Protein AF-X0BR81-F1 (afdb_monomer)

Organism: NCBI:txid1089452

pLDDT: mean 71.96, std 20.89, range [34.31, 97.81]

Structure (mmCIF, N/CA/C/O backbone):
data_AF-X0BR81-F1
#
_entry.id   AF-X0BR81-F1
#
loop_
_atom_site.group_PDB
_atom_site.id
_atom_site.type_symbol
_atom_site.label_atom_id
_atom_site.label_alt_id
_atom_site.label_comp_id
_atom_site.label_asym_id
_atom_site.label_entity_id
_atom_site.label_seq_id
_atom_site.pdbx_PDB_ins_code
_atom_site.Cartn_x
_atom_site.Cartn_y
_atom_site.Cartn_z
_atom_site.occupancy
_atom_site.B_iso_or_equiv
_atom_site.auth_seq_id
_atom_site.auth_comp_id
_atom_site.auth_asym_id
_atom_site.auth_atom_id
_atom_site.pdbx_PDB_model_num
ATOM 1 N N . MET A 1 1 ? -88.705 34.553 22.670 1.00 45.31 1 MET A N 1
ATOM 2 C CA . MET A 1 1 ? -89.103 33.170 22.334 1.00 45.31 1 MET A CA 1
ATOM 3 C C . MET A 1 1 ? -88.324 32.761 21.095 1.00 45.31 1 MET A C 1
ATOM 5 O O . MET A 1 1 ? -88.511 33.383 20.060 1.00 45.31 1 MET A O 1
ATOM 9 N N . GLN A 1 2 ? -87.377 31.830 21.225 1.00 56.88 2 GLN A N 1
ATOM 10 C CA . GLN A 1 2 ? -86.545 31.355 20.113 1.00 56.88 2 GLN A CA 1
ATOM 11 C C . GLN A 1 2 ? -87.368 30.413 19.229 1.00 56.88 2 GLN A C 1
ATOM 13 O O . GLN A 1 2 ? -87.875 29.403 19.717 1.00 56.88 2 GLN A O 1
ATOM 18 N N . LYS A 1 3 ? -87.525 30.760 17.946 1.00 64.12 3 LYS A N 1
ATOM 19 C CA . LYS A 1 3 ? -88.089 29.849 16.942 1.00 64.12 3 LYS A CA 1
ATOM 20 C C . LYS A 1 3 ? -87.025 28.785 16.604 1.00 64.12 3 LYS A C 1
ATOM 22 O O . LYS A 1 3 ? -85.851 29.138 16.511 1.00 64.12 3 LYS A O 1
ATOM 27 N N . PRO A 1 4 ? -87.385 27.498 16.462 1.00 67.00 4 PRO A N 1
ATOM 28 C CA . PRO A 1 4 ? -86.420 26.447 16.150 1.00 67.00 4 PRO A CA 1
ATOM 29 C C . PRO A 1 4 ? -85.857 26.621 14.731 1.00 67.00 4 PRO A C 1
ATOM 31 O O . PRO A 1 4 ? -86.612 26.842 13.787 1.00 67.00 4 PRO A O 1
ATOM 34 N N . ALA A 1 5 ? -84.539 26.453 14.575 1.00 62.19 5 ALA A N 1
ATOM 35 C CA . ALA A 1 5 ? -83.781 26.675 13.333 1.00 62.19 5 ALA A CA 1
ATOM 36 C C . ALA A 1 5 ? -84.160 25.760 12.143 1.00 62.19 5 ALA A C 1
ATOM 38 O O . ALA A 1 5 ? -83.574 25.869 11.073 1.00 62.19 5 ALA A O 1
ATOM 39 N N . ALA A 1 6 ? -85.116 24.847 12.330 1.00 65.94 6 ALA A N 1
ATOM 40 C CA . ALA A 1 6 ? -85.598 23.911 11.314 1.00 65.94 6 ALA A CA 1
ATOM 41 C C . ALA A 1 6 ? -86.983 24.283 10.745 1.00 65.94 6 ALA A C 1
ATOM 43 O O . ALA A 1 6 ? -87.536 23.526 9.948 1.00 65.94 6 ALA A O 1
ATOM 44 N N . ALA A 1 7 ? -87.571 25.412 11.157 1.00 66.19 7 ALA A N 1
ATOM 45 C CA . ALA A 1 7 ? -88.796 25.910 10.542 1.00 66.19 7 ALA A CA 1
ATOM 46 C C . ALA A 1 7 ? -88.478 26.543 9.168 1.00 66.19 7 ALA A C 1
ATOM 48 O O . ALA A 1 7 ? -87.523 27.314 9.074 1.00 66.19 7 ALA A O 1
ATOM 49 N N . PRO A 1 8 ? -89.264 26.267 8.112 1.00 62.19 8 PRO A N 1
ATOM 50 C CA . PRO A 1 8 ? -88.992 26.761 6.755 1.00 62.19 8 PRO A CA 1
ATOM 51 C C . PRO A 1 8 ? -89.084 28.292 6.624 1.00 62.19 8 PRO A C 1
ATOM 53 O O . PRO A 1 8 ? -88.540 28.851 5.683 1.00 62.19 8 PRO A O 1
ATOM 56 N N . GLU A 1 9 ? -89.711 28.969 7.589 1.00 62.66 9 GLU A N 1
ATOM 57 C CA . GLU A 1 9 ? -89.805 30.435 7.689 1.00 62.66 9 GLU A CA 1
ATOM 58 C C . GLU A 1 9 ? -88.606 31.070 8.425 1.00 62.66 9 GLU A C 1
ATOM 60 O O . GLU A 1 9 ? -88.579 32.275 8.643 1.00 62.66 9 GLU A O 1
ATOM 65 N N . TYR A 1 10 ? -87.617 30.279 8.866 1.00 65.75 10 TYR A N 1
ATOM 66 C CA . TYR A 1 10 ? -86.425 30.785 9.566 1.00 65.75 10 TYR A CA 1
ATOM 67 C C . TYR A 1 10 ? -85.336 31.304 8.603 1.00 65.75 10 TYR A C 1
ATOM 69 O O . TYR A 1 10 ? -84.382 31.944 9.034 1.00 65.75 10 TYR A O 1
ATOM 77 N N . LEU A 1 11 ? -85.473 31.020 7.304 1.00 63.72 11 LEU A N 1
ATOM 78 C CA . LEU A 1 11 ? -84.564 31.438 6.233 1.00 63.72 11 LEU A CA 1
ATOM 79 C C . LEU A 1 11 ? -85.339 32.180 5.136 1.00 63.72 11 LEU A C 1
ATOM 81 O O . LEU A 1 11 ? -85.181 31.879 3.954 1.00 63.72 11 LEU A O 1
ATOM 85 N N . ASP A 1 12 ? -86.213 33.110 5.520 1.00 65.00 12 ASP A N 1
ATOM 86 C CA . ASP A 1 12 ? -86.833 34.007 4.547 1.00 65.00 12 ASP A CA 1
ATOM 87 C C . ASP A 1 12 ? -85.771 35.033 4.101 1.00 65.00 12 ASP A C 1
ATOM 89 O O . ASP A 1 12 ? -85.245 35.762 4.950 1.00 65.00 12 ASP A O 1
ATOM 93 N N . PRO A 1 13 ? -85.352 35.049 2.818 1.00 64.75 13 PRO A N 1
ATOM 94 C CA . PRO A 1 13 ? -84.228 35.869 2.369 1.00 64.75 13 PRO A CA 1
ATOM 95 C C . PRO A 1 13 ? -84.440 37.359 2.643 1.00 64.75 13 PRO A C 1
ATOM 97 O O . PRO A 1 13 ? -83.475 38.049 2.958 1.00 64.75 13 PRO A O 1
ATOM 100 N N . GLU A 1 14 ? -85.678 37.850 2.599 1.00 65.38 14 GLU A N 1
ATOM 101 C CA . GLU A 1 14 ? -85.952 39.266 2.858 1.00 65.38 14 GLU A CA 1
ATOM 102 C C . GLU A 1 14 ? -85.643 39.653 4.317 1.00 65.38 14 GLU A C 1
ATOM 104 O O . GLU A 1 14 ? -84.964 40.652 4.545 1.00 65.38 14 GLU A O 1
ATOM 109 N N . ASP A 1 15 ? -85.972 38.805 5.301 1.00 65.69 15 ASP A N 1
ATOM 110 C CA . ASP A 1 15 ? -85.648 39.034 6.723 1.00 65.69 15 ASP A CA 1
ATOM 111 C C . ASP A 1 15 ? -84.148 38.875 7.041 1.00 65.69 15 ASP A C 1
ATOM 113 O O . ASP A 1 15 ? -83.638 39.502 7.970 1.00 65.69 15 ASP A O 1
ATOM 117 N N . VAL A 1 16 ? -83.408 38.074 6.262 1.00 65.56 16 VAL A N 1
ATOM 118 C CA . VAL A 1 16 ? -81.952 37.886 6.434 1.00 65.56 16 VAL A CA 1
ATOM 119 C C . VAL A 1 16 ? -81.149 39.048 5.838 1.00 65.56 16 VAL A C 1
ATOM 121 O O . VAL A 1 16 ? -80.079 39.384 6.348 1.00 65.56 16 VAL A O 1
ATOM 124 N N . PHE A 1 17 ? -81.652 39.682 4.776 1.00 64.44 17 PHE A N 1
ATOM 125 C CA . PHE A 1 17 ? -80.973 40.794 4.105 1.00 64.44 17 PHE A CA 1
ATOM 126 C C . PHE A 1 17 ? -81.462 42.182 4.548 1.00 64.44 17 PHE A C 1
ATOM 128 O O . PHE A 1 17 ? -80.862 43.176 4.140 1.00 64.44 17 PHE A O 1
ATOM 135 N N . HIS A 1 18 ? -82.463 42.280 5.433 1.00 63.09 18 HIS A N 1
ATOM 136 C CA . HIS A 1 18 ? -82.919 43.560 5.994 1.00 63.09 18 HIS A CA 1
ATOM 137 C C . HIS A 1 18 ? -81.857 44.300 6.832 1.00 63.09 18 HIS A C 1
ATOM 139 O O . HIS A 1 18 ? -81.864 45.531 6.847 1.00 63.09 18 HIS A O 1
ATOM 145 N N . ASP A 1 19 ? -80.896 43.587 7.433 1.00 58.94 19 ASP A N 1
ATOM 146 C CA . ASP A 1 19 ? -79.754 44.180 8.156 1.00 58.94 19 ASP A CA 1
ATOM 147 C C . ASP A 1 19 ? -78.467 44.289 7.302 1.00 58.94 19 ASP A C 1
ATOM 149 O O . ASP A 1 19 ? -77.430 44.763 7.778 1.00 58.94 19 ASP A O 1
ATOM 153 N N . ALA A 1 20 ? -78.503 43.884 6.025 1.00 61.41 20 ALA A N 1
ATOM 154 C CA . ALA A 1 20 ? -77.361 43.985 5.118 1.00 61.41 20 ALA A CA 1
ATOM 155 C C . ALA A 1 20 ? -77.404 45.308 4.335 1.00 61.41 20 ALA A C 1
ATOM 157 O O . ALA A 1 20 ? -78.260 45.542 3.484 1.00 61.41 20 ALA A O 1
ATOM 158 N N . THR A 1 21 ? -76.446 46.192 4.605 1.00 60.41 21 THR A N 1
ATOM 159 C CA . THR A 1 21 ? -76.271 47.450 3.869 1.00 60.41 21 THR A CA 1
ATOM 160 C C . THR A 1 21 ? -76.011 47.184 2.377 1.00 60.41 21 THR A C 1
ATOM 162 O O . THR A 1 21 ? -75.271 46.271 2.011 1.00 60.41 21 THR A O 1
ATOM 165 N N . SER A 1 22 ? -76.633 47.974 1.492 1.00 66.00 22 SER A N 1
ATOM 166 C CA . SER A 1 22 ? -76.549 47.800 0.033 1.00 66.00 22 SER A CA 1
ATOM 167 C C . SER A 1 22 ? -75.097 47.744 -0.459 1.00 66.00 22 SER A C 1
ATOM 169 O O . SER A 1 22 ? -74.327 48.676 -0.209 1.00 66.00 22 SER A O 1
ATOM 171 N N . LEU A 1 23 ? -74.733 46.682 -1.188 1.00 65.19 23 LEU A N 1
ATOM 172 C CA . LEU A 1 23 ? -73.383 46.501 -1.728 1.00 65.19 23 LEU A CA 1
ATOM 173 C C . LEU A 1 23 ? -72.990 47.649 -2.684 1.00 65.19 23 LEU A C 1
ATOM 175 O O . LEU A 1 23 ? -73.809 48.071 -3.507 1.00 65.19 23 LEU A O 1
ATOM 179 N N . PRO A 1 24 ? -71.741 48.151 -2.628 1.00 66.62 24 PRO A N 1
ATOM 180 C CA . PRO A 1 24 ? -71.294 49.237 -3.493 1.00 66.62 24 PRO A CA 1
ATOM 181 C C . PRO A 1 24 ? -71.175 48.786 -4.958 1.00 66.62 24 PRO A C 1
ATOM 183 O O . PRO A 1 24 ? -70.604 47.740 -5.265 1.00 66.62 24 PRO A O 1
ATOM 186 N N . SER A 1 25 ? -71.691 49.606 -5.879 1.00 65.38 25 SER A N 1
ATOM 187 C CA . SER A 1 25 ? -71.608 49.372 -7.327 1.00 65.38 25 SER A CA 1
ATOM 188 C C . SER A 1 25 ? -70.153 49.362 -7.810 1.00 65.38 25 SER A C 1
ATOM 190 O O . SER A 1 25 ? -69.414 50.324 -7.603 1.00 65.38 25 SER A O 1
ATOM 192 N N . VAL A 1 26 ? -69.764 48.303 -8.523 1.00 72.50 26 VAL A N 1
ATOM 193 C CA . VAL A 1 26 ? -68.407 48.120 -9.065 1.00 72.50 26 VAL A CA 1
ATOM 194 C C . VAL A 1 26 ? -68.146 49.098 -10.231 1.00 72.50 26 VAL A C 1
ATOM 196 O O . VAL A 1 26 ? -69.016 49.260 -11.094 1.00 72.50 26 VAL A O 1
ATOM 199 N N . PRO A 1 27 ? -66.975 49.763 -10.295 1.00 70.06 27 PRO A N 1
ATOM 200 C CA . PRO A 1 27 ? -66.666 50.753 -11.329 1.00 70.06 27 PRO A CA 1
ATOM 201 C C . PRO A 1 27 ? -66.508 50.135 -12.729 1.00 70.06 27 PRO A C 1
ATOM 203 O O . PRO A 1 27 ? -65.783 49.162 -12.939 1.00 70.06 27 PRO A O 1
ATOM 206 N N . LYS A 1 28 ? -67.164 50.756 -13.719 1.00 66.94 28 LYS A N 1
ATOM 207 C CA . LYS A 1 28 ? -67.257 50.301 -15.125 1.00 66.94 28 LYS A CA 1
ATOM 208 C C . LYS A 1 28 ? -65.904 50.231 -15.853 1.00 66.94 28 LYS A C 1
ATOM 210 O O . LYS A 1 28 ? -65.776 49.534 -16.855 1.00 66.94 28 LYS A O 1
ATOM 215 N N . GLU A 1 29 ? -64.887 50.907 -15.332 1.00 66.69 29 GLU A N 1
ATOM 216 C CA . GLU A 1 29 ? -63.516 50.900 -15.860 1.00 66.69 29 GLU A CA 1
ATOM 217 C C . GLU A 1 29 ? -62.845 49.525 -15.738 1.00 66.69 29 GLU A C 1
ATOM 219 O O . GLU A 1 29 ? -62.117 49.115 -16.641 1.00 66.69 29 GLU A O 1
ATOM 224 N N . VAL A 1 30 ? -63.156 48.766 -14.680 1.00 65.88 30 VAL A N 1
ATOM 225 C CA . VAL A 1 30 ? -62.619 47.408 -14.473 1.00 65.88 30 VAL A CA 1
ATOM 226 C C . VAL A 1 30 ? -63.215 46.420 -15.478 1.00 65.88 30 VAL A C 1
ATOM 228 O O . VAL A 1 30 ? -62.548 45.491 -15.924 1.00 65.88 30 VAL A O 1
ATOM 231 N N . VAL A 1 31 ? -64.464 46.638 -15.889 1.00 69.62 31 VAL A N 1
ATOM 232 C CA . VAL A 1 31 ? -65.136 45.769 -16.863 1.00 69.62 31 VAL A CA 1
ATOM 233 C C . VAL A 1 31 ? -64.619 46.044 -18.278 1.00 69.62 31 VAL A C 1
ATOM 235 O O . VAL A 1 31 ? -64.353 45.115 -19.038 1.00 69.62 31 VAL A O 1
ATOM 238 N N . ASN A 1 32 ? -64.386 47.313 -18.619 1.00 65.31 32 ASN A N 1
ATOM 239 C CA . ASN A 1 32 ? -63.890 47.694 -19.943 1.00 65.31 32 ASN A CA 1
ATOM 240 C C . ASN A 1 32 ? -62.411 47.327 -20.159 1.00 65.31 32 ASN A C 1
ATOM 242 O O . ASN A 1 32 ? -62.031 46.980 -21.279 1.00 65.31 32 ASN A O 1
ATOM 246 N N . SER A 1 33 ? -61.580 47.335 -19.109 1.00 59.50 33 SER A N 1
ATOM 247 C CA . SER A 1 33 ? -60.185 46.877 -19.207 1.00 59.50 33 SER A CA 1
ATOM 248 C C . SER A 1 33 ? -60.086 45.375 -19.498 1.00 59.50 33 SER A C 1
ATOM 250 O O . SER A 1 33 ? -59.227 44.952 -20.274 1.00 59.50 33 SER A O 1
ATOM 252 N N . LEU A 1 34 ? -61.016 44.577 -18.964 1.00 60.78 34 LEU A N 1
ATOM 253 C CA . LEU A 1 34 ? -61.073 43.139 -19.217 1.00 60.78 34 LEU A CA 1
ATOM 254 C C . LEU A 1 34 ? -61.448 42.829 -20.677 1.00 60.78 34 LEU A C 1
ATOM 256 O O . LEU A 1 34 ? -60.850 41.952 -21.302 1.00 60.78 34 LEU A O 1
ATOM 260 N N . VAL A 1 35 ? -62.379 43.599 -21.252 1.00 61.12 35 VAL A N 1
ATOM 261 C CA . VAL A 1 35 ? -62.782 43.475 -22.665 1.00 61.12 35 VAL A CA 1
ATOM 262 C C . VAL A 1 35 ? -61.655 43.923 -23.606 1.00 61.12 35 VAL A C 1
ATOM 264 O O . VAL A 1 35 ? -61.386 43.260 -24.611 1.00 61.12 35 VAL A O 1
ATOM 267 N N . ALA A 1 36 ? -60.918 44.982 -23.252 1.00 58.56 36 ALA A N 1
ATOM 268 C CA . ALA A 1 36 ? -59.751 45.426 -24.014 1.00 58.56 36 ALA A CA 1
ATOM 269 C C . ALA A 1 36 ? -58.622 44.374 -24.011 1.00 58.56 36 ALA A C 1
ATOM 271 O O . ALA A 1 36 ? -58.076 44.058 -25.071 1.00 58.56 36 ALA A O 1
ATOM 272 N N . GLN A 1 37 ? -58.341 43.740 -22.864 1.00 56.66 37 GLN A N 1
ATOM 273 C CA . GLN A 1 37 ? -57.353 42.654 -22.757 1.00 56.66 37 GLN A CA 1
ATOM 274 C C . GLN A 1 37 ? -57.734 41.387 -23.538 1.00 56.66 37 GLN A C 1
ATOM 276 O O . GLN A 1 37 ? -56.856 40.609 -23.916 1.00 56.66 37 GLN A O 1
ATOM 281 N N . GLN A 1 38 ? -59.022 41.162 -23.803 1.00 56.00 38 GLN A N 1
ATOM 282 C CA . GLN A 1 38 ? -59.482 39.998 -24.561 1.00 56.00 38 GLN A CA 1
ATOM 283 C C . GLN A 1 38 ? -59.281 40.163 -26.078 1.00 56.00 38 GLN A C 1
ATOM 285 O O . GLN A 1 38 ? -59.095 39.172 -26.784 1.00 56.00 38 GLN A O 1
ATOM 290 N N . SER A 1 39 ? -59.250 41.403 -26.577 1.00 55.91 39 SER A N 1
ATOM 291 C CA . SER A 1 39 ? -59.086 41.704 -28.007 1.00 55.91 39 SER A CA 1
ATOM 292 C C . SER A 1 39 ? -57.639 41.597 -28.517 1.00 55.91 39 SER A C 1
ATOM 294 O O . SER A 1 39 ? -57.429 41.258 -29.679 1.00 55.91 39 SER A O 1
ATOM 296 N N . VAL A 1 40 ? -56.643 41.781 -27.640 1.00 57.22 40 VAL A N 1
ATOM 297 C CA . VAL A 1 40 ? -55.204 41.696 -27.976 1.00 57.22 40 VAL A CA 1
ATOM 298 C C . VAL A 1 40 ? -54.696 40.241 -28.023 1.00 57.22 40 VAL A C 1
ATOM 300 O O . VAL A 1 40 ? -53.675 39.956 -28.632 1.00 57.22 40 VAL A O 1
ATOM 303 N N . LYS A 1 41 ? -55.438 39.275 -27.461 1.00 57.34 41 LYS A N 1
ATOM 304 C CA . LYS A 1 41 ? -55.038 37.851 -27.378 1.00 57.34 41 LYS A CA 1
ATOM 305 C C . LYS A 1 41 ? -55.246 37.026 -28.658 1.00 57.34 41 LYS A C 1
ATOM 307 O O . LYS A 1 41 ? -55.024 35.820 -28.635 1.00 57.34 41 LYS A O 1
ATOM 312 N N . LYS A 1 42 ? -55.686 37.639 -29.762 1.00 56.19 42 LYS A N 1
ATOM 313 C CA . LYS A 1 42 ? -55.850 36.965 -31.066 1.00 56.19 42 LYS A CA 1
ATOM 314 C C . LYS A 1 42 ? -54.622 37.074 -31.973 1.00 56.19 42 LYS A C 1
ATOM 316 O O . LYS A 1 42 ? -54.685 36.587 -33.100 1.00 56.19 42 LYS A O 1
ATOM 321 N N . THR A 1 43 ? -53.534 37.700 -31.519 1.00 56.94 43 THR A N 1
ATOM 322 C CA . THR A 1 43 ? -52.253 37.643 -32.229 1.00 56.94 43 THR A CA 1
ATOM 323 C C . THR A 1 43 ? -51.714 36.220 -32.157 1.00 56.94 43 THR A C 1
ATOM 325 O O . THR A 1 43 ? -51.154 35.765 -31.161 1.00 56.94 43 THR A O 1
ATOM 328 N N . ASP A 1 44 ? -52.056 35.553 -33.248 1.00 63.72 44 ASP A N 1
ATOM 329 C CA . ASP A 1 44 ? -51.440 34.436 -33.921 1.00 63.72 44 ASP A CA 1
ATOM 330 C C . ASP A 1 44 ? -51.295 33.127 -33.139 1.00 63.72 44 ASP A C 1
ATOM 332 O O . ASP A 1 44 ? -50.254 32.760 -32.597 1.00 63.72 44 ASP A O 1
ATOM 336 N N . LEU A 1 45 ? -52.387 32.358 -33.153 1.00 79.50 45 LEU A N 1
ATOM 337 C CA . LEU A 1 45 ? -52.400 30.956 -32.737 1.00 79.50 45 LEU A CA 1
ATOM 338 C C . LEU A 1 45 ? -51.284 30.149 -33.419 1.00 79.50 45 LEU A C 1
ATOM 340 O O . LEU A 1 45 ? -50.782 29.203 -32.819 1.00 79.50 45 LEU A O 1
ATOM 344 N N . THR A 1 46 ? -50.877 30.517 -34.640 1.00 82.88 46 THR A N 1
ATOM 345 C CA . THR A 1 46 ? -49.798 29.822 -35.349 1.00 82.88 46 THR A CA 1
ATOM 346 C C . THR A 1 46 ? -48.426 30.119 -34.740 1.00 82.88 46 THR A C 1
ATOM 348 O O . THR A 1 46 ? -47.624 29.199 -34.587 1.00 82.88 46 THR A O 1
ATOM 351 N N . GLU A 1 47 ? -48.185 31.347 -34.269 1.00 85.12 47 GLU A N 1
ATOM 352 C CA . GLU A 1 47 ? -46.974 31.700 -33.517 1.00 85.12 47 GLU A CA 1
ATOM 353 C C . GLU A 1 47 ? -46.931 30.991 -32.160 1.00 85.12 47 GLU A C 1
ATOM 355 O O . GLU A 1 47 ? -45.879 30.492 -31.755 1.00 85.12 47 GLU A O 1
ATOM 360 N N . GLN A 1 48 ? -48.075 30.870 -31.476 1.00 86.38 48 GLN A N 1
ATOM 361 C CA . GLN A 1 48 ? -48.160 30.113 -30.222 1.00 86.38 48 GLN A CA 1
ATOM 362 C C . GLN A 1 48 ? -47.898 28.620 -30.440 1.00 86.38 48 GLN A C 1
ATOM 364 O O . GLN A 1 48 ? -47.180 28.006 -29.651 1.00 86.38 48 GLN A O 1
ATOM 369 N N . VAL A 1 49 ? -48.425 28.037 -31.522 1.00 89.81 49 VAL A N 1
ATOM 370 C CA . VAL A 1 49 ? -48.142 26.645 -31.901 1.00 89.81 49 VAL A CA 1
ATOM 371 C C . VAL A 1 49 ? -46.662 26.469 -32.235 1.00 89.81 49 VAL A C 1
ATOM 373 O O . VAL A 1 49 ? -46.037 25.571 -31.682 1.00 89.81 49 VAL A O 1
ATOM 376 N N . ALA A 1 50 ? -46.056 27.362 -33.020 1.00 89.19 50 ALA A N 1
ATOM 377 C CA . ALA A 1 50 ? -44.624 27.309 -33.322 1.00 89.19 50 ALA A CA 1
ATOM 378 C C . ALA A 1 50 ? -43.751 27.469 -32.060 1.00 89.19 50 ALA A C 1
ATOM 380 O O . ALA A 1 50 ? -42.719 26.809 -31.904 1.00 89.19 50 ALA A O 1
ATOM 381 N N . GLN A 1 51 ? -44.169 28.315 -31.113 1.00 91.62 51 GLN A N 1
ATOM 382 C CA . GLN A 1 51 ? -43.496 28.468 -29.825 1.00 91.62 51 GLN A CA 1
ATOM 383 C C . GLN A 1 51 ? -43.630 27.206 -28.966 1.00 91.62 51 GLN A C 1
ATOM 385 O O . GLN A 1 51 ? -42.647 26.799 -28.345 1.00 91.62 51 GLN A O 1
ATOM 390 N N . LEU A 1 52 ? -44.798 26.560 -28.966 1.00 93.19 52 LEU A N 1
ATOM 391 C CA . LEU A 1 52 ? -45.020 25.280 -28.294 1.00 93.19 52 LEU A CA 1
ATOM 392 C C . LEU A 1 52 ? -44.222 24.147 -28.943 1.00 93.19 52 LEU A C 1
ATOM 394 O O . LEU A 1 52 ? -43.593 23.363 -28.244 1.00 93.19 52 LEU A O 1
ATOM 398 N N . GLU A 1 53 ? -44.163 24.071 -30.267 1.00 94.25 53 GLU A N 1
ATOM 399 C CA . GLU A 1 53 ? -43.330 23.096 -30.974 1.00 94.25 53 GLU A CA 1
ATOM 400 C C . GLU A 1 53 ? -41.852 23.282 -30.621 1.00 94.25 53 GLU A C 1
ATOM 402 O O . GLU A 1 53 ? -41.154 22.320 -30.297 1.00 94.25 53 GLU A O 1
ATOM 407 N N . LYS A 1 54 ? -41.381 24.532 -30.576 1.00 95.62 54 LYS A N 1
ATOM 408 C CA . LYS A 1 54 ? -40.018 24.867 -30.153 1.00 95.62 54 LYS A CA 1
ATOM 409 C C . LYS A 1 54 ? -39.746 24.481 -28.699 1.00 95.62 54 LYS A C 1
ATOM 411 O O . LYS A 1 54 ? -38.658 23.981 -28.403 1.00 95.62 54 LYS A O 1
ATOM 416 N N . THR A 1 55 ? -40.686 24.704 -27.778 1.00 94.75 55 THR A N 1
ATOM 417 C CA . THR A 1 55 ? -40.514 24.295 -26.373 1.00 94.75 55 THR A CA 1
ATOM 418 C C . THR A 1 55 ? -40.583 22.782 -26.218 1.00 94.75 55 THR A C 1
ATOM 420 O O . THR A 1 55 ? -39.765 22.230 -25.490 1.00 94.75 55 THR A O 1
ATOM 423 N N . VAL A 1 56 ? -41.456 22.094 -26.956 1.00 96.56 56 VAL A N 1
ATOM 424 C CA . VAL A 1 56 ? -41.547 20.627 -26.976 1.00 96.56 56 VAL A CA 1
ATOM 425 C C . VAL A 1 56 ? -40.266 20.011 -27.529 1.00 96.56 56 VAL A C 1
ATOM 427 O O . VAL A 1 56 ? -39.752 19.057 -26.950 1.00 96.56 56 VAL A O 1
ATOM 430 N N . LEU A 1 57 ? -39.702 20.556 -28.609 1.00 96.62 57 LEU A N 1
ATOM 431 C CA . LEU A 1 57 ? -38.428 20.085 -29.156 1.00 96.62 57 LEU A CA 1
ATOM 432 C C . LEU A 1 57 ? -37.272 20.314 -28.175 1.00 96.62 57 LEU A C 1
ATOM 434 O O . LEU A 1 57 ? -36.476 19.403 -27.954 1.00 96.62 57 LEU A O 1
ATOM 438 N N . ARG A 1 58 ? -37.208 21.482 -27.523 1.00 96.69 58 ARG A N 1
ATOM 439 C CA . ARG A 1 58 ? -36.219 21.746 -26.462 1.00 96.69 58 ARG A CA 1
ATOM 440 C C . ARG A 1 58 ? -36.375 20.788 -25.285 1.00 96.69 58 ARG A C 1
ATOM 442 O O . ARG A 1 58 ? -35.382 20.228 -24.839 1.00 96.69 58 ARG A O 1
ATOM 449 N N . ALA A 1 59 ? -37.602 20.562 -24.825 1.00 96.25 59 ALA A N 1
ATOM 450 C CA . ALA A 1 59 ? -37.890 19.632 -23.740 1.00 96.25 59 ALA A CA 1
ATOM 451 C C . ALA A 1 59 ? -37.502 18.195 -24.114 1.00 96.25 59 ALA A C 1
ATOM 453 O O . ALA A 1 59 ? -36.873 17.509 -23.317 1.00 96.25 59 ALA A O 1
ATOM 454 N N . LYS A 1 60 ? -37.783 17.752 -25.348 1.00 96.19 60 LYS A N 1
ATOM 455 C CA . LYS A 1 60 ? -37.357 16.435 -25.848 1.00 96.19 60 LYS A CA 1
ATOM 456 C C . LYS A 1 60 ? -35.836 16.294 -25.897 1.00 96.19 60 LYS A C 1
ATOM 458 O O . LYS A 1 60 ? -35.324 15.238 -25.540 1.00 96.19 60 LYS A O 1
ATOM 463 N N . LEU A 1 61 ? -35.111 17.329 -26.323 1.00 96.75 61 LEU A N 1
ATOM 464 C CA . LEU A 1 61 ? -33.645 17.313 -26.330 1.00 96.75 61 LEU A CA 1
ATOM 465 C C . LEU A 1 61 ? -33.064 17.267 -24.913 1.00 96.75 61 LEU A C 1
ATOM 467 O O . LEU A 1 61 ? -32.141 16.492 -24.664 1.00 96.75 61 LEU A O 1
ATOM 471 N N . LEU A 1 62 ? -33.619 18.050 -23.984 1.00 96.69 62 LEU A N 1
ATOM 472 C CA . LEU A 1 62 ? -33.221 18.012 -22.575 1.00 96.69 62 LEU A CA 1
ATOM 473 C C . LEU A 1 62 ? -33.496 16.641 -21.956 1.00 96.69 62 LEU A C 1
ATOM 475 O O . LEU A 1 62 ? -32.593 16.069 -21.356 1.00 96.69 62 LEU A O 1
ATOM 479 N N . LEU A 1 63 ? -34.672 16.064 -22.207 1.00 96.31 63 LEU A N 1
ATOM 480 C CA . LEU A 1 63 ? -35.015 14.722 -21.741 1.00 96.31 63 LEU A CA 1
ATOM 481 C C . LEU A 1 63 ? -34.032 13.673 -22.272 1.00 96.31 63 LEU A C 1
ATOM 483 O O . LEU A 1 63 ? -33.538 12.856 -21.508 1.00 96.31 63 LEU A O 1
ATOM 487 N N . ARG A 1 64 ? -33.685 13.711 -23.565 1.00 96.44 64 ARG A N 1
ATOM 488 C CA . ARG A 1 64 ? -32.704 12.775 -24.144 1.00 96.44 64 ARG A CA 1
ATOM 489 C C . ARG A 1 64 ? -31.324 12.910 -23.505 1.00 96.44 64 ARG A C 1
ATOM 491 O O . ARG A 1 64 ? -30.658 11.898 -23.284 1.00 96.44 64 ARG A O 1
ATOM 498 N N . ARG A 1 65 ? -30.902 14.141 -23.201 1.00 96.44 65 ARG A N 1
ATOM 499 C CA . ARG A 1 65 ? -29.644 14.417 -22.498 1.00 96.44 65 ARG A CA 1
ATOM 500 C C . ARG A 1 65 ? -29.677 13.883 -21.067 1.00 96.44 65 ARG A C 1
ATOM 502 O O . ARG A 1 65 ? -28.722 13.244 -20.642 1.00 96.44 65 ARG A O 1
ATOM 509 N N . GLU A 1 66 ? -30.769 14.108 -20.345 1.00 95.31 66 GLU A N 1
ATOM 510 C CA . GLU A 1 66 ? -30.961 13.589 -18.989 1.00 95.31 66 GLU A CA 1
ATOM 511 C C . GLU A 1 66 ? -31.030 12.061 -18.972 1.00 95.31 66 GLU A C 1
ATOM 513 O O . GLU A 1 66 ? -30.383 11.434 -18.145 1.00 95.31 66 GLU A O 1
ATOM 518 N N . GLU A 1 67 ? -31.727 11.434 -19.920 1.00 95.56 67 GLU A N 1
ATOM 519 C CA . GLU A 1 67 ? -31.765 9.977 -20.078 1.00 95.56 67 GLU A CA 1
ATOM 520 C C . GLU A 1 67 ? -30.388 9.388 -20.395 1.00 95.56 67 GLU A C 1
ATOM 522 O O . GLU A 1 67 ? -30.073 8.278 -19.963 1.00 95.56 67 GLU A O 1
ATOM 527 N N . GLN A 1 68 ? -29.568 10.091 -21.179 1.00 94.94 68 GLN A N 1
ATOM 528 C CA . GLN A 1 68 ? -28.187 9.688 -21.425 1.00 94.94 68 GLN A CA 1
ATOM 529 C C . GLN A 1 68 ? -27.358 9.780 -20.141 1.00 94.94 68 GLN A C 1
ATOM 531 O O . GLN A 1 68 ? -26.735 8.791 -19.765 1.00 94.94 68 GLN A O 1
ATOM 536 N N . LEU A 1 69 ? -27.434 10.899 -19.421 1.00 94.44 69 LEU A N 1
ATOM 537 C CA . LEU A 1 69 ? -26.727 11.090 -18.152 1.00 94.44 69 LEU A CA 1
ATOM 538 C C . LEU A 1 69 ? -27.194 10.074 -17.093 1.00 94.44 69 LEU A C 1
ATOM 540 O O . LEU A 1 69 ? -26.387 9.504 -16.362 1.00 94.44 69 LEU A O 1
ATOM 544 N N . LEU A 1 70 ? -28.490 9.757 -17.048 1.00 92.12 70 LEU A N 1
ATOM 545 C CA . LEU A 1 70 ? -29.042 8.706 -16.193 1.00 92.12 70 LEU A CA 1
ATOM 546 C C . LEU A 1 70 ? -28.533 7.315 -16.577 1.00 92.12 70 LEU A C 1
ATOM 548 O O . LEU A 1 70 ? -28.282 6.496 -15.696 1.00 92.12 70 LEU A O 1
ATOM 552 N N . ARG A 1 71 ? -28.372 7.019 -17.870 1.00 92.00 71 ARG A N 1
ATOM 553 C CA . ARG A 1 71 ? -27.777 5.750 -18.313 1.00 92.00 71 ARG A CA 1
ATOM 554 C C . ARG A 1 71 ? -26.296 5.670 -17.957 1.00 92.00 71 ARG A C 1
ATOM 556 O O . ARG A 1 71 ? -25.878 4.639 -17.446 1.00 92.00 71 ARG A O 1
ATOM 563 N N . GLU A 1 72 ? -25.537 6.741 -18.160 1.00 91.25 72 GLU A N 1
ATOM 564 C CA . GLU A 1 72 ? -24.114 6.825 -17.803 1.00 91.25 72 GLU A CA 1
ATOM 565 C C . GLU A 1 72 ? -23.909 6.670 -16.290 1.00 91.25 72 GLU A C 1
ATOM 567 O O . GLU A 1 72 ? -23.119 5.842 -15.845 1.00 91.25 72 GLU A O 1
ATOM 572 N N . THR A 1 73 ? -24.687 7.385 -15.476 1.00 85.62 73 THR A N 1
ATOM 573 C CA . THR A 1 73 ? -24.630 7.263 -14.009 1.00 85.62 73 THR A CA 1
ATOM 574 C C . THR A 1 73 ? -25.079 5.891 -13.517 1.00 85.62 73 THR A C 1
ATOM 576 O O . THR A 1 73 ? -24.450 5.348 -12.613 1.00 85.62 73 THR A O 1
ATOM 579 N N . ARG A 1 74 ? -26.112 5.281 -14.116 1.00 86.00 74 ARG A N 1
ATOM 580 C CA . ARG A 1 74 ? -26.507 3.900 -13.795 1.00 86.00 74 ARG A CA 1
ATOM 581 C C . ARG A 1 74 ? -25.448 2.883 -14.202 1.00 86.00 74 ARG A C 1
ATOM 583 O O . ARG A 1 74 ? -25.216 1.961 -13.434 1.00 86.00 74 ARG A O 1
ATOM 590 N N . ALA A 1 75 ? -24.800 3.043 -15.355 1.00 82.69 75 ALA A N 1
ATOM 591 C CA . ALA A 1 75 ? -23.698 2.176 -15.770 1.00 82.69 75 ALA A CA 1
ATOM 592 C C . ALA A 1 75 ? -22.512 2.293 -14.797 1.00 82.69 75 ALA A C 1
ATOM 594 O O . ALA A 1 75 ? -21.988 1.282 -14.335 1.00 82.69 75 ALA A O 1
ATOM 595 N N . ASN A 1 76 ? -22.171 3.518 -14.389 1.00 76.50 76 ASN A N 1
ATOM 596 C CA . ASN A 1 76 ? -21.147 3.764 -13.376 1.00 76.50 76 ASN A CA 1
ATOM 597 C C . ASN A 1 76 ? -21.545 3.177 -12.013 1.00 76.50 76 ASN A C 1
ATOM 599 O O . ASN A 1 76 ? -20.712 2.574 -11.346 1.00 76.50 76 ASN A O 1
ATOM 603 N N . ALA A 1 77 ? -22.815 3.268 -11.614 1.00 72.31 77 ALA A N 1
ATOM 604 C CA . ALA A 1 77 ? -23.299 2.677 -10.367 1.00 72.31 77 ALA A CA 1
ATOM 605 C C . ALA A 1 77 ? -23.341 1.139 -10.405 1.00 72.31 77 ALA A C 1
ATOM 607 O O . ALA A 1 77 ? -23.040 0.502 -9.405 1.00 72.31 77 ALA A O 1
ATOM 608 N N . GLN A 1 78 ? -23.663 0.531 -11.551 1.00 69.06 78 GLN A N 1
ATOM 609 C CA . GLN A 1 78 ? -23.614 -0.926 -11.744 1.00 69.06 78 GLN A CA 1
ATOM 610 C C . GLN A 1 78 ? -22.180 -1.469 -11.796 1.00 69.06 78 GLN A C 1
ATOM 612 O O . GLN A 1 78 ? -21.967 -2.649 -11.534 1.00 69.06 78 GLN A O 1
ATOM 617 N N . SER A 1 79 ? -21.197 -0.617 -12.104 1.00 62.12 79 SER A N 1
ATOM 618 C CA . SER A 1 79 ? -19.775 -0.958 -11.989 1.00 62.12 79 SER A CA 1
ATOM 619 C C . SER A 1 79 ? -19.265 -0.956 -10.542 1.00 62.12 79 SER A C 1
ATOM 621 O O . SER A 1 79 ? -18.157 -1.426 -10.287 1.00 62.12 79 SER A O 1
ATOM 623 N N . ILE A 1 80 ? -20.066 -0.462 -9.587 1.00 64.19 80 ILE A N 1
ATOM 624 C CA . ILE A 1 80 ? -19.755 -0.569 -8.163 1.00 64.19 80 ILE A CA 1
ATOM 625 C C . ILE A 1 80 ? -20.067 -2.011 -7.747 1.00 64.19 80 ILE A C 1
ATOM 627 O O . ILE A 1 80 ? -21.228 -2.423 -7.805 1.00 64.19 80 ILE A O 1
ATOM 631 N N . PRO A 1 81 ? -19.064 -2.804 -7.338 1.00 64.88 81 PRO A N 1
ATOM 632 C CA . PRO A 1 81 ? -19.306 -4.170 -6.910 1.00 64.88 81 PRO A CA 1
ATOM 633 C C . PRO A 1 81 ? -20.221 -4.173 -5.678 1.00 64.88 81 PRO A C 1
ATOM 635 O O . PRO A 1 81 ? -19.939 -3.502 -4.686 1.00 64.88 81 PRO A O 1
ATOM 638 N N . ASP A 1 82 ? -21.286 -4.979 -5.734 1.00 61.28 82 ASP A N 1
ATOM 639 C CA . ASP A 1 82 ? -22.260 -5.200 -4.645 1.00 61.28 82 ASP A CA 1
ATOM 640 C C . ASP A 1 82 ? -21.573 -5.664 -3.339 1.00 61.28 82 ASP A C 1
ATOM 642 O O . ASP A 1 82 ? -22.029 -5.433 -2.220 1.00 61.28 82 ASP A O 1
ATOM 646 N N . VAL A 1 83 ? -20.375 -6.238 -3.478 1.00 61.28 83 VAL A N 1
ATOM 647 C CA . VAL A 1 83 ? -19.462 -6.539 -2.378 1.00 61.28 83 VAL A CA 1
ATOM 648 C C . VAL A 1 83 ? -18.363 -5.475 -2.331 1.00 61.28 83 VAL A C 1
ATOM 650 O O . VAL A 1 83 ? -17.282 -5.636 -2.899 1.00 61.28 83 VAL A O 1
ATOM 653 N N . ILE A 1 84 ? -18.629 -4.375 -1.624 1.00 67.62 84 ILE A N 1
ATOM 654 C CA . ILE A 1 84 ? -17.609 -3.367 -1.306 1.00 67.62 84 ILE A CA 1
ATOM 655 C C . ILE A 1 84 ? -16.522 -4.053 -0.474 1.00 67.62 84 ILE A C 1
ATOM 657 O O . ILE A 1 84 ? -16.769 -4.473 0.663 1.00 67.62 84 ILE A O 1
ATOM 661 N N . SER A 1 85 ? -15.319 -4.176 -1.039 1.00 75.88 85 SER A N 1
ATOM 662 C CA . SER A 1 85 ? -14.196 -4.817 -0.359 1.00 75.88 85 SER A CA 1
ATOM 663 C C . SER A 1 85 ? -13.895 -4.101 0.963 1.00 75.88 85 SER A C 1
ATOM 665 O O . SER A 1 85 ? -13.995 -2.874 1.074 1.00 75.88 85 SER A O 1
ATOM 667 N N . ASN A 1 86 ? -13.506 -4.862 1.990 1.00 76.69 86 ASN A N 1
ATOM 668 C CA . ASN A 1 86 ? -13.169 -4.293 3.300 1.00 76.69 86 ASN A CA 1
ATOM 669 C C . ASN A 1 86 ? -12.076 -3.210 3.197 1.00 76.69 86 ASN A C 1
ATOM 671 O O . ASN A 1 86 ? -12.078 -2.274 3.990 1.00 76.69 86 ASN A O 1
ATOM 675 N N . GLY A 1 87 ? -11.197 -3.291 2.190 1.00 82.06 87 GLY A N 1
ATOM 676 C CA . GLY A 1 87 ? -10.188 -2.271 1.896 1.00 82.06 87 GLY A CA 1
ATOM 677 C C . GLY A 1 87 ? -10.784 -0.935 1.445 1.00 82.06 87 GLY A C 1
ATOM 678 O O . GLY A 1 87 ? -10.393 0.103 1.970 1.00 82.06 87 GLY A O 1
ATOM 679 N N . ILE A 1 88 ? -11.785 -0.944 0.556 1.00 82.62 88 ILE A N 1
ATOM 680 C CA . ILE A 1 88 ? -12.479 0.283 0.120 1.00 82.62 88 ILE A CA 1
ATOM 681 C C . ILE A 1 88 ? -13.254 0.898 1.288 1.00 82.62 88 ILE A C 1
ATOM 683 O O . ILE A 1 88 ? -13.235 2.112 1.472 1.00 82.62 88 ILE A O 1
ATOM 687 N N . ARG A 1 89 ? -13.882 0.068 2.131 1.00 86.94 89 ARG A N 1
ATOM 688 C CA . ARG A 1 89 ? -14.577 0.539 3.338 1.00 86.94 89 ARG A CA 1
ATOM 689 C C . ARG A 1 89 ? -13.620 1.183 4.341 1.00 86.94 89 ARG A C 1
ATOM 691 O O . ARG A 1 89 ? -13.937 2.234 4.886 1.00 86.94 89 ARG A O 1
ATOM 698 N N . LEU A 1 90 ? -12.463 0.564 4.583 1.00 91.56 90 LEU A N 1
ATOM 699 C CA . LEU A 1 90 ? -11.434 1.123 5.460 1.00 91.56 90 LEU A CA 1
ATOM 700 C C . LEU A 1 90 ? -10.856 2.415 4.889 1.00 91.56 90 LEU A C 1
ATOM 702 O O . LEU A 1 90 ? -10.683 3.367 5.641 1.00 91.56 90 LEU A O 1
ATOM 706 N N . HIS A 1 91 ? -10.618 2.474 3.578 1.00 91.81 91 HIS A N 1
ATOM 707 C CA . HIS A 1 91 ? -10.171 3.689 2.908 1.00 91.81 91 HIS A CA 1
ATOM 708 C C . HIS A 1 91 ? -11.206 4.810 3.041 1.00 91.81 91 HIS A C 1
ATOM 710 O O . HIS A 1 91 ? -10.854 5.892 3.489 1.00 91.81 91 HIS A O 1
ATOM 716 N N . ALA A 1 92 ? -12.484 4.538 2.752 1.00 93.38 92 ALA A N 1
ATOM 717 C CA . ALA A 1 92 ? -13.572 5.503 2.904 1.00 93.38 92 ALA A CA 1
ATOM 718 C C . ALA A 1 92 ? -13.719 5.993 4.356 1.00 93.38 92 ALA A C 1
ATOM 720 O O . ALA A 1 92 ? -13.893 7.183 4.612 1.00 93.38 92 ALA A O 1
ATOM 721 N N . LEU A 1 93 ? -13.598 5.088 5.331 1.00 95.50 93 LEU A N 1
ATOM 722 C CA . LEU A 1 93 ? -13.631 5.454 6.745 1.00 95.50 93 LEU A CA 1
ATOM 723 C C . LEU A 1 93 ? -12.421 6.321 7.109 1.00 95.50 93 LEU A C 1
ATOM 725 O O . LEU A 1 93 ? -12.576 7.340 7.776 1.00 95.50 93 LEU A O 1
ATOM 729 N N . ASN A 1 94 ? -11.231 5.971 6.623 1.00 93.12 94 ASN A N 1
ATOM 730 C CA . ASN A 1 94 ? -10.024 6.753 6.852 1.00 93.12 94 ASN A CA 1
ATOM 731 C C . ASN A 1 94 ? -10.110 8.142 6.202 1.00 93.12 94 ASN A C 1
ATOM 733 O O . ASN A 1 94 ? -9.766 9.128 6.839 1.00 93.12 94 ASN A O 1
ATOM 737 N N . THR A 1 95 ? -10.665 8.256 4.992 1.00 96.06 95 THR A N 1
ATOM 738 C CA . THR A 1 95 ? -10.910 9.560 4.362 1.00 96.06 95 THR A CA 1
ATOM 739 C C . THR A 1 95 ? -11.910 10.381 5.165 1.00 96.06 95 THR A C 1
ATOM 741 O O . THR A 1 95 ? -11.629 11.535 5.450 1.00 96.06 95 THR A O 1
ATOM 744 N N . THR A 1 96 ? -13.020 9.793 5.635 1.00 96.25 96 THR A N 1
ATOM 745 C CA . THR A 1 96 ? -13.969 10.530 6.495 1.00 96.25 96 THR A CA 1
ATOM 746 C C . THR A 1 96 ? -13.350 10.944 7.826 1.00 96.25 96 THR A C 1
ATOM 748 O O . THR A 1 96 ? -13.643 12.021 8.335 1.00 96.25 96 THR A O 1
ATOM 751 N N . ARG A 1 97 ? -12.463 10.116 8.387 1.00 97.06 97 ARG A N 1
ATOM 752 C CA . ARG A 1 97 ? -11.717 10.441 9.600 1.00 97.06 97 ARG A CA 1
ATOM 753 C C . ARG A 1 97 ? -10.779 11.617 9.358 1.00 97.06 97 ARG A C 1
ATOM 755 O O . ARG A 1 97 ? -10.765 12.528 10.171 1.00 97.06 97 ARG A O 1
ATOM 762 N N . ASN A 1 98 ? -10.025 11.599 8.264 1.00 95.88 98 ASN A N 1
ATOM 763 C CA . ASN A 1 98 ? -9.090 12.665 7.917 1.00 95.88 98 ASN A CA 1
ATOM 764 C C . ASN A 1 98 ? -9.821 13.974 7.605 1.00 95.88 98 ASN A C 1
ATOM 766 O O . ASN A 1 98 ? -9.384 15.019 8.059 1.00 95.88 98 ASN A O 1
ATOM 770 N N . GLU A 1 99 ? -10.962 13.916 6.917 1.00 96.62 99 GLU A N 1
ATOM 771 C CA . GLU A 1 99 ? -11.846 15.069 6.694 1.00 96.62 99 GLU A CA 1
ATOM 772 C C . GLU A 1 99 ? -12.376 15.640 8.013 1.00 96.62 99 GLU A C 1
ATOM 774 O O . GLU A 1 99 ? -12.337 16.845 8.221 1.00 96.62 99 GLU A O 1
ATOM 779 N N . LEU A 1 100 ? -12.819 14.789 8.947 1.00 97.19 100 LEU A N 1
ATOM 780 C CA . LEU A 1 100 ? -13.261 15.235 10.271 1.00 97.19 100 LEU A CA 1
ATOM 781 C C . LEU A 1 100 ?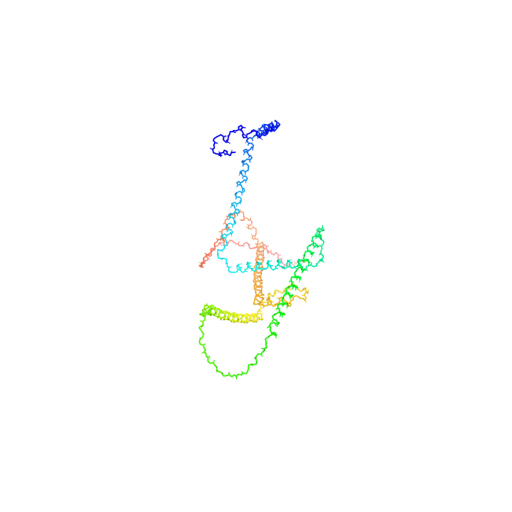 -12.119 15.821 11.098 1.00 97.19 100 LEU A C 1
ATOM 783 O O . LEU A 1 100 ? -12.330 16.816 11.777 1.00 97.19 100 LEU A O 1
ATOM 787 N N . ILE A 1 101 ? -10.931 15.216 11.055 1.00 95.50 101 ILE A N 1
ATOM 788 C CA . ILE A 1 101 ? -9.740 15.747 11.722 1.00 95.50 101 ILE A CA 1
ATOM 789 C C . ILE A 1 101 ? -9.405 17.110 11.136 1.00 95.50 101 ILE A C 1
ATOM 791 O O . ILE A 1 101 ? -9.307 18.058 11.895 1.00 95.50 101 ILE A O 1
ATOM 795 N N . ASN A 1 102 ? -9.334 17.232 9.813 1.00 95.12 102 ASN A N 1
ATOM 796 C CA . ASN A 1 102 ? -9.045 18.493 9.147 1.00 95.12 102 ASN A CA 1
ATOM 797 C C . ASN A 1 102 ? -10.129 19.540 9.445 1.00 95.12 102 ASN A C 1
ATOM 799 O O . ASN A 1 102 ? -9.819 20.682 9.745 1.00 95.12 102 ASN A O 1
ATOM 803 N N . TRP A 1 103 ? -11.408 19.155 9.459 1.00 96.38 103 TRP A N 1
ATOM 804 C CA . TRP A 1 103 ? -12.493 20.051 9.852 1.00 96.38 103 TRP A CA 1
ATOM 805 C C . TRP A 1 103 ? -12.337 20.512 11.303 1.00 96.38 103 TRP A C 1
ATOM 807 O O . TRP A 1 103 ? -12.368 21.710 11.561 1.00 96.38 103 TRP A O 1
ATOM 817 N N . ILE A 1 104 ? -12.080 19.595 12.239 1.00 95.25 104 ILE A N 1
ATOM 818 C CA . ILE A 1 104 ? -11.829 19.923 13.648 1.00 95.25 104 ILE A CA 1
ATOM 819 C C . ILE A 1 104 ? -10.586 20.804 13.782 1.00 95.25 104 ILE A C 1
ATOM 821 O O . ILE A 1 104 ? -10.629 21.779 14.513 1.00 95.25 104 ILE A O 1
ATOM 825 N N . GLU A 1 105 ? -9.499 20.503 13.082 1.00 93.44 105 GLU A N 1
ATOM 826 C CA . GLU A 1 105 ? -8.266 21.291 13.084 1.00 93.44 105 GLU A CA 1
ATOM 827 C C . GLU A 1 105 ? -8.497 22.683 12.500 1.00 93.44 105 GLU A C 1
ATOM 829 O O . GLU A 1 105 ? -7.995 23.653 13.055 1.00 93.44 105 GLU A O 1
ATOM 834 N N . THR A 1 106 ? -9.307 22.813 11.447 1.00 92.31 106 THR A N 1
ATOM 835 C CA . THR A 1 106 ? -9.681 24.112 10.872 1.00 92.31 106 THR A CA 1
ATOM 836 C C . THR A 1 106 ? -10.626 24.896 11.777 1.00 92.31 106 THR A C 1
ATOM 838 O O . THR A 1 106 ? -10.522 26.112 11.864 1.00 92.31 106 THR A O 1
ATOM 841 N N . GLU A 1 107 ? -11.545 24.238 12.480 1.00 93.56 107 GLU A N 1
ATOM 842 C CA . GLU A 1 107 ? -12.426 24.900 13.446 1.00 93.56 107 GLU A CA 1
ATOM 843 C C . GLU A 1 107 ? -11.669 25.275 14.724 1.00 93.56 107 GLU A C 1
ATOM 845 O O . GLU A 1 107 ? -11.880 26.350 15.280 1.00 93.56 107 GLU A O 1
ATOM 850 N N . LEU A 1 108 ? -10.721 24.444 15.160 1.00 88.12 108 LEU A N 1
ATOM 851 C CA . LEU A 1 108 ? -9.825 24.751 16.269 1.00 88.12 108 LEU A CA 1
ATOM 852 C C . LEU A 1 108 ? -8.822 25.843 15.899 1.00 88.12 108 LEU A C 1
ATOM 854 O O . LEU A 1 108 ? -8.543 26.679 16.747 1.00 88.12 108 LEU A O 1
ATOM 858 N N . SER A 1 109 ? -8.307 25.891 14.668 1.00 77.00 109 SER A N 1
ATOM 859 C CA . SER A 1 109 ? -7.423 26.974 14.224 1.00 77.00 109 SER A CA 1
ATOM 860 C C . SER A 1 109 ? -8.179 28.293 14.083 1.00 77.00 109 SER A C 1
ATOM 862 O O . SER A 1 109 ? -7.671 29.319 14.521 1.00 77.00 109 SER A O 1
ATOM 864 N N . LYS A 1 110 ? -9.430 28.272 13.606 1.00 80.69 110 LYS A N 1
ATOM 865 C CA . LYS A 1 110 ? -10.326 29.441 13.648 1.00 80.69 110 LYS A CA 1
ATOM 866 C C . LYS A 1 110 ? -10.653 29.888 15.075 1.00 80.69 110 LYS A C 1
ATOM 868 O O . LYS A 1 110 ? -10.818 31.077 15.308 1.00 80.69 110 LYS A O 1
ATOM 873 N N . ALA A 1 111 ? -10.750 28.957 16.027 1.00 72.12 111 ALA A N 1
ATOM 874 C CA . ALA A 1 111 ? -11.009 29.265 17.435 1.00 72.12 111 ALA A CA 1
ATOM 875 C C . ALA A 1 111 ? -9.743 29.637 18.237 1.00 72.12 111 ALA A C 1
ATOM 877 O O . ALA A 1 111 ? -9.856 30.236 19.305 1.00 72.12 111 ALA A O 1
ATOM 878 N N . SER A 1 112 ? -8.555 29.259 17.752 1.00 66.88 112 SER A N 1
ATOM 879 C CA . SER A 1 112 ? -7.254 29.452 18.412 1.00 66.88 112 SER A CA 1
ATOM 880 C C . SER A 1 112 ? -6.409 30.567 17.786 1.00 66.88 112 SER A C 1
ATOM 882 O O . SER A 1 112 ? -5.398 30.945 18.376 1.00 66.88 112 SER A O 1
ATOM 884 N N . GLY A 1 113 ? -6.773 31.053 16.599 1.00 50.97 113 GLY A N 1
ATOM 885 C CA . GLY A 1 113 ? -6.053 32.083 15.860 1.00 50.97 113 GLY A CA 1
ATOM 886 C C . GLY A 1 113 ? -6.368 33.480 16.371 1.00 50.97 113 GLY A C 1
ATOM 887 O O . GLY A 1 113 ? -7.370 34.076 15.986 1.00 50.97 113 GLY A O 1
ATOM 888 N N . ASP A 1 114 ? -5.476 33.960 17.233 1.00 48.72 114 ASP A N 1
ATOM 889 C CA . ASP A 1 114 ? -5.142 35.369 17.420 1.00 48.72 114 ASP A CA 1
ATOM 890 C C . ASP A 1 114 ? -4.969 36.053 16.048 1.00 48.72 114 ASP A C 1
ATOM 892 O O . ASP A 1 114 ? -4.429 35.457 15.111 1.00 48.72 114 ASP A O 1
ATOM 896 N N . GLU A 1 115 ? -5.480 37.278 15.939 1.00 65.00 115 GLU A N 1
ATOM 897 C CA . GLU A 1 115 ? -5.340 38.163 14.781 1.00 65.00 115 GLU A CA 1
ATOM 898 C C . GLU A 1 115 ? -3.849 38.348 14.456 1.00 65.00 115 GLU A C 1
ATOM 900 O O . GLU A 1 115 ? -3.151 39.032 15.200 1.00 65.00 115 GLU A O 1
ATOM 905 N N . ASP A 1 116 ? -3.357 37.805 13.337 1.00 49.44 116 ASP A N 1
ATOM 906 C CA . ASP A 1 116 ? -2.208 38.417 12.662 1.00 49.44 116 ASP A CA 1
ATOM 907 C C . ASP A 1 116 ? -2.143 38.076 11.161 1.00 49.44 116 ASP A C 1
ATOM 909 O O . ASP A 1 116 ? -2.041 36.913 10.768 1.00 49.44 116 ASP A O 1
ATOM 913 N N . GLY A 1 117 ? -2.190 39.135 10.344 1.00 47.31 117 GLY A N 1
ATOM 914 C CA . GLY A 1 117 ? -1.662 39.203 8.975 1.00 47.31 117 GLY A CA 1
ATOM 915 C C . GLY A 1 117 ? -2.438 38.522 7.842 1.00 47.31 117 GLY A C 1
ATOM 916 O O . GLY A 1 117 ? -2.059 37.444 7.398 1.00 47.31 117 GLY A O 1
ATOM 917 N N . ASP A 1 118 ? -3.471 39.173 7.300 1.00 43.00 118 ASP A N 1
ATOM 918 C CA . ASP A 1 118 ? -3.357 39.928 6.033 1.00 43.00 118 ASP A CA 1
ATOM 919 C C . ASP A 1 118 ? -4.735 40.329 5.467 1.00 43.00 118 ASP A C 1
ATOM 921 O O . ASP A 1 118 ? -5.740 39.630 5.588 1.00 43.00 118 ASP A O 1
ATOM 925 N N . GLU A 1 119 ? -4.752 41.532 4.898 1.00 50.69 119 GLU A N 1
ATOM 926 C CA . GLU A 1 119 ? -5.889 42.331 4.437 1.00 50.69 119 GLU A CA 1
ATOM 927 C C . GLU A 1 119 ? -6.903 41.585 3.545 1.00 50.69 119 GLU A C 1
ATOM 929 O O . GLU A 1 119 ? -6.547 41.096 2.478 1.00 50.69 119 GLU A O 1
ATOM 934 N N . ASP A 1 120 ? -8.189 41.600 3.921 1.00 42.44 120 ASP A N 1
ATOM 935 C CA . ASP A 1 120 ? -9.280 42.238 3.155 1.00 42.44 120 ASP A CA 1
ATOM 936 C C . ASP A 1 120 ? -10.629 42.069 3.894 1.00 42.44 120 ASP A C 1
ATOM 938 O O . ASP A 1 120 ? -10.928 41.021 4.463 1.00 42.44 120 ASP A O 1
ATOM 942 N N . GLY A 1 121 ? -11.483 43.097 3.866 1.00 39.19 121 GLY A N 1
ATOM 943 C CA . GLY A 1 121 ? -12.890 42.969 4.270 1.00 39.19 121 GLY A CA 1
ATOM 944 C C . GLY A 1 121 ? -13.293 43.618 5.598 1.00 39.19 121 GLY A C 1
ATOM 945 O O . GLY A 1 121 ? -13.816 42.972 6.508 1.00 39.19 121 GLY A O 1
ATOM 946 N N . SER A 1 122 ? -13.169 44.943 5.672 1.00 51.12 122 SER A N 1
ATOM 947 C CA . SER A 1 122 ? -13.834 45.796 6.667 1.00 51.12 122 SER A CA 1
ATOM 948 C C . SER A 1 122 ? -15.362 45.597 6.640 1.00 51.12 122 SER A C 1
ATOM 950 O O . SER A 1 122 ? -16.054 46.212 5.828 1.00 51.12 122 SER A O 1
ATOM 952 N N . LYS A 1 123 ? -15.881 44.684 7.482 1.00 54.34 123 LYS A N 1
ATOM 953 C CA . LYS A 1 123 ? -17.310 44.548 7.867 1.00 54.34 123 LYS A CA 1
ATOM 954 C C . LYS A 1 123 ? -17.600 43.605 9.054 1.00 54.34 123 LYS A C 1
ATOM 956 O O . LYS A 1 123 ? -18.738 43.589 9.506 1.00 54.34 123 LYS A O 1
ATOM 961 N N . SER A 1 124 ? -16.622 42.865 9.594 1.00 53.28 124 SER A N 1
ATOM 962 C CA . SER A 1 124 ? -16.879 41.817 10.612 1.00 53.28 124 SER A CA 1
ATOM 963 C C . SER A 1 124 ? -16.627 42.212 12.082 1.00 53.28 124 SER A C 1
ATOM 965 O O . SER A 1 124 ? -16.911 41.428 12.988 1.00 53.28 124 SER A O 1
ATOM 967 N N . HIS A 1 125 ? -16.111 43.413 12.364 1.00 51.03 125 HIS A N 1
ATOM 968 C CA . HIS A 1 125 ? -15.658 43.765 13.722 1.00 51.03 125 HIS A CA 1
ATOM 969 C C . HIS A 1 125 ? -16.802 44.117 14.702 1.00 51.03 125 HIS A C 1
ATOM 971 O O . HIS A 1 125 ? -16.653 43.993 15.916 1.00 51.03 125 HIS A O 1
ATOM 977 N N . SER A 1 126 ? -17.985 44.503 14.209 1.00 54.97 126 SER A N 1
ATOM 978 C CA . SER A 1 126 ? -19.136 44.818 15.073 1.00 54.97 126 SER A CA 1
ATOM 979 C C . SER A 1 126 ? -19.881 43.582 15.592 1.00 54.97 126 SER A C 1
ATOM 981 O O . SER A 1 126 ? -20.565 43.678 16.607 1.00 54.97 126 SER A O 1
ATOM 983 N N . GLN A 1 127 ? -19.740 42.427 14.936 1.00 55.88 127 GLN A N 1
ATOM 984 C CA . GLN A 1 127 ? -20.424 41.185 15.320 1.00 55.88 127 GLN A CA 1
ATOM 985 C C . GLN A 1 127 ? -19.598 40.360 16.322 1.00 55.88 127 GLN A C 1
ATOM 987 O O . GLN A 1 127 ? -20.145 39.862 17.302 1.00 55.88 127 GLN A O 1
ATOM 992 N N . SER A 1 128 ? -18.268 40.352 16.165 1.00 59.69 128 SER A N 1
ATOM 993 C CA . SER A 1 128 ? -17.331 39.663 17.068 1.00 59.69 128 SER A CA 1
ATOM 994 C C . SER A 1 128 ? -17.420 40.152 18.525 1.00 59.69 128 SER A C 1
ATOM 996 O O . SER A 1 128 ? -17.456 39.351 19.455 1.00 59.69 128 SER A O 1
ATOM 998 N N . THR A 1 129 ? -17.565 41.461 18.759 1.00 62.12 129 THR A N 1
ATOM 999 C CA . THR A 1 129 ? -17.656 42.007 20.131 1.00 62.12 129 THR A CA 1
ATOM 1000 C C . THR A 1 129 ? -18.970 41.656 20.842 1.00 62.12 129 THR A C 1
ATOM 1002 O O . THR A 1 129 ? -18.976 41.445 22.059 1.00 62.12 129 THR A O 1
ATOM 1005 N N . ALA A 1 130 ? -20.078 41.548 20.099 1.00 62.59 130 ALA A N 1
ATOM 1006 C CA . ALA A 1 130 ? -21.368 41.110 20.630 1.00 62.59 130 ALA A CA 1
ATOM 1007 C C . ALA A 1 130 ? -21.344 39.612 20.978 1.00 62.59 130 ALA A C 1
ATOM 1009 O O . ALA A 1 130 ? -21.826 39.210 22.041 1.00 62.59 130 ALA A O 1
ATOM 1010 N N . ASP A 1 131 ? -20.701 38.802 20.140 1.00 69.25 131 ASP A N 1
ATOM 1011 C CA . ASP A 1 131 ? -20.519 37.371 20.379 1.00 69.25 131 ASP A CA 1
ATOM 1012 C C . ASP A 1 131 ? -19.563 37.124 21.561 1.00 69.25 131 ASP A C 1
ATOM 1014 O O . ASP A 1 131 ? -19.861 36.324 22.448 1.00 69.25 131 ASP 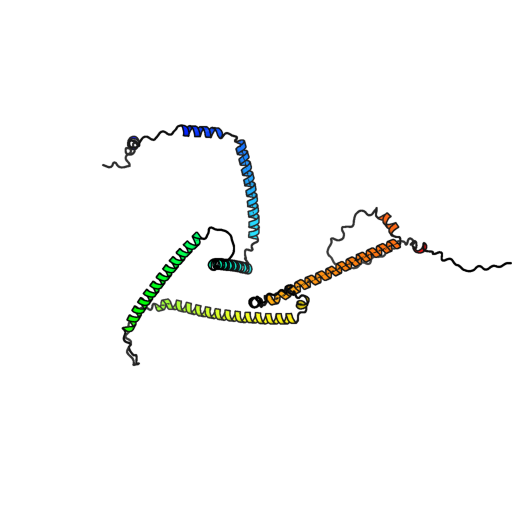A O 1
ATOM 1018 N N . GLN A 1 132 ? -18.494 37.913 21.704 1.00 75.19 132 GLN A N 1
ATOM 1019 C CA . GLN A 1 132 ? -17.614 37.864 22.878 1.00 75.19 132 GLN A CA 1
ATOM 1020 C C . GLN A 1 132 ? -18.366 38.209 24.176 1.00 75.19 132 GLN A C 1
ATOM 1022 O O . GLN A 1 132 ? -18.169 37.573 25.216 1.00 75.19 132 GLN A O 1
ATOM 1027 N N . ALA A 1 133 ? -19.243 39.217 24.143 1.00 77.19 133 ALA A N 1
ATOM 1028 C CA . ALA A 1 133 ? -20.036 39.622 25.301 1.00 77.19 133 ALA A CA 1
ATOM 1029 C C . ALA A 1 133 ? -21.070 38.553 25.698 1.00 77.19 133 ALA A C 1
ATOM 1031 O O . ALA A 1 133 ? -21.259 38.290 26.890 1.00 77.19 133 ALA A O 1
ATOM 1032 N N . THR A 1 134 ? -21.704 37.888 24.726 1.00 85.00 134 THR A N 1
ATOM 1033 C CA . THR A 1 134 ? -22.632 36.779 25.002 1.00 85.00 134 THR A CA 1
ATOM 1034 C C . THR A 1 134 ? -21.903 35.550 25.548 1.00 85.00 134 THR A C 1
ATOM 1036 O O . THR A 1 134 ? -22.354 34.976 26.541 1.00 85.00 134 THR A O 1
ATOM 1039 N N . ILE A 1 135 ? -20.731 35.204 25.005 1.00 88.38 135 ILE A N 1
ATOM 1040 C CA . ILE A 1 135 ? -19.874 34.123 25.520 1.00 88.38 135 ILE A CA 1
ATOM 1041 C C . ILE A 1 135 ? -19.455 34.403 26.967 1.00 88.38 135 ILE A C 1
ATOM 1043 O O . ILE A 1 135 ? -19.586 33.535 27.833 1.00 88.38 135 ILE A O 1
ATOM 1047 N N . ASN A 1 136 ? -19.021 35.628 27.268 1.00 91.06 136 ASN A N 1
ATOM 1048 C CA . ASN A 1 136 ? -18.650 36.021 28.628 1.00 91.06 136 ASN A CA 1
ATOM 1049 C C . ASN A 1 136 ? -19.838 35.947 29.600 1.00 91.06 136 ASN A C 1
ATOM 1051 O O . ASN A 1 136 ? -19.681 35.479 30.731 1.00 91.06 136 ASN A O 1
ATOM 1055 N N . ASN A 1 137 ? -21.042 36.322 29.159 1.00 91.81 137 ASN A N 1
ATOM 1056 C CA . ASN A 1 137 ? -22.260 36.148 29.952 1.00 91.81 137 ASN A CA 1
ATOM 1057 C C . ASN A 1 137 ? -22.561 34.667 30.220 1.00 91.81 137 ASN A C 1
ATOM 1059 O O . ASN A 1 137 ? -22.842 34.298 31.362 1.00 91.81 137 ASN A O 1
ATOM 1063 N N . HIS A 1 138 ? -22.432 33.795 29.216 1.00 92.19 138 HIS A N 1
ATOM 1064 C CA . HIS A 1 138 ? -22.602 32.352 29.401 1.00 92.19 138 HIS A CA 1
ATOM 1065 C C . HIS A 1 138 ? -21.562 31.759 30.359 1.00 92.19 138 HIS A C 1
ATOM 1067 O O . HIS A 1 138 ? -21.923 30.974 31.238 1.00 92.19 138 HIS A O 1
ATOM 1073 N N . LEU A 1 139 ? -20.296 32.174 30.263 1.00 93.69 139 LEU A N 1
ATOM 1074 C CA . LEU A 1 139 ? -19.249 31.756 31.197 1.00 93.69 139 LEU A CA 1
ATOM 1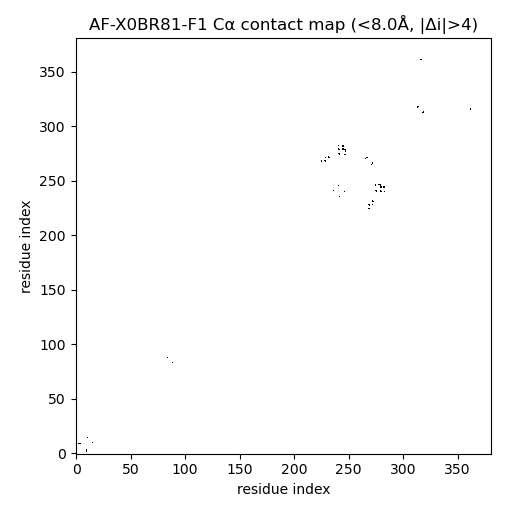075 C C . LEU A 1 139 ? -19.537 32.213 32.630 1.00 93.69 139 LEU A C 1
ATOM 1077 O O . LEU A 1 139 ? -19.329 31.440 33.566 1.00 93.69 139 LEU A O 1
ATOM 1081 N N . ASN A 1 140 ? -20.052 33.428 32.817 1.00 93.81 140 ASN A N 1
ATOM 1082 C CA . ASN A 1 140 ? -20.439 33.923 34.138 1.00 93.81 140 ASN A CA 1
ATOM 1083 C C . ASN A 1 140 ? -21.613 33.124 34.723 1.00 93.81 140 ASN A C 1
ATOM 1085 O O . ASN A 1 140 ? -21.541 32.709 35.879 1.00 93.81 140 ASN A O 1
ATOM 1089 N N . ILE A 1 141 ? -22.626 32.798 33.912 1.00 95.81 141 ILE A N 1
ATOM 1090 C CA . ILE A 1 141 ? -23.747 31.935 34.322 1.00 95.81 141 ILE A CA 1
ATOM 1091 C C . ILE A 1 141 ? -23.249 30.534 34.715 1.00 95.81 141 ILE A C 1
ATOM 1093 O O . ILE A 1 141 ? -23.710 29.959 35.702 1.00 95.81 141 ILE A O 1
ATOM 1097 N N . ILE A 1 142 ? -22.298 29.962 33.967 1.00 95.06 142 ILE A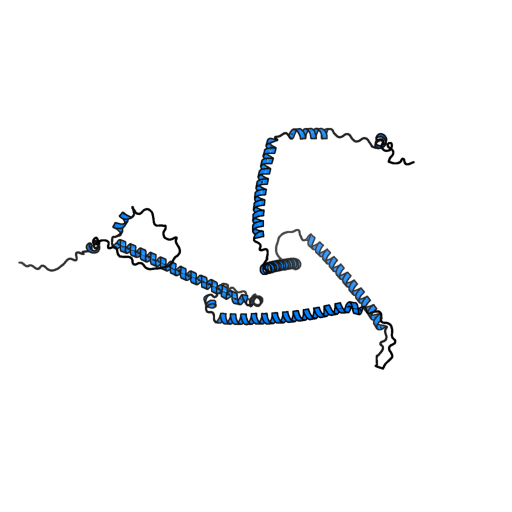 N 1
ATOM 1098 C CA . ILE A 1 142 ? -21.711 28.652 34.289 1.00 95.06 142 ILE A CA 1
ATOM 1099 C C . ILE A 1 142 ? -20.935 28.716 35.608 1.00 95.06 142 ILE A C 1
ATOM 1101 O O . ILE A 1 142 ? -21.100 27.835 36.455 1.00 95.06 142 ILE A O 1
ATOM 1105 N N . LYS A 1 143 ? -20.129 29.765 35.817 1.00 95.62 143 LYS A N 1
ATOM 1106 C CA . LYS A 1 143 ? -19.386 29.978 37.069 1.00 95.62 143 LYS A CA 1
ATOM 1107 C C . LYS A 1 143 ? -20.325 30.109 38.266 1.00 95.62 143 LYS A C 1
ATOM 1109 O O . LYS A 1 143 ? -20.076 29.479 39.290 1.00 95.62 143 LYS A O 1
ATOM 1114 N N . GLU A 1 144 ? -21.417 30.855 38.128 1.00 95.94 144 GLU A N 1
ATOM 1115 C CA . GLU A 1 144 ? -22.430 31.007 39.176 1.00 95.94 144 GLU A CA 1
ATOM 1116 C C . GLU A 1 144 ? -23.119 29.672 39.493 1.00 95.94 144 GLU A C 1
ATOM 1118 O O . GLU A 1 144 ? -23.196 29.266 40.654 1.00 95.94 144 GLU A O 1
ATOM 1123 N N . LYS A 1 145 ? -23.540 28.917 38.468 1.00 96.19 145 LYS A N 1
ATOM 1124 C CA . LYS A 1 145 ? -24.120 27.576 38.652 1.00 96.19 145 LYS A CA 1
ATOM 1125 C C . LYS A 1 145 ? -23.149 26.621 39.340 1.00 96.19 145 LYS A C 1
ATOM 1127 O O . LYS A 1 145 ? -23.559 25.864 40.219 1.00 96.19 145 LYS A O 1
ATOM 1132 N N . TYR A 1 146 ? -21.870 26.665 38.977 1.00 95.56 146 TYR A N 1
ATOM 1133 C CA . TYR A 1 146 ? -20.846 25.834 39.602 1.00 95.56 146 TYR A CA 1
ATOM 1134 C C . TYR A 1 146 ? -20.568 26.254 41.052 1.00 95.56 146 TYR A C 1
ATOM 1136 O O . TYR A 1 146 ? -20.429 25.395 41.922 1.00 95.56 146 TYR A O 1
ATOM 1144 N N . ALA A 1 147 ? -20.570 27.556 41.351 1.00 95.75 147 ALA A N 1
ATOM 1145 C CA . ALA A 1 147 ? -20.466 28.064 42.717 1.00 95.75 147 ALA A CA 1
ATOM 1146 C C . ALA A 1 147 ? -21.655 27.612 43.582 1.00 95.75 147 ALA A C 1
ATOM 1148 O O . ALA A 1 147 ? -21.450 27.121 44.694 1.00 95.75 147 ALA A O 1
ATOM 1149 N N . ASN A 1 148 ? -22.878 27.672 43.046 1.00 95.69 148 ASN A N 1
ATOM 1150 C CA . ASN A 1 148 ? -24.088 27.185 43.713 1.00 95.69 148 ASN A CA 1
ATOM 1151 C C . ASN A 1 148 ? -24.054 25.664 43.931 1.00 95.69 148 ASN A C 1
ATOM 1153 O O . ASN A 1 148 ? -24.394 25.175 45.011 1.00 95.69 148 ASN A O 1
ATOM 1157 N N . TYR A 1 149 ? -23.579 24.900 42.946 1.00 96.38 149 TYR A N 1
ATOM 1158 C CA . TYR A 1 149 ? -23.355 23.460 43.093 1.00 96.38 149 TYR A CA 1
ATOM 1159 C C . TYR A 1 149 ? -22.325 23.146 44.191 1.00 96.38 149 TYR A C 1
ATOM 1161 O O . TYR A 1 149 ? -22.549 22.276 45.030 1.00 96.38 149 TYR A O 1
ATOM 1169 N N . LEU A 1 150 ? -21.210 23.878 44.249 1.00 95.81 150 LEU A N 1
ATOM 1170 C CA . LEU A 1 150 ? -20.219 23.696 45.309 1.00 95.81 150 LEU A CA 1
ATOM 1171 C C . LEU A 1 150 ? -20.764 24.090 46.686 1.00 95.81 150 LEU A C 1
ATOM 1173 O O . LEU A 1 150 ? -20.477 23.398 47.661 1.00 95.81 150 LEU A O 1
ATOM 1177 N N . ALA A 1 151 ? -21.551 25.163 46.784 1.00 94.50 151 ALA A N 1
ATOM 1178 C CA . ALA A 1 151 ? -22.171 25.592 48.035 1.00 94.50 151 ALA A CA 1
ATOM 1179 C C . ALA A 1 151 ? -23.176 24.552 48.555 1.00 94.50 151 ALA A C 1
ATOM 1181 O O . ALA A 1 151 ? -23.098 24.144 49.714 1.00 94.50 151 ALA A O 1
ATOM 1182 N N . THR A 1 152 ? -24.058 24.051 47.686 1.00 95.00 152 THR A N 1
ATOM 1183 C CA . THR A 1 152 ? -25.024 22.993 48.033 1.00 95.00 152 THR A CA 1
ATOM 1184 C C . THR A 1 152 ? -24.324 21.690 48.401 1.00 95.00 152 THR A C 1
ATOM 1186 O O . THR A 1 152 ? -24.660 21.083 49.414 1.00 95.00 152 THR A O 1
ATOM 1189 N N . ARG A 1 153 ? -23.281 21.292 47.662 1.00 93.50 153 ARG A N 1
ATOM 1190 C CA . ARG A 1 153 ? -22.471 20.112 47.994 1.00 93.50 153 ARG A CA 1
ATOM 1191 C C . ARG A 1 153 ? -21.745 20.264 49.328 1.00 93.50 153 ARG A C 1
ATOM 1193 O O . ARG A 1 153 ? -21.702 19.308 50.094 1.00 93.50 153 ARG A O 1
ATOM 1200 N N . ARG A 1 154 ? -21.191 21.441 49.631 1.00 92.00 154 ARG A N 1
ATOM 1201 C CA . ARG A 1 154 ? -20.565 21.724 50.934 1.00 92.00 154 ARG A CA 1
ATOM 1202 C C . ARG A 1 154 ? -21.585 21.682 52.068 1.00 92.00 154 ARG A C 1
ATOM 1204 O O . ARG A 1 154 ? -21.294 21.082 53.091 1.00 92.00 154 ARG A O 1
ATOM 1211 N N . SER A 1 155 ? -22.778 22.244 51.878 1.00 90.12 155 SER A N 1
ATOM 1212 C CA . SER A 1 155 ? -23.872 22.172 52.857 1.00 90.12 155 SER A CA 1
ATOM 1213 C C . SER A 1 155 ? -24.366 20.733 53.073 1.00 90.12 155 SER A C 1
ATOM 1215 O O . SER A 1 155 ? -24.590 20.310 54.207 1.00 90.12 155 SER A O 1
ATOM 1217 N N . LEU A 1 156 ? -24.454 19.935 52.005 1.00 90.44 156 LEU A N 1
ATOM 1218 C CA . LEU A 1 156 ? -24.804 18.518 52.093 1.00 90.44 156 LEU A CA 1
ATOM 1219 C C . LEU A 1 156 ? -23.719 17.706 52.810 1.00 90.44 156 LEU A C 1
ATOM 1221 O O . LEU A 1 156 ? -24.035 16.876 53.651 1.00 90.44 156 LEU A O 1
ATOM 1225 N N . LEU A 1 157 ? -22.441 17.969 52.529 1.00 89.50 157 LEU A N 1
ATOM 1226 C CA . LEU A 1 157 ? -21.336 17.333 53.248 1.00 89.50 157 LEU A CA 1
ATOM 1227 C C . LEU A 1 157 ? -21.272 17.771 54.715 1.00 89.50 157 LEU A C 1
ATOM 1229 O O . LEU A 1 157 ? -20.980 16.936 55.562 1.00 89.50 157 LEU A O 1
ATOM 1233 N N . ALA A 1 158 ? -21.583 19.030 55.028 1.00 84.81 158 ALA A N 1
ATOM 1234 C CA . ALA A 1 158 ? -21.657 19.513 56.404 1.00 84.81 158 ALA A CA 1
ATOM 1235 C C . ALA A 1 158 ? -22.799 18.832 57.178 1.00 84.81 158 ALA A C 1
ATOM 1237 O O . ALA A 1 158 ? -22.563 18.299 58.253 1.00 84.81 158 ALA A O 1
ATOM 1238 N N . SER A 1 159 ? -24.001 18.745 56.598 1.00 80.56 159 SER A N 1
ATOM 1239 C CA . SER A 1 159 ? -25.140 18.050 57.227 1.00 80.56 159 SER A CA 1
ATOM 1240 C C . SER A 1 159 ? -24.965 16.528 57.298 1.00 80.56 159 SER A C 1
ATOM 1242 O O . SER A 1 159 ? -25.447 15.893 58.235 1.00 80.56 159 SER A O 1
ATOM 1244 N N . ALA A 1 160 ? -24.256 15.922 56.341 1.00 77.25 160 ALA A N 1
ATOM 1245 C CA . ALA A 1 160 ? -23.850 14.524 56.431 1.00 77.25 160 ALA A CA 1
ATOM 1246 C C . ALA A 1 160 ? -22.794 14.325 57.531 1.00 77.25 160 ALA A C 1
ATOM 1248 O O . ALA A 1 160 ? -22.921 13.391 58.313 1.00 77.25 160 ALA A O 1
ATOM 1249 N N . GLY A 1 161 ? -21.802 15.215 57.638 1.00 70.00 161 GLY A N 1
ATOM 1250 C CA . GLY A 1 161 ? -20.779 15.189 58.689 1.00 70.00 161 GLY A CA 1
ATOM 1251 C C . GLY A 1 161 ? -21.358 15.365 60.096 1.00 70.00 161 GLY A C 1
ATOM 1252 O O . GLY A 1 161 ? -21.012 14.613 60.999 1.00 70.00 161 GLY A O 1
ATOM 1253 N N . GLU A 1 162 ? -22.328 16.264 60.266 1.00 61.00 162 GLU A N 1
ATOM 1254 C CA . GLU A 1 162 ? -23.021 16.512 61.541 1.00 61.00 162 GLU A CA 1
ATOM 1255 C C . GLU A 1 162 ? -23.867 15.300 61.999 1.00 61.00 162 GLU A C 1
ATOM 1257 O O . GLU A 1 162 ? -24.004 15.026 63.194 1.00 61.00 162 GLU A O 1
ATOM 1262 N N . ARG A 1 163 ? -24.362 14.487 61.050 1.00 57.06 163 ARG A N 1
ATOM 1263 C CA . ARG A 1 163 ? -24.996 13.186 61.340 1.00 57.06 163 ARG A CA 1
ATOM 1264 C C . ARG A 1 163 ? -24.003 12.088 61.731 1.00 57.06 163 ARG A 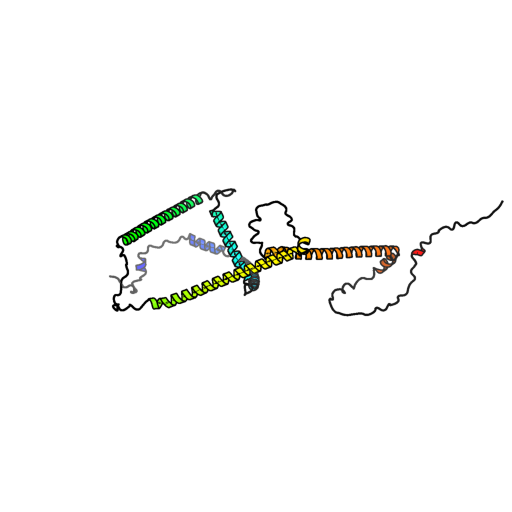C 1
ATOM 1266 O O . ARG A 1 163 ? -24.421 11.119 62.357 1.00 57.06 163 ARG A O 1
A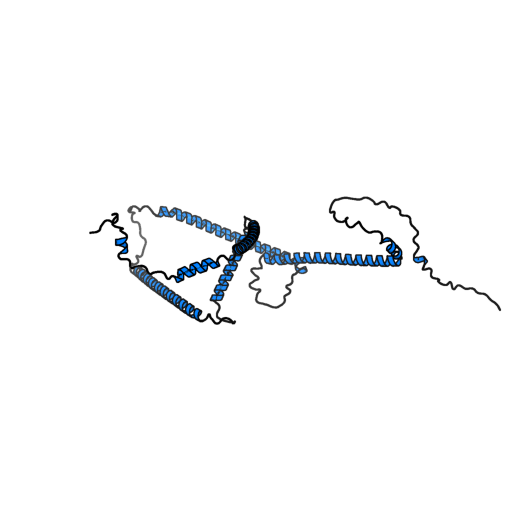TOM 1273 N N . PHE A 1 164 ? -22.722 12.217 61.382 1.00 55.34 164 PHE A N 1
ATOM 1274 C CA . PHE A 1 164 ? -21.681 11.262 61.777 1.00 55.34 164 PHE A CA 1
ATOM 1275 C C . PHE A 1 164 ? -21.017 11.616 63.117 1.00 55.34 164 PHE A C 1
ATOM 1277 O O . PHE A 1 164 ? -20.578 10.704 63.812 1.00 55.34 164 PHE A O 1
ATOM 1284 N N . GLU A 1 165 ? -20.999 12.887 63.534 1.00 48.22 165 GLU A N 1
ATOM 1285 C CA . GLU A 1 165 ? -20.434 13.281 64.840 1.00 48.22 165 GLU A CA 1
ATOM 1286 C C . GLU A 1 165 ? -21.384 13.078 66.037 1.00 48.22 165 GLU A C 1
ATOM 1288 O O . GLU A 1 165 ? -20.944 13.098 67.184 1.00 48.22 165 GLU A O 1
ATOM 1293 N N . SER A 1 166 ? -22.675 12.813 65.804 1.00 50.78 166 SER A N 1
ATOM 1294 C CA . SER A 1 166 ? -23.665 12.578 66.872 1.00 50.78 166 SER A CA 1
ATOM 1295 C C . SER A 1 166 ? -23.910 11.100 67.221 1.00 50.78 166 SER A C 1
ATOM 1297 O O . SER A 1 166 ? -24.803 10.797 68.012 1.00 50.78 166 SER A O 1
ATOM 1299 N N . SER A 1 167 ? -23.098 10.169 66.708 1.00 41.78 167 SER A N 1
ATOM 1300 C CA . SER A 1 167 ? -23.169 8.753 67.092 1.00 41.78 167 SER A CA 1
ATOM 1301 C C . SER A 1 167 ? -21.935 8.352 67.909 1.00 41.78 167 SER A C 1
ATOM 1303 O O . SER A 1 167 ? -20.851 8.227 67.333 1.00 41.78 167 SER A O 1
ATOM 1305 N N . PRO A 1 168 ? -22.048 8.111 69.231 1.00 45.25 168 PRO A N 1
ATOM 1306 C CA . PRO A 1 168 ? -20.919 7.635 70.016 1.00 45.25 168 PRO A CA 1
ATOM 1307 C C . PRO A 1 168 ? -20.508 6.236 69.543 1.00 45.25 168 PRO A C 1
ATOM 1309 O O . PRO A 1 168 ? -21.319 5.317 69.441 1.00 45.25 168 PRO A O 1
ATOM 1312 N N . VAL A 1 169 ? -19.221 6.106 69.244 1.00 47.25 169 VAL A N 1
ATOM 1313 C CA . VAL A 1 169 ? -18.519 4.876 68.870 1.00 47.25 169 VAL A CA 1
ATOM 1314 C C . VAL A 1 169 ? -18.713 3.795 69.948 1.00 47.25 169 VAL A C 1
ATOM 1316 O O . VAL A 1 169 ? -18.284 4.015 71.083 1.00 47.25 169 VAL A O 1
ATOM 1319 N N . PRO A 1 170 ? -19.267 2.603 69.641 1.00 44.19 170 PRO A N 1
ATOM 1320 C CA . PRO A 1 170 ? -19.131 1.454 70.518 1.00 44.19 170 PRO A CA 1
ATOM 1321 C C . PRO A 1 170 ? -17.855 0.688 70.150 1.00 44.19 170 PRO A C 1
ATOM 1323 O O . PRO A 1 170 ? -17.707 0.132 69.062 1.00 44.19 170 PRO A O 1
ATOM 1326 N N . VAL A 1 171 ? -16.918 0.674 71.094 1.00 46.38 171 VAL A N 1
ATOM 1327 C CA . VAL A 1 171 ? -15.721 -0.171 71.090 1.00 46.38 171 VAL A CA 1
ATOM 1328 C C . VAL A 1 171 ? -16.153 -1.639 71.169 1.00 46.38 171 VAL A C 1
ATOM 1330 O O . VAL A 1 171 ? -16.748 -2.063 72.157 1.00 46.38 171 VAL A O 1
ATOM 1333 N N . LEU A 1 172 ? -15.847 -2.425 70.135 1.00 39.72 172 LEU A N 1
ATOM 1334 C CA . LEU A 1 172 ? -16.060 -3.875 70.107 1.00 39.72 172 LEU A CA 1
ATOM 1335 C C . LEU A 1 172 ? -14.804 -4.600 70.610 1.00 39.72 172 LEU A C 1
ATOM 1337 O O . LEU A 1 172 ? -13.825 -4.756 69.885 1.00 39.72 172 LEU A O 1
ATOM 1341 N N . ALA A 1 173 ? -14.864 -5.073 71.856 1.00 38.75 173 ALA A N 1
ATOM 1342 C CA . ALA A 1 173 ? -14.099 -6.229 72.321 1.00 38.75 173 ALA A CA 1
ATOM 1343 C C . ALA A 1 173 ? -14.942 -7.510 72.114 1.00 38.75 173 ALA A C 1
ATOM 1345 O O . ALA A 1 173 ? -16.174 -7.437 72.161 1.00 38.75 173 ALA A O 1
ATOM 1346 N N . PRO A 1 174 ? -14.330 -8.686 71.880 1.00 44.28 174 PRO A N 1
ATOM 1347 C CA . PRO A 1 174 ? -15.060 -9.876 71.464 1.00 44.28 174 PRO A CA 1
ATOM 1348 C C . PRO A 1 174 ? -15.572 -10.660 72.677 1.00 44.28 174 PRO A C 1
ATOM 1350 O O . PRO A 1 174 ? -14.797 -11.032 73.556 1.00 44.28 174 PRO A O 1
ATOM 1353 N N . SER A 1 175 ? -16.866 -10.984 72.714 1.00 34.47 175 SER A N 1
ATOM 1354 C CA . SER A 1 175 ? -17.351 -12.090 73.546 1.00 34.47 175 SER A CA 1
ATOM 1355 C C . SER A 1 175 ? -18.626 -12.732 72.988 1.00 34.47 175 SER A C 1
ATOM 1357 O O . SER A 1 175 ? -19.646 -12.087 72.785 1.00 34.47 175 SER A O 1
ATOM 1359 N N . SER A 1 176 ? -18.486 -14.030 72.719 1.00 35.78 176 SER A N 1
ATOM 1360 C CA . SER A 1 176 ? -19.416 -15.135 72.971 1.00 35.78 176 SER A CA 1
ATOM 1361 C C . SER A 1 176 ? -20.932 -14.932 72.786 1.00 35.78 176 SER A C 1
ATOM 1363 O O . SER A 1 176 ? -21.618 -14.328 73.605 1.00 35.78 176 SER A O 1
ATOM 1365 N N . THR A 1 177 ? -21.436 -15.634 71.767 1.00 43.84 177 THR A N 1
ATOM 1366 C CA . THR A 1 177 ? -22.604 -16.535 71.804 1.00 43.84 177 THR A CA 1
ATOM 1367 C C . THR A 1 177 ? -23.891 -16.012 72.447 1.00 43.84 177 THR A C 1
ATOM 1369 O O . THR A 1 177 ? -24.111 -16.194 73.644 1.00 43.84 177 THR A O 1
ATOM 1372 N N . LYS A 1 178 ? -24.826 -15.523 71.619 1.00 40.41 178 LYS A N 1
ATOM 1373 C CA . LYS A 1 178 ? -26.266 -15.551 71.922 1.00 40.41 178 LYS A CA 1
ATOM 1374 C C . LYS A 1 178 ? -27.090 -15.888 70.674 1.00 40.41 178 LYS A C 1
ATOM 1376 O O . LYS A 1 178 ? -27.164 -15.106 69.739 1.00 40.41 178 LYS A O 1
ATOM 1381 N N . GLN A 1 179 ? -27.619 -17.110 70.707 1.00 37.91 179 GLN A N 1
ATOM 1382 C CA . GLN A 1 179 ? -28.948 -17.566 70.280 1.00 37.91 179 GLN A CA 1
ATOM 1383 C C . GLN A 1 179 ? -29.642 -16.800 69.140 1.00 37.91 179 GLN A C 1
ATOM 1385 O O . GLN A 1 179 ? -30.125 -15.685 69.317 1.00 37.91 179 GLN A O 1
ATOM 1390 N N . GLN A 1 180 ? -29.763 -17.492 68.004 1.00 36.12 180 GLN A N 1
ATOM 1391 C CA . GLN A 1 180 ? -30.688 -17.178 66.920 1.00 36.12 180 GLN A CA 1
ATOM 1392 C C . GLN A 1 180 ? -32.133 -17.284 67.421 1.00 36.12 180 GLN A C 1
ATOM 1394 O O . GLN A 1 180 ? -32.572 -18.345 67.863 1.00 36.12 180 GLN A O 1
ATOM 1399 N N . ILE A 1 181 ? -32.853 -16.172 67.329 1.00 44.94 181 ILE A N 1
ATOM 1400 C CA . ILE A 1 181 ? -34.309 -16.138 67.257 1.00 44.94 181 ILE A CA 1
ATOM 1401 C C . ILE A 1 181 ? -34.629 -16.142 65.761 1.00 44.94 181 ILE A C 1
ATOM 1403 O O . ILE A 1 181 ? -34.135 -15.287 65.029 1.00 44.94 181 ILE A O 1
ATOM 1407 N N . GLU A 1 182 ? -35.382 -17.148 65.314 1.00 51.16 182 GLU A N 1
ATOM 1408 C CA . GLU A 1 182 ? -35.963 -17.212 63.973 1.00 51.16 182 GLU A CA 1
ATOM 1409 C C . GLU A 1 182 ? -36.898 -16.016 63.768 1.00 51.16 182 GLU A C 1
ATOM 1411 O O . GLU A 1 182 ? -37.979 -15.934 64.351 1.00 51.16 182 GLU A O 1
ATOM 1416 N N . GLU A 1 183 ? -36.462 -15.090 62.923 1.00 42.09 183 GLU A N 1
ATOM 1417 C CA . GLU A 1 183 ? -37.290 -14.072 62.289 1.00 42.09 183 GLU A CA 1
ATOM 1418 C C . GLU A 1 183 ? -37.463 -14.499 60.820 1.00 42.09 183 GLU A C 1
ATOM 1420 O O . GLU A 1 183 ? -36.471 -14.866 60.182 1.00 42.09 183 GLU A O 1
ATOM 1425 N N . PRO A 1 184 ? -38.692 -14.544 60.271 1.00 51.34 184 PRO A N 1
ATOM 1426 C CA . PRO A 1 184 ? -38.903 -15.010 58.908 1.00 51.34 184 PRO A CA 1
ATOM 1427 C C . PRO A 1 184 ? -38.290 -14.009 57.923 1.00 51.34 184 PRO A C 1
ATOM 1429 O O . PRO A 1 184 ? -38.771 -12.882 57.792 1.00 51.34 184 PRO A O 1
ATOM 1432 N N . GLU A 1 185 ? -37.230 -14.434 57.225 1.00 53.62 185 GLU A N 1
ATOM 1433 C CA . GLU A 1 185 ? -36.637 -13.685 56.116 1.00 53.62 185 GLU A CA 1
ATOM 1434 C C . GLU A 1 185 ? -37.730 -13.288 55.107 1.00 53.62 185 GLU A C 1
ATOM 1436 O O . GLU A 1 185 ? -38.457 -14.160 54.610 1.00 53.62 185 GLU A O 1
ATOM 1441 N N . PRO A 1 186 ? -37.846 -12.002 54.730 1.00 52.41 186 PRO A N 1
ATOM 1442 C CA . PRO A 1 186 ? -38.625 -11.644 53.562 1.00 52.41 186 PRO A CA 1
ATOM 1443 C C . PRO A 1 186 ? -37.941 -12.266 52.343 1.00 52.41 186 PRO A C 1
ATOM 1445 O O . PRO A 1 186 ? -36.755 -12.030 52.109 1.00 52.41 186 PRO A O 1
ATOM 1448 N N . ALA A 1 187 ? -38.692 -13.076 51.590 1.00 52.56 187 ALA A N 1
ATOM 1449 C CA . ALA A 1 187 ? -38.224 -13.764 50.393 1.00 52.56 187 ALA A CA 1
ATOM 1450 C C . ALA A 1 187 ? -37.310 -12.859 49.553 1.00 52.56 187 ALA A C 1
ATOM 1452 O O . ALA A 1 187 ? -37.685 -11.793 49.060 1.00 52.56 187 ALA A O 1
ATOM 1453 N N . SER A 1 188 ? -36.073 -13.320 49.470 1.00 57.81 188 SER A N 1
ATOM 1454 C CA . SER A 1 188 ? -34.872 -12.635 49.040 1.00 57.81 188 SER A CA 1
ATOM 1455 C C . SER A 1 188 ? -34.979 -12.131 47.600 1.00 57.81 188 SER A C 1
ATOM 1457 O O . SER A 1 188 ? -34.848 -12.886 46.634 1.00 57.81 188 SER A O 1
ATOM 1459 N N . SER A 1 189 ? -35.110 -10.814 47.434 1.00 60.00 189 SER A N 1
ATOM 1460 C CA . SER A 1 189 ? -34.916 -10.127 46.145 1.00 60.00 189 SER A CA 1
ATOM 1461 C C . SER A 1 189 ? -33.517 -10.361 45.546 1.00 60.00 189 SER A C 1
ATOM 1463 O O . SER A 1 189 ? -33.292 -10.129 44.358 1.00 60.00 189 SER A O 1
ATOM 1465 N N . THR A 1 190 ? -32.585 -10.890 46.342 1.00 61.09 190 THR A N 1
ATOM 1466 C CA . THR A 1 190 ? -31.265 -11.366 45.927 1.00 61.09 190 THR A CA 1
ATOM 1467 C C . THR A 1 190 ? -31.325 -12.524 44.928 1.00 61.09 190 THR A C 1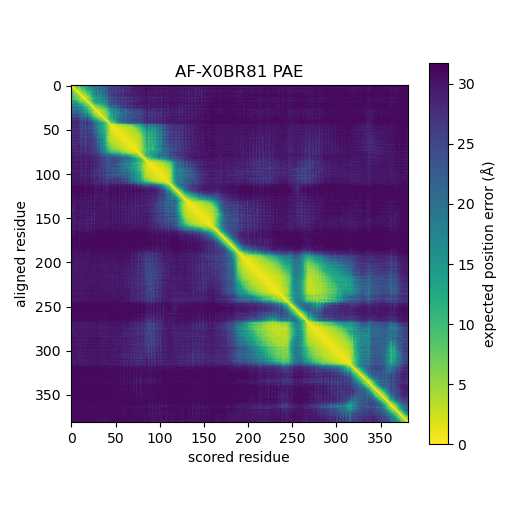
ATOM 1469 O O . THR A 1 190 ? -30.520 -12.527 43.996 1.00 61.09 190 THR A O 1
ATOM 1472 N N . TYR A 1 191 ? -32.295 -13.447 45.003 1.00 66.25 191 TYR A N 1
ATOM 1473 C CA . TYR A 1 191 ? -32.396 -14.554 44.031 1.00 66.25 191 TYR A CA 1
ATOM 1474 C C . TYR A 1 191 ? -32.730 -14.085 42.605 1.00 66.25 191 TYR A C 1
ATOM 1476 O O . TYR A 1 191 ? -32.298 -14.715 41.643 1.00 66.25 191 TYR A O 1
ATOM 1484 N N . LEU A 1 192 ? -33.428 -12.953 42.445 1.00 78.12 192 LEU A N 1
ATOM 1485 C CA . LEU A 1 192 ? -33.762 -12.402 41.123 1.00 78.12 192 LEU A CA 1
ATOM 1486 C C . LEU A 1 192 ? -32.562 -11.737 40.431 1.00 78.12 192 LEU A C 1
ATOM 1488 O O . LEU A 1 192 ? -32.459 -11.778 39.207 1.00 78.12 192 LEU A O 1
ATOM 1492 N N . LEU A 1 193 ? -31.646 -11.135 41.198 1.00 83.38 193 LEU A N 1
ATOM 1493 C CA . LEU A 1 193 ? -30.471 -10.424 40.668 1.00 83.38 193 LEU A CA 1
ATOM 1494 C C . LEU A 1 193 ? -29.243 -11.326 40.485 1.00 83.38 193 LEU A C 1
ATOM 1496 O O . LEU A 1 193 ? -28.384 -11.029 39.654 1.00 83.38 193 LEU A O 1
ATOM 1500 N N . THR A 1 194 ? -29.171 -12.436 41.222 1.00 85.31 194 THR A N 1
ATOM 1501 C CA . THR A 1 194 ? -28.064 -13.406 41.165 1.00 85.31 194 THR A CA 1
ATOM 1502 C C . THR A 1 194 ? -27.731 -13.883 39.737 1.00 85.31 194 THR A C 1
ATOM 1504 O O . THR A 1 194 ? -26.563 -13.772 39.358 1.00 85.31 194 THR A O 1
ATOM 1507 N N . PRO A 1 195 ? -28.689 -14.301 38.876 1.00 88.19 195 PRO A N 1
ATOM 1508 C CA . PRO A 1 195 ? -28.356 -14.728 37.510 1.00 88.19 195 PRO A CA 1
ATOM 1509 C C . PRO A 1 195 ? -27.778 -13.590 36.650 1.00 88.19 195 PRO A C 1
ATOM 1511 O O . PRO A 1 195 ? -26.885 -13.810 35.831 1.00 88.19 195 PRO A O 1
ATOM 1514 N N . TYR A 1 196 ? -28.216 -12.344 36.850 1.00 90.31 196 TYR A N 1
ATOM 1515 C CA . TYR A 1 196 ? -27.663 -11.193 36.126 1.00 90.31 196 TYR A CA 1
ATOM 1516 C C . TYR A 1 196 ? -26.228 -10.879 36.561 1.00 90.31 196 TYR A C 1
ATOM 1518 O O . TYR A 1 196 ? -25.377 -10.575 35.727 1.00 90.31 196 TYR A O 1
ATOM 1526 N N . ILE A 1 197 ? -25.924 -11.013 37.851 1.00 91.75 197 ILE A N 1
ATOM 1527 C CA . ILE A 1 197 ? -24.562 -10.842 38.369 1.00 91.75 197 ILE A CA 1
ATOM 1528 C C . ILE A 1 197 ? -23.649 -11.962 37.851 1.00 91.75 197 ILE A C 1
ATOM 1530 O O . ILE A 1 197 ? -22.527 -11.688 37.427 1.00 91.75 197 ILE A O 1
ATOM 1534 N N . GLU A 1 198 ? -24.131 -13.206 37.807 1.00 92.12 198 GLU A N 1
ATOM 1535 C CA . GLU A 1 198 ? -23.386 -14.339 37.246 1.00 92.12 198 GLU A CA 1
ATOM 1536 C C . GLU A 1 198 ? -23.093 -14.160 35.752 1.00 92.12 198 GLU A C 1
ATOM 1538 O O . GLU A 1 198 ? -21.958 -14.381 35.319 1.00 92.12 198 GLU A O 1
ATOM 1543 N N . THR A 1 199 ? -24.070 -13.695 34.964 1.00 92.31 199 THR A N 1
ATOM 1544 C CA . THR A 1 199 ? -23.854 -13.402 33.534 1.00 92.31 199 THR A CA 1
ATOM 1545 C C . THR A 1 199 ? -22.862 -12.259 33.326 1.00 92.31 199 THR A C 1
ATOM 1547 O O . THR A 1 199 ? -21.982 -12.367 32.469 1.00 92.31 199 THR A O 1
ATOM 1550 N N . LEU A 1 200 ? -22.922 -11.199 34.141 1.00 95.00 200 LEU A N 1
ATOM 1551 C CA . LEU A 1 200 ? -21.964 -10.092 34.086 1.00 95.00 200 LEU A CA 1
ATOM 1552 C C . LEU A 1 200 ? -20.548 -10.542 34.480 1.00 95.00 200 LEU A C 1
ATOM 1554 O O . LEU A 1 200 ? -19.563 -10.127 33.867 1.00 95.00 200 LEU A O 1
ATOM 1558 N N . LEU A 1 201 ? -20.431 -11.439 35.461 1.00 95.31 201 LEU A N 1
ATOM 1559 C CA . LEU A 1 201 ? -19.162 -12.038 35.876 1.00 95.31 201 LEU A CA 1
ATOM 1560 C C . LEU A 1 201 ? -18.601 -12.964 34.778 1.00 95.31 201 LEU A C 1
ATOM 1562 O O . LEU A 1 201 ? -17.406 -12.931 34.479 1.00 95.31 201 LEU A O 1
ATOM 1566 N N . ALA A 1 202 ? -19.447 -13.754 34.116 1.00 94.88 202 ALA A N 1
ATOM 1567 C CA . ALA A 1 202 ? -19.042 -14.554 32.961 1.00 94.88 202 ALA A CA 1
ATOM 1568 C C . ALA A 1 202 ? -18.574 -13.671 31.788 1.00 94.88 202 ALA A C 1
ATOM 1570 O O . ALA A 1 202 ? -17.546 -13.957 31.164 1.00 94.88 202 ALA A O 1
ATOM 1571 N N . LEU A 1 203 ? -19.274 -12.561 31.526 1.00 96.00 203 LEU A N 1
ATOM 1572 C CA . LEU A 1 203 ? -18.899 -11.587 30.501 1.00 96.00 203 LEU A CA 1
ATOM 1573 C C . LEU A 1 203 ? -17.558 -10.915 30.823 1.00 96.00 203 LEU A C 1
ATOM 1575 O O . LEU A 1 203 ? -16.699 -10.831 29.945 1.00 96.00 203 LEU A O 1
ATOM 1579 N N . SER A 1 204 ? -17.333 -10.504 32.074 1.00 95.88 204 SER A N 1
ATOM 1580 C CA . SER A 1 204 ? -16.069 -9.879 32.484 1.00 95.88 204 SER A CA 1
ATOM 1581 C C . SER A 1 204 ? -14.886 -10.848 32.373 1.00 95.88 204 SER A C 1
ATOM 1583 O O . SER A 1 204 ? -13.817 -10.471 31.885 1.00 95.88 204 SER A O 1
ATOM 1585 N N . LYS A 1 205 ? -15.083 -12.133 32.710 1.00 96.06 205 LYS A N 1
ATOM 1586 C CA . LYS A 1 205 ? -14.092 -13.197 32.468 1.00 96.06 205 LYS A CA 1
ATOM 1587 C C . LYS A 1 205 ? -13.768 -13.339 30.978 1.00 96.06 205 LYS A C 1
ATOM 1589 O O . LYS A 1 205 ? -12.590 -13.420 30.626 1.00 96.06 205 LYS A O 1
ATOM 1594 N N . LYS A 1 206 ? -14.782 -13.320 30.104 1.00 96.00 206 LYS A N 1
ATOM 1595 C CA . LYS A 1 206 ? -14.597 -13.380 28.643 1.00 96.00 206 LYS A CA 1
ATOM 1596 C C . LYS A 1 206 ? -13.865 -12.151 28.105 1.00 96.00 206 LYS A C 1
ATOM 1598 O O . LYS A 1 206 ? -12.953 -12.300 27.297 1.00 96.00 206 LYS A O 1
ATOM 1603 N N . GLN A 1 207 ? -14.218 -10.953 28.567 1.00 96.81 207 GLN A N 1
ATOM 1604 C CA . GLN A 1 207 ? -13.524 -9.716 28.199 1.00 96.81 207 GLN A CA 1
ATOM 1605 C C . GLN A 1 207 ? -12.056 -9.764 28.617 1.00 96.81 207 GLN A C 1
ATOM 1607 O O . GLN A 1 207 ? -11.183 -9.465 27.807 1.00 96.81 207 GLN A O 1
ATOM 1612 N N . ARG A 1 208 ? -11.762 -10.221 29.840 1.00 96.81 208 ARG A N 1
ATOM 1613 C CA . ARG A 1 208 ? -10.382 -10.383 30.306 1.00 96.81 208 ARG A CA 1
ATOM 1614 C C . ARG A 1 208 ? -9.601 -11.368 29.434 1.00 96.81 208 ARG A C 1
ATOM 1616 O O . ARG A 1 208 ? -8.488 -11.046 29.034 1.00 96.81 208 ARG A O 1
ATOM 1623 N N . ALA A 1 209 ? -10.197 -12.513 29.091 1.00 96.44 209 ALA A N 1
ATOM 1624 C CA . ALA A 1 209 ? -9.584 -13.492 28.190 1.00 96.44 209 ALA A CA 1
ATOM 1625 C C . ALA A 1 209 ? -9.309 -12.902 26.791 1.00 96.44 209 ALA A C 1
ATOM 1627 O O . ALA A 1 209 ? -8.228 -13.087 26.231 1.00 96.44 209 ALA A O 1
ATOM 1628 N N . MET A 1 210 ? -10.251 -12.124 26.251 1.00 97.25 210 MET A N 1
ATOM 1629 C CA . MET A 1 210 ? -10.094 -11.440 24.966 1.00 97.25 210 MET A CA 1
ATOM 1630 C C . MET A 1 210 ? -8.986 -10.383 25.006 1.00 97.25 210 MET A C 1
ATOM 1632 O O . MET A 1 210 ? -8.193 -10.295 24.073 1.00 97.25 210 MET A O 1
ATOM 1636 N N . ILE A 1 211 ? -8.887 -9.608 26.090 1.00 97.25 211 ILE A N 1
ATOM 1637 C CA . ILE A 1 211 ? -7.814 -8.623 26.279 1.00 97.25 211 ILE A CA 1
ATOM 1638 C C . ILE A 1 211 ? -6.455 -9.327 26.335 1.00 97.25 211 ILE A C 1
ATOM 1640 O O . ILE A 1 211 ? -5.526 -8.893 25.657 1.00 97.25 211 ILE A O 1
ATOM 1644 N N . THR A 1 212 ? -6.339 -10.440 27.069 1.00 97.00 212 THR A N 1
ATOM 1645 C CA . THR A 1 212 ? -5.088 -11.214 27.119 1.00 97.00 212 THR A CA 1
ATOM 1646 C C . THR A 1 212 ? -4.721 -11.808 25.761 1.00 97.00 212 THR A C 1
ATOM 1648 O O . THR A 1 212 ? -3.557 -11.753 25.370 1.00 97.00 212 THR A O 1
ATOM 1651 N N . GLN A 1 213 ? -5.702 -12.302 24.998 1.00 97.19 213 GLN A N 1
ATOM 1652 C CA . GLN A 1 213 ? -5.470 -12.806 23.644 1.00 97.19 213 GLN A CA 1
ATOM 1653 C C . GLN A 1 213 ? -5.029 -11.683 22.703 1.00 97.19 213 GLN A C 1
ATOM 1655 O O . GLN A 1 213 ? -4.058 -11.847 21.970 1.00 97.19 213 GLN A O 1
ATOM 1660 N N . LYS A 1 214 ? -5.698 -10.525 22.744 1.00 97.38 214 LYS A N 1
ATOM 1661 C CA . LYS A 1 214 ? -5.324 -9.351 21.949 1.00 97.38 214 LYS A CA 1
ATOM 1662 C C . LYS A 1 214 ? -3.900 -8.904 22.271 1.00 97.38 214 LYS A C 1
ATOM 1664 O O . LYS A 1 214 ? -3.138 -8.629 21.352 1.00 97.38 214 LYS A O 1
ATOM 1669 N N . ALA A 1 215 ? -3.538 -8.858 23.553 1.00 96.31 215 ALA A N 1
ATOM 1670 C CA . ALA A 1 215 ? -2.187 -8.515 23.975 1.00 96.31 215 ALA A CA 1
ATOM 1671 C C . ALA A 1 215 ? -1.159 -9.513 23.420 1.00 96.31 215 ALA A C 1
ATOM 1673 O O . ALA A 1 215 ? -0.180 -9.083 22.824 1.00 96.31 215 ALA A O 1
ATOM 1674 N N . HIS A 1 216 ? -1.419 -10.821 23.522 1.00 97.81 216 HIS A N 1
ATOM 1675 C CA . HIS A 1 216 ? -0.551 -11.863 22.963 1.00 97.81 216 HIS A CA 1
ATOM 1676 C C . HIS A 1 216 ? -0.403 -11.768 21.434 1.00 97.81 216 HIS A C 1
ATOM 1678 O O . HIS A 1 216 ? 0.695 -11.894 20.896 1.00 97.81 216 HIS A O 1
ATOM 1684 N N . VAL A 1 217 ? -1.498 -11.535 20.705 1.00 97.69 217 VAL A N 1
ATOM 1685 C CA . VAL A 1 217 ? -1.445 -11.351 19.244 1.00 97.69 217 VAL A CA 1
ATOM 1686 C C . VAL A 1 217 ? -0.647 -10.097 18.889 1.00 97.69 217 VAL A C 1
ATOM 1688 O O . VAL A 1 217 ? 0.164 -10.127 17.975 1.00 97.69 217 VAL A O 1
ATOM 1691 N N . ASN A 1 218 ? -0.818 -9.005 19.633 1.00 96.50 218 ASN A N 1
ATOM 1692 C CA . ASN A 1 218 ? -0.081 -7.775 19.367 1.00 96.50 218 ASN A CA 1
ATOM 1693 C C . ASN A 1 218 ? 1.422 -7.918 19.660 1.00 96.50 218 ASN A C 1
ATOM 1695 O O . ASN A 1 218 ? 2.243 -7.411 18.903 1.00 96.50 218 ASN A O 1
ATOM 1699 N N . THR A 1 219 ? 1.799 -8.627 20.730 1.00 96.31 219 THR A N 1
ATOM 1700 C CA . THR A 1 219 ? 3.215 -8.871 21.046 1.00 96.31 219 THR A CA 1
ATOM 1701 C C . THR A 1 219 ? 3.869 -9.813 20.043 1.00 96.31 219 THR A C 1
ATOM 1703 O O . THR A 1 219 ? 4.999 -9.561 19.633 1.00 96.31 219 THR A O 1
ATOM 1706 N N . THR A 1 220 ? 3.169 -10.868 19.616 1.00 96.75 220 THR A N 1
ATOM 1707 C CA . THR A 1 220 ? 3.664 -11.777 18.569 1.00 96.75 220 THR A CA 1
ATOM 1708 C C . THR A 1 220 ? 3.790 -11.063 17.228 1.00 96.75 220 THR A C 1
ATOM 1710 O O . THR A 1 220 ? 4.860 -11.106 16.638 1.00 96.75 220 THR A O 1
ATOM 1713 N N . LEU A 1 221 ? 2.775 -10.306 16.799 1.00 95.50 221 LEU A N 1
ATOM 1714 C CA . LEU A 1 221 ? 2.842 -9.489 15.584 1.00 95.50 221 LEU A CA 1
ATOM 1715 C C . LEU A 1 221 ? 3.994 -8.474 15.642 1.00 95.50 221 LEU A C 1
ATOM 1717 O O . LEU A 1 221 ? 4.748 -8.346 14.685 1.00 95.50 221 LEU A O 1
ATOM 1721 N N . GLY A 1 222 ? 4.153 -7.770 16.766 1.00 93.38 222 GLY A N 1
ATOM 1722 C CA . GLY A 1 222 ? 5.245 -6.815 16.950 1.00 93.38 222 GLY A CA 1
ATOM 1723 C C . GLY A 1 222 ? 6.624 -7.474 16.871 1.00 93.38 222 GLY A C 1
ATOM 1724 O O . GLY A 1 222 ? 7.546 -6.892 16.301 1.00 93.38 222 GLY A O 1
ATOM 1725 N N . LYS A 1 223 ? 6.758 -8.703 17.386 1.00 95.19 223 LYS A N 1
ATOM 1726 C CA . LYS A 1 223 ? 7.982 -9.498 17.255 1.00 95.19 223 LYS A CA 1
ATOM 1727 C C . LYS A 1 223 ? 8.243 -9.882 15.796 1.00 95.19 223 LYS A C 1
ATOM 1729 O O . LYS A 1 223 ? 9.324 -9.599 15.303 1.00 95.19 223 LYS A O 1
ATOM 1734 N N . GLU A 1 224 ? 7.251 -10.429 15.097 1.00 94.19 224 GLU A N 1
ATOM 1735 C CA . GLU A 1 224 ? 7.379 -10.817 13.683 1.00 94.19 224 GLU A CA 1
ATOM 1736 C C . GLU A 1 224 ? 7.721 -9.623 12.780 1.00 94.19 224 GLU A C 1
ATOM 1738 O O . GLU A 1 224 ? 8.573 -9.724 11.903 1.00 94.19 224 GLU A O 1
ATOM 1743 N N . ILE A 1 225 ? 7.107 -8.456 13.007 1.00 92.38 225 ILE A N 1
ATOM 1744 C CA . ILE A 1 225 ? 7.441 -7.232 12.261 1.00 92.38 225 ILE A CA 1
ATOM 1745 C C . ILE A 1 225 ? 8.900 -6.843 12.505 1.00 92.38 225 ILE A C 1
ATOM 1747 O O . ILE A 1 225 ? 9.602 -6.500 11.557 1.00 92.38 225 ILE A O 1
ATOM 1751 N N . LYS A 1 226 ? 9.371 -6.905 13.755 1.00 91.75 226 LYS A N 1
ATOM 1752 C CA . LYS A 1 226 ? 10.759 -6.579 14.092 1.00 91.75 226 LYS A CA 1
ATOM 1753 C C . LYS A 1 226 ? 11.742 -7.566 13.464 1.00 91.75 226 LYS A C 1
ATOM 1755 O O . LYS A 1 226 ? 12.724 -7.121 12.875 1.00 91.75 226 LYS A O 1
ATOM 1760 N N . ASP A 1 227 ? 11.464 -8.862 13.562 1.00 93.12 227 ASP A N 1
ATOM 1761 C CA . ASP A 1 227 ? 12.300 -9.925 13.000 1.00 93.12 227 ASP A CA 1
ATOM 1762 C C . ASP A 1 227 ? 12.366 -9.793 11.462 1.00 93.12 227 ASP A C 1
ATOM 1764 O O . ASP A 1 227 ? 13.451 -9.835 10.880 1.00 93.12 227 ASP A O 1
ATOM 1768 N N . ASN A 1 228 ? 11.242 -9.486 10.803 1.00 92.06 228 ASN A N 1
ATOM 1769 C CA . ASN A 1 228 ? 11.202 -9.200 9.364 1.00 92.06 228 ASN A CA 1
ATOM 1770 C C . ASN A 1 228 ? 11.926 -7.899 8.983 1.00 92.06 228 ASN A C 1
ATOM 1772 O O . ASN A 1 228 ? 12.583 -7.826 7.948 1.00 92.06 228 ASN A O 1
ATOM 1776 N N . CYS A 1 229 ? 11.840 -6.850 9.801 1.00 89.81 229 CYS A N 1
ATOM 1777 C CA . CYS A 1 229 ? 12.611 -5.629 9.567 1.00 89.81 229 CYS A CA 1
ATOM 1778 C C . CYS A 1 229 ? 14.122 -5.879 9.689 1.00 89.81 229 CYS A C 1
ATOM 1780 O O . CYS A 1 229 ? 14.897 -5.278 8.945 1.00 89.81 229 CYS A O 1
ATOM 1782 N N . GLN A 1 230 ? 14.552 -6.748 10.609 1.00 90.81 230 GLN A N 1
ATOM 1783 C CA . GLN A 1 230 ? 15.957 -7.140 10.747 1.00 90.81 230 GLN A CA 1
ATOM 1784 C C . GLN A 1 230 ? 16.427 -7.964 9.550 1.00 90.81 230 GLN A C 1
ATOM 1786 O O . GLN A 1 230 ? 17.465 -7.644 8.978 1.00 90.81 230 GLN A O 1
ATOM 1791 N N . SER A 1 231 ? 15.647 -8.960 9.119 1.00 91.25 231 SER A N 1
ATOM 1792 C CA . SER A 1 231 ? 15.991 -9.759 7.938 1.00 91.25 231 SER A CA 1
ATOM 1793 C C . SER A 1 231 ? 16.065 -8.907 6.669 1.00 91.25 231 SER A C 1
ATOM 1795 O O . SER A 1 231 ? 17.018 -9.043 5.910 1.00 91.25 231 SER A O 1
ATOM 1797 N N . LEU A 1 232 ? 15.141 -7.959 6.478 1.00 89.75 232 LEU A N 1
ATOM 1798 C CA . LEU A 1 232 ? 15.211 -6.992 5.377 1.00 89.75 232 LEU A CA 1
ATOM 1799 C C . LEU A 1 232 ? 16.440 -6.081 5.456 1.00 89.75 232 LEU A C 1
ATOM 1801 O O . LEU A 1 232 ? 16.979 -5.726 4.416 1.00 89.75 232 LEU A O 1
ATOM 1805 N N . SER A 1 233 ? 16.890 -5.716 6.660 1.00 86.50 233 SER A N 1
ATOM 1806 C CA . SER A 1 233 ? 18.103 -4.900 6.830 1.00 86.50 233 SER A CA 1
ATOM 1807 C C . SER A 1 233 ? 19.362 -5.692 6.468 1.00 86.50 233 SER A C 1
ATOM 1809 O O . SER A 1 233 ? 20.240 -5.170 5.796 1.00 86.50 233 SER A O 1
ATOM 1811 N N . HIS A 1 234 ? 19.425 -6.975 6.835 1.00 90.12 234 HIS A N 1
ATOM 1812 C CA . HIS A 1 234 ? 20.514 -7.856 6.402 1.00 90.12 234 HIS A CA 1
ATOM 1813 C C . HIS A 1 234 ? 20.509 -8.081 4.887 1.00 90.12 234 HIS A C 1
ATOM 1815 O O . HIS A 1 234 ? 21.551 -7.998 4.247 1.00 90.12 234 HIS A O 1
ATOM 1821 N N . LEU A 1 235 ? 19.333 -8.301 4.292 1.00 90.06 235 LEU A N 1
ATOM 1822 C CA . LEU A 1 235 ? 19.208 -8.396 2.837 1.00 90.06 235 LEU A CA 1
ATOM 1823 C C . LEU A 1 235 ? 19.628 -7.096 2.144 1.00 90.06 235 LEU A C 1
ATOM 1825 O O . LEU A 1 235 ? 20.166 -7.141 1.044 1.00 90.06 235 LEU A O 1
ATOM 1829 N N . GLU A 1 236 ? 19.380 -5.945 2.768 1.00 86.50 236 GLU A N 1
ATOM 1830 C CA . GLU A 1 236 ? 19.806 -4.642 2.258 1.00 86.50 236 GLU A CA 1
ATOM 1831 C C . GLU A 1 236 ? 21.335 -4.517 2.252 1.00 86.50 236 GLU A C 1
ATOM 1833 O O . GLU A 1 236 ? 21.893 -4.081 1.246 1.00 86.50 236 GLU A O 1
ATOM 1838 N N . GLU A 1 237 ? 22.007 -4.973 3.312 1.00 85.81 237 GLU A N 1
ATOM 1839 C CA . GLU A 1 237 ? 23.474 -5.023 3.401 1.00 85.81 237 GLU A CA 1
ATOM 1840 C C . GLU A 1 237 ? 24.101 -5.970 2.359 1.00 85.81 237 GLU A C 1
ATOM 1842 O O . GLU A 1 237 ? 25.180 -5.688 1.837 1.00 85.81 237 GLU A O 1
ATOM 1847 N N . GLU A 1 238 ? 23.430 -7.078 2.034 1.00 86.88 238 GLU A N 1
ATOM 1848 C CA . GLU A 1 238 ? 23.894 -8.054 1.036 1.00 86.88 238 GLU A CA 1
ATOM 1849 C C . GLU A 1 238 ? 23.528 -7.675 -0.409 1.00 86.88 238 GLU A C 1
ATOM 1851 O O . GLU A 1 238 ? 24.132 -8.170 -1.367 1.00 86.88 238 GLU A O 1
ATOM 1856 N N . SER A 1 239 ? 22.535 -6.806 -0.601 1.00 83.69 239 SER A N 1
ATOM 1857 C CA . SER A 1 239 ? 22.047 -6.459 -1.931 1.00 83.69 239 SER A CA 1
ATOM 1858 C C . SER A 1 239 ? 23.035 -5.567 -2.680 1.00 83.69 239 SER A C 1
ATOM 1860 O O . SER A 1 239 ? 23.398 -4.480 -2.239 1.00 83.69 239 SER A O 1
ATOM 1862 N N . GLN A 1 240 ? 23.347 -5.958 -3.913 1.00 81.75 240 GLN A N 1
ATOM 1863 C CA . GLN A 1 240 ? 24.055 -5.108 -4.876 1.00 81.75 240 GLN A CA 1
ATOM 1864 C C . GLN A 1 240 ? 23.106 -4.203 -5.678 1.00 81.75 240 GLN A C 1
ATOM 1866 O O . GLN A 1 240 ? 23.557 -3.283 -6.359 1.00 81.75 240 GLN A O 1
ATOM 1871 N N . LEU A 1 241 ? 21.793 -4.441 -5.589 1.00 81.00 241 LEU A N 1
ATOM 1872 C CA . LEU A 1 241 ? 20.765 -3.728 -6.347 1.00 81.00 241 LEU A CA 1
ATOM 1873 C C . LEU A 1 241 ? 20.458 -2.353 -5.734 1.00 81.00 241 LEU A C 1
ATOM 1875 O O . LEU A 1 241 ? 20.377 -1.359 -6.446 1.00 81.00 241 LEU A O 1
ATOM 1879 N N . LEU A 1 242 ? 20.348 -2.272 -4.407 1.00 80.50 242 LEU A N 1
ATOM 1880 C CA . LEU A 1 242 ? 20.095 -1.009 -3.707 1.00 80.50 242 LEU A CA 1
ATOM 1881 C C . LEU A 1 242 ? 21.231 0.019 -3.854 1.00 80.50 242 LEU A C 1
ATOM 1883 O O . LEU A 1 242 ? 20.913 1.185 -4.063 1.00 80.50 242 LEU A O 1
ATOM 1887 N N . PRO A 1 243 ? 22.531 -0.342 -3.787 1.00 78.94 243 PRO A N 1
ATOM 1888 C CA . PRO A 1 243 ? 23.610 0.616 -4.032 1.00 78.94 243 PRO A CA 1
ATOM 1889 C C . PRO A 1 243 ? 23.706 1.053 -5.498 1.00 78.94 243 PRO A C 1
ATOM 1891 O O . PRO A 1 243 ? 23.935 2.230 -5.768 1.00 78.94 243 PRO A O 1
ATOM 1894 N N . SER A 1 244 ? 23.522 0.123 -6.445 1.00 73.12 244 SER A N 1
ATOM 1895 C CA . SER A 1 244 ? 23.605 0.410 -7.888 1.00 73.12 244 SER A CA 1
ATOM 1896 C C . SER A 1 244 ? 22.436 1.256 -8.391 1.00 73.12 244 SER A C 1
ATOM 1898 O O . SER A 1 244 ? 22.622 2.110 -9.253 1.00 73.12 244 SER A O 1
ATOM 1900 N N . HIS A 1 245 ? 21.260 1.080 -7.793 1.00 71.31 245 HIS A N 1
ATOM 1901 C CA . HIS A 1 245 ? 20.047 1.827 -8.101 1.00 71.31 245 HIS A CA 1
ATOM 1902 C C . HIS A 1 245 ? 19.587 2.691 -6.924 1.00 71.31 245 HIS A C 1
ATOM 1904 O O . HIS A 1 245 ? 18.387 2.900 -6.719 1.00 71.31 245 HIS A O 1
ATOM 1910 N N . SER A 1 246 ? 20.539 3.202 -6.131 1.00 65.38 246 SER A N 1
ATOM 1911 C CA . SER A 1 246 ? 20.197 4.069 -5.008 1.00 65.38 246 SER A CA 1
ATOM 1912 C C . SER A 1 246 ? 19.512 5.309 -5.568 1.00 65.38 246 SER A C 1
ATOM 1914 O O . SER A 1 246 ? 20.110 6.101 -6.301 1.00 65.38 246 SER A O 1
ATOM 1916 N N . VAL A 1 247 ? 18.234 5.483 -5.237 1.00 60.53 247 VAL A N 1
ATOM 1917 C CA . VAL A 1 247 ? 17.531 6.741 -5.478 1.00 60.53 247 VAL A CA 1
ATOM 1918 C C . VAL A 1 247 ? 18.064 7.717 -4.436 1.00 60.53 247 VAL A C 1
ATOM 1920 O O . VAL A 1 247 ? 17.426 7.996 -3.422 1.00 60.53 247 VAL A O 1
ATOM 1923 N N . ALA A 1 248 ? 19.308 8.160 -4.627 1.00 50.19 248 ALA A N 1
ATOM 1924 C CA . ALA A 1 248 ? 19.898 9.198 -3.814 1.00 50.19 248 ALA A CA 1
ATOM 1925 C C . ALA A 1 248 ? 18.936 10.393 -3.853 1.00 50.19 248 ALA A C 1
ATOM 1927 O O . ALA A 1 248 ? 18.549 10.825 -4.945 1.00 50.19 248 ALA A O 1
ATOM 1928 N N . PRO A 1 249 ? 18.526 10.939 -2.695 1.00 47.84 249 PRO A N 1
ATOM 1929 C CA . PRO A 1 249 ? 17.701 12.125 -2.673 1.00 47.84 249 PRO A CA 1
ATOM 1930 C C . PRO A 1 249 ? 18.510 13.235 -3.332 1.00 47.84 249 PRO A C 1
ATOM 1932 O O . PRO A 1 249 ? 19.483 13.750 -2.772 1.00 47.84 249 PRO A O 1
ATOM 1935 N N . THR A 1 250 ? 18.102 13.628 -4.532 1.00 47.06 250 THR A N 1
ATOM 1936 C CA . THR A 1 250 ? 18.552 14.848 -5.194 1.00 47.06 250 THR A CA 1
ATOM 1937 C C . THR A 1 250 ? 17.958 16.049 -4.451 1.00 47.06 250 THR A C 1
ATOM 1939 O O . THR A 1 250 ? 17.163 16.812 -4.982 1.00 47.06 250 THR A O 1
ATOM 1942 N N . SER A 1 251 ? 18.281 16.190 -3.168 1.00 41.72 251 SER A N 1
ATOM 1943 C CA . SER A 1 251 ? 18.059 17.390 -2.373 1.00 41.72 251 SER A CA 1
ATOM 1944 C C . SER A 1 251 ? 18.949 17.346 -1.133 1.00 41.72 251 SER A C 1
ATOM 1946 O O . SER A 1 251 ? 18.505 17.317 0.013 1.00 41.72 251 SER A O 1
ATOM 1948 N N . ARG A 1 252 ? 20.267 17.422 -1.348 1.00 47.84 252 ARG A N 1
ATOM 1949 C CA . ARG A 1 252 ? 21.122 18.119 -0.381 1.00 47.84 252 ARG A CA 1
ATOM 1950 C C . ARG A 1 252 ? 20.815 19.614 -0.467 1.00 47.84 252 ARG A C 1
ATOM 1952 O O . ARG A 1 252 ? 21.589 20.388 -1.020 1.00 47.84 252 ARG A O 1
ATOM 1959 N N . ARG A 1 253 ? 19.698 20.031 0.124 1.00 46.47 253 ARG A N 1
ATOM 1960 C CA . ARG A 1 253 ? 19.561 21.367 0.708 1.00 46.47 253 ARG A CA 1
ATOM 1961 C C . ARG A 1 253 ? 18.904 21.233 2.075 1.00 46.47 253 ARG A C 1
ATOM 1963 O O . ARG A 1 253 ? 17.701 21.348 2.225 1.00 46.47 253 ARG A O 1
ATOM 1970 N N . ARG A 1 254 ? 19.763 20.981 3.066 1.00 51.00 254 ARG A N 1
ATOM 1971 C CA . ARG A 1 254 ? 19.754 21.635 4.382 1.00 51.00 254 ARG A CA 1
ATOM 1972 C C . ARG A 1 254 ? 18.353 21.963 4.932 1.00 51.00 254 ARG A C 1
ATOM 1974 O O . ARG A 1 254 ? 17.891 23.087 4.785 1.00 51.00 254 ARG A O 1
ATOM 1981 N N . SER A 1 255 ? 17.749 21.031 5.665 1.00 38.94 255 SER A N 1
ATOM 1982 C CA . SER A 1 255 ? 16.757 21.368 6.695 1.00 38.94 255 SER A CA 1
ATOM 1983 C C . SER A 1 255 ? 16.877 20.386 7.860 1.00 38.94 255 SER A C 1
ATOM 1985 O O . SER A 1 255 ? 16.278 19.316 7.882 1.00 38.94 255 SER A O 1
ATOM 1987 N N . GLY A 1 256 ? 17.757 20.724 8.801 1.00 47.97 256 GLY A N 1
ATOM 1988 C CA . GLY A 1 256 ? 18.126 19.892 9.945 1.00 47.97 256 GLY A CA 1
ATOM 1989 C C . GLY A 1 256 ? 17.163 19.991 11.125 1.00 47.97 256 GLY A C 1
ATOM 1990 O O . GLY A 1 256 ? 17.625 20.231 12.235 1.00 47.97 256 GLY A O 1
ATOM 1991 N N . LEU A 1 257 ? 15.851 19.834 10.920 1.00 48.56 257 LEU A N 1
ATOM 1992 C CA . LEU A 1 257 ? 14.916 19.825 12.059 1.00 48.56 257 LEU A CA 1
ATOM 1993 C C . LEU A 1 257 ? 13.677 18.917 11.920 1.00 48.56 257 LEU A C 1
ATOM 1995 O O . LEU A 1 257 ? 12.918 18.799 12.873 1.00 48.56 257 LEU A O 1
ATOM 1999 N N . GLY A 1 258 ? 13.464 18.233 10.790 1.00 42.44 258 GLY A N 1
ATOM 2000 C CA . GLY A 1 258 ? 12.238 17.439 10.568 1.00 42.44 258 GLY A CA 1
ATOM 2001 C C . GLY A 1 258 ? 12.351 15.924 10.781 1.00 42.44 258 GLY A C 1
ATOM 2002 O O . GLY A 1 258 ? 11.337 15.236 10.851 1.00 42.44 258 GLY A O 1
ATOM 2003 N N . GLU A 1 259 ? 13.561 15.372 10.873 1.00 42.06 259 GLU A N 1
ATOM 2004 C CA . GLU A 1 259 ? 13.767 13.924 10.694 1.00 42.06 259 GLU A CA 1
ATOM 2005 C C . GLU A 1 259 ? 13.631 13.098 11.983 1.00 42.06 259 GLU A C 1
ATOM 2007 O O . GLU A 1 259 ? 13.536 11.875 11.935 1.00 42.06 259 GLU A O 1
ATOM 2012 N N . PHE A 1 260 ? 13.535 13.746 13.145 1.00 43.44 260 PHE A N 1
ATOM 2013 C CA . PHE A 1 260 ? 13.452 13.028 14.421 1.00 43.44 260 PHE A CA 1
ATOM 2014 C C . PHE A 1 260 ? 12.033 12.566 14.792 1.00 43.44 260 PHE A C 1
ATOM 2016 O O . PHE A 1 260 ? 11.887 11.740 15.687 1.00 43.44 260 PHE A O 1
ATOM 2023 N N . LEU A 1 261 ? 10.991 13.069 14.115 1.00 42.44 261 LEU A N 1
ATOM 2024 C CA . LEU A 1 261 ? 9.590 12.771 14.459 1.00 42.44 261 LEU A CA 1
ATOM 2025 C C . LEU A 1 261 ? 8.821 12.002 13.373 1.00 42.44 261 LEU A C 1
ATOM 2027 O O . LEU A 1 261 ? 7.819 11.373 13.686 1.00 42.44 261 LEU A O 1
ATOM 2031 N N . ALA A 1 262 ? 9.294 11.993 12.121 1.00 39.22 262 ALA A N 1
ATOM 2032 C CA . ALA A 1 262 ? 8.670 11.236 11.024 1.00 39.22 262 ALA A CA 1
ATOM 2033 C C . ALA A 1 262 ? 9.325 9.865 10.765 1.00 39.22 262 ALA A C 1
ATOM 2035 O O . ALA A 1 262 ? 8.800 9.057 9.996 1.00 39.22 262 ALA A O 1
ATOM 2036 N N . SER A 1 263 ? 10.481 9.607 11.384 1.00 44.56 263 SER A N 1
ATOM 2037 C CA . SER A 1 263 ? 11.256 8.388 11.147 1.00 44.56 263 SER A CA 1
ATOM 2038 C C . SER A 1 263 ? 10.614 7.160 11.796 1.00 44.56 263 SER A C 1
ATOM 2040 O O . SER A 1 263 ? 10.590 6.096 11.186 1.00 44.56 263 SER A O 1
ATOM 2042 N N . ASP A 1 264 ? 9.994 7.293 12.971 1.00 47.50 264 ASP A N 1
ATOM 2043 C CA . ASP A 1 264 ? 9.483 6.129 13.712 1.00 47.50 264 ASP A CA 1
ATOM 2044 C C . ASP A 1 264 ? 8.261 5.476 13.032 1.00 47.50 264 ASP A C 1
ATOM 2046 O O . ASP A 1 264 ? 8.112 4.256 13.026 1.00 47.50 264 ASP A O 1
ATOM 2050 N N . GLU A 1 265 ? 7.427 6.264 12.343 1.00 47.00 265 GLU A N 1
ATOM 2051 C CA . GLU A 1 265 ? 6.194 5.765 11.715 1.00 47.00 265 GLU A CA 1
ATOM 2052 C C . GLU A 1 265 ? 6.419 5.196 10.299 1.00 47.00 265 GLU A C 1
ATOM 2054 O O . GLU A 1 265 ? 5.686 4.312 9.850 1.00 47.00 265 GLU A O 1
ATOM 2059 N N . ARG A 1 266 ? 7.483 5.633 9.605 1.00 49.44 266 ARG A N 1
ATOM 2060 C CA . ARG A 1 266 ? 7.913 5.063 8.312 1.00 49.44 266 ARG A CA 1
ATOM 2061 C C . ARG A 1 266 ? 8.988 3.982 8.445 1.00 49.44 266 ARG A C 1
ATOM 2063 O O . ARG A 1 266 ? 9.225 3.273 7.477 1.00 49.44 266 ARG A O 1
ATOM 2070 N N . SER A 1 267 ? 9.578 3.782 9.625 1.00 57.53 267 SER A N 1
ATOM 2071 C CA . SER A 1 267 ? 10.573 2.724 9.893 1.00 57.53 267 SER A CA 1
ATOM 2072 C C . SER A 1 267 ? 9.995 1.303 9.971 1.00 57.53 267 SER A C 1
ATOM 2074 O O . SER A 1 267 ? 10.736 0.335 10.161 1.00 57.53 267 SER A O 1
ATOM 2076 N N . GLY A 1 268 ? 8.677 1.149 9.824 1.00 69.00 268 GLY A N 1
ATOM 2077 C CA . GLY A 1 268 ? 8.039 -0.158 9.691 1.00 69.00 268 GLY A CA 1
ATOM 2078 C C . GLY A 1 268 ? 8.435 -0.889 8.401 1.00 69.00 268 GLY A C 1
ATOM 2079 O O . GLY A 1 268 ? 9.061 -0.329 7.501 1.00 69.00 268 GLY A O 1
ATOM 2080 N N . LEU A 1 269 ? 8.004 -2.149 8.285 1.00 79.81 269 LEU A N 1
ATOM 2081 C CA . LEU A 1 269 ? 8.267 -3.035 7.140 1.00 79.81 269 LEU A CA 1
ATOM 2082 C C . LEU A 1 269 ? 8.089 -2.332 5.777 1.00 79.81 269 LEU A C 1
ATOM 2084 O O . LEU A 1 269 ? 8.908 -2.488 4.878 1.00 79.81 269 LEU A O 1
ATOM 2088 N N . THR A 1 270 ? 7.044 -1.510 5.639 1.00 83.38 270 THR A N 1
ATOM 2089 C CA . THR A 1 270 ? 6.727 -0.800 4.391 1.00 83.38 270 THR A CA 1
ATOM 2090 C C . THR A 1 270 ? 7.797 0.205 3.962 1.00 83.38 270 THR A C 1
ATOM 2092 O O . THR A 1 270 ? 8.051 0.321 2.765 1.00 83.38 270 THR A O 1
ATOM 2095 N N . GLY A 1 271 ? 8.437 0.917 4.894 1.00 81.56 271 GLY A N 1
ATOM 2096 C CA . GLY A 1 271 ? 9.478 1.882 4.541 1.00 81.56 271 GLY A CA 1
ATOM 2097 C C . GLY A 1 271 ? 10.788 1.206 4.174 1.00 81.56 271 GLY A C 1
ATOM 2098 O O . GLY A 1 271 ? 11.503 1.712 3.319 1.00 81.56 271 GLY A O 1
ATOM 2099 N N . LYS A 1 272 ? 11.067 0.023 4.737 1.00 82.31 272 LYS A N 1
ATOM 2100 C CA . LYS A 1 272 ? 12.226 -0.794 4.345 1.00 82.31 272 LYS A CA 1
ATOM 2101 C C . LYS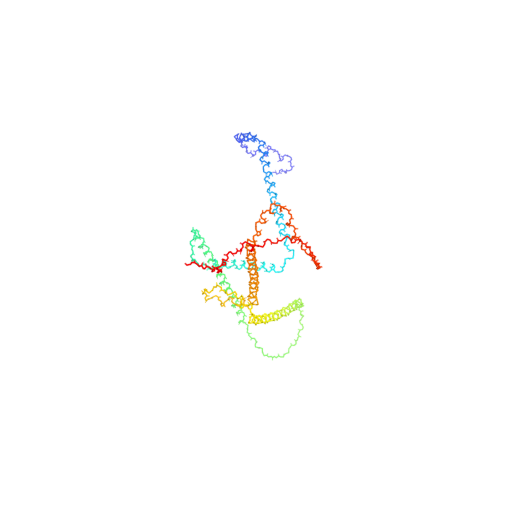 A 1 272 ? 12.054 -1.467 2.988 1.00 82.31 272 LYS A C 1
ATOM 2103 O O . LYS A 1 272 ? 13.037 -1.653 2.289 1.00 82.31 272 LYS A O 1
ATOM 2108 N N . VAL A 1 273 ? 10.828 -1.809 2.592 1.00 87.88 273 VAL A N 1
ATOM 2109 C CA . VAL A 1 273 ? 10.543 -2.438 1.288 1.00 87.88 273 VAL A CA 1
ATOM 2110 C C . VAL A 1 273 ? 10.498 -1.416 0.146 1.00 87.88 273 VAL A C 1
ATOM 2112 O O . VAL A 1 273 ? 10.865 -1.741 -0.979 1.00 87.88 273 VAL A O 1
ATOM 2115 N N . GLN A 1 274 ? 10.085 -0.173 0.406 1.00 86.81 274 GLN A N 1
ATOM 2116 C CA . GLN A 1 274 ? 9.942 0.850 -0.635 1.00 86.81 274 GLN A CA 1
ATOM 2117 C C . GLN A 1 274 ? 11.222 1.092 -1.473 1.00 86.81 274 GLN A C 1
ATOM 2119 O O . GLN A 1 274 ? 11.101 1.135 -2.699 1.00 86.81 274 GLN A O 1
ATOM 2124 N N . PRO A 1 275 ? 12.436 1.185 -0.890 1.00 86.06 275 PRO A N 1
ATOM 2125 C CA . PRO A 1 275 ? 13.678 1.286 -1.657 1.00 86.06 275 PRO A CA 1
ATOM 2126 C C . PRO A 1 275 ? 13.893 0.130 -2.635 1.00 86.06 275 PRO A C 1
ATOM 2128 O O . PRO A 1 275 ? 14.365 0.360 -3.742 1.00 86.06 275 PRO A O 1
ATOM 2131 N N . TRP A 1 276 ? 13.496 -1.093 -2.274 1.00 88.06 276 TRP A N 1
ATOM 2132 C CA . TRP A 1 276 ? 13.623 -2.262 -3.147 1.00 88.06 276 TRP A CA 1
ATOM 2133 C C . TRP A 1 276 ? 12.708 -2.187 -4.359 1.00 88.06 276 TRP A C 1
ATOM 2135 O O . TRP A 1 276 ? 13.121 -2.552 -5.453 1.00 88.06 276 TRP A O 1
ATOM 2145 N N . VAL A 1 277 ? 11.479 -1.698 -4.176 1.00 90.50 277 VAL A N 1
ATOM 2146 C CA . VAL A 1 277 ? 10.533 -1.512 -5.285 1.00 90.50 277 VAL A CA 1
ATOM 2147 C C . VAL A 1 277 ? 11.083 -0.479 -6.266 1.00 90.50 277 VAL A C 1
ATOM 2149 O O . VAL A 1 277 ? 11.155 -0.743 -7.461 1.00 90.50 277 VAL A O 1
ATOM 2152 N N . LEU A 1 278 ? 11.563 0.658 -5.754 1.00 88.38 278 LEU A N 1
ATOM 2153 C CA . LEU A 1 278 ? 12.140 1.715 -6.586 1.00 88.38 278 LEU A CA 1
ATOM 2154 C C . LEU A 1 278 ? 13.437 1.274 -7.283 1.00 88.38 278 LEU A C 1
ATOM 2156 O O . LEU A 1 278 ? 13.653 1.584 -8.456 1.00 88.38 278 LEU A O 1
ATOM 2160 N N . ALA A 1 279 ? 14.295 0.531 -6.584 1.00 90.56 279 ALA A N 1
ATOM 2161 C CA . ALA A 1 279 ? 15.513 -0.028 -7.157 1.00 90.56 279 ALA A CA 1
ATOM 2162 C C . ALA A 1 279 ? 15.202 -1.085 -8.232 1.00 90.56 279 ALA A C 1
ATOM 2164 O O . ALA A 1 279 ? 15.867 -1.130 -9.260 1.00 90.56 279 ALA A O 1
ATOM 2165 N N . ALA A 1 280 ? 14.163 -1.903 -8.044 1.00 91.06 280 ALA A N 1
ATOM 2166 C CA . ALA A 1 280 ? 13.726 -2.870 -9.049 1.00 91.06 280 ALA A CA 1
ATOM 2167 C C . ALA A 1 280 ? 13.143 -2.183 -10.294 1.00 91.06 280 ALA A C 1
ATOM 2169 O O . ALA A 1 280 ? 13.464 -2.573 -11.418 1.00 91.06 280 ALA A O 1
ATOM 2170 N N . ASP A 1 281 ? 12.329 -1.141 -10.110 1.00 90.75 281 ASP A N 1
ATOM 2171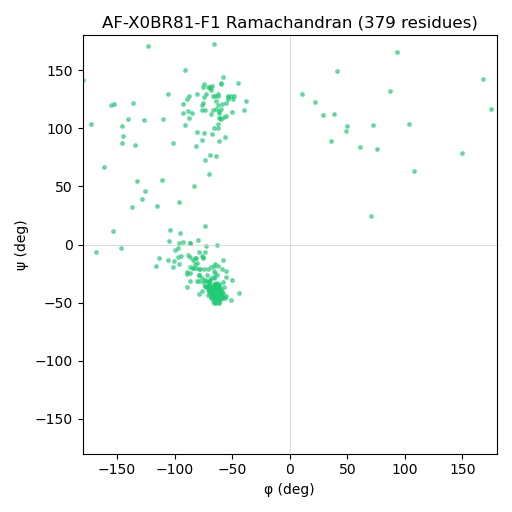 C CA . ASP A 1 281 ? 11.759 -0.369 -11.217 1.00 90.75 281 ASP A CA 1
ATOM 2172 C C . ASP A 1 281 ? 12.846 0.363 -12.014 1.00 90.75 281 ASP A C 1
ATOM 2174 O O . ASP A 1 281 ? 12.845 0.335 -13.244 1.00 90.75 281 ASP A O 1
ATOM 2178 N N . SER A 1 282 ? 13.823 0.963 -11.335 1.00 89.44 282 SER A N 1
ATOM 2179 C CA . SER A 1 282 ? 14.961 1.602 -12.008 1.00 89.44 282 SER A CA 1
ATOM 2180 C C . SER A 1 282 ? 15.894 0.587 -12.680 1.00 89.44 282 SER A C 1
ATOM 2182 O O . SER A 1 282 ? 16.298 0.813 -13.818 1.00 89.44 282 SER A O 1
ATOM 2184 N N . ALA A 1 283 ? 16.169 -0.571 -12.072 1.00 91.69 283 ALA A N 1
ATOM 2185 C CA . ALA A 1 283 ? 16.891 -1.663 -12.736 1.00 91.69 283 ALA A CA 1
ATOM 2186 C C . ALA A 1 283 ? 16.170 -2.131 -14.011 1.00 91.69 283 ALA A C 1
ATOM 2188 O O . ALA A 1 283 ? 16.781 -2.326 -15.063 1.00 91.69 283 ALA A O 1
ATOM 2189 N N . LYS A 1 284 ? 14.841 -2.237 -13.964 1.00 93.69 284 LYS A N 1
ATOM 2190 C CA . LYS A 1 284 ? 14.030 -2.544 -15.143 1.00 93.69 284 LYS A CA 1
ATOM 2191 C C . LYS A 1 284 ? 14.157 -1.465 -16.222 1.00 93.69 284 LYS A C 1
ATOM 2193 O O . LYS A 1 284 ? 14.322 -1.806 -17.385 1.00 93.69 284 LYS A O 1
ATOM 2198 N N . ILE A 1 285 ? 14.097 -0.185 -15.860 1.00 93.00 285 ILE A N 1
ATOM 2199 C CA . ILE A 1 285 ? 14.238 0.910 -16.831 1.00 93.00 285 ILE A CA 1
ATOM 2200 C C . ILE A 1 285 ? 15.635 0.892 -17.457 1.00 93.00 285 ILE A C 1
ATOM 2202 O O . ILE A 1 285 ? 15.738 0.830 -18.674 1.00 93.00 285 ILE A O 1
ATOM 2206 N N . THR A 1 286 ? 16.695 0.825 -16.650 1.00 92.81 286 THR A N 1
ATOM 2207 C CA . THR A 1 286 ? 18.082 0.810 -17.156 1.00 92.81 286 THR A CA 1
ATOM 2208 C C . THR A 1 286 ? 18.365 -0.378 -18.077 1.00 92.81 286 THR A C 1
ATOM 2210 O O . THR A 1 286 ? 19.049 -0.238 -19.084 1.00 92.81 286 THR A O 1
ATOM 2213 N N . THR A 1 287 ? 17.815 -1.559 -17.783 1.00 94.06 287 THR A N 1
ATOM 2214 C CA . THR A 1 287 ? 17.963 -2.718 -18.677 1.00 94.06 287 THR A CA 1
ATOM 2215 C C . THR A 1 287 ? 17.209 -2.534 -19.991 1.00 94.06 287 THR A C 1
ATOM 2217 O O . THR A 1 287 ? 17.734 -2.914 -21.035 1.00 94.06 287 THR A O 1
ATOM 2220 N N . LEU A 1 288 ? 16.020 -1.926 -19.967 1.00 96.31 288 LEU A N 1
ATOM 2221 C CA . LEU A 1 288 ? 15.281 -1.590 -21.186 1.00 96.31 288 LEU A CA 1
ATOM 2222 C C . LEU A 1 288 ? 15.995 -0.513 -22.011 1.00 96.31 288 LEU A C 1
ATOM 2224 O O . LEU A 1 288 ? 16.076 -0.653 -23.227 1.00 96.31 288 LEU A O 1
ATOM 2228 N N . GLU A 1 289 ? 16.546 0.513 -21.364 1.00 95.19 289 GLU A N 1
ATOM 2229 C CA . GLU A 1 289 ? 17.336 1.569 -22.008 1.00 95.19 289 GLU A CA 1
ATOM 2230 C C . GLU A 1 289 ? 18.597 0.999 -22.660 1.00 95.19 289 GLU A C 1
ATOM 2232 O O . GLU A 1 289 ? 18.825 1.237 -23.841 1.00 95.19 289 GLU A O 1
ATOM 2237 N N . ASN A 1 290 ? 19.353 0.154 -21.952 1.00 96.25 290 ASN A N 1
ATOM 2238 C CA . ASN A 1 290 ? 20.534 -0.502 -22.515 1.00 96.25 290 ASN A CA 1
ATOM 2239 C C . ASN A 1 290 ? 20.181 -1.375 -23.727 1.00 96.25 290 ASN A C 1
ATOM 2241 O O . ASN A 1 290 ? 20.914 -1.393 -24.710 1.00 96.25 290 ASN A O 1
ATOM 2245 N N . VAL A 1 291 ? 19.072 -2.120 -23.679 1.00 97.38 291 VAL A N 1
ATOM 2246 C CA . VAL A 1 291 ? 18.626 -2.920 -24.832 1.00 97.38 291 VAL A CA 1
ATOM 2247 C C . VAL A 1 291 ? 18.223 -2.015 -25.996 1.00 97.38 291 VAL A C 1
ATOM 2249 O O . VAL A 1 291 ? 18.575 -2.319 -27.133 1.00 97.38 291 VAL A O 1
ATOM 2252 N N . ALA A 1 292 ? 17.533 -0.904 -25.731 1.00 97.06 292 ALA A N 1
ATOM 2253 C CA . ALA A 1 292 ? 17.169 0.065 -26.759 1.00 97.06 292 ALA A CA 1
ATOM 2254 C C . ALA A 1 292 ? 18.411 0.697 -27.412 1.00 97.06 292 ALA A C 1
ATOM 2256 O O . ALA A 1 292 ? 18.495 0.712 -28.636 1.00 97.06 292 ALA A O 1
ATOM 2257 N N . GLU A 1 293 ? 19.404 1.113 -26.622 1.00 96.31 293 GLU A N 1
ATOM 2258 C CA . GLU A 1 293 ? 20.669 1.673 -27.119 1.00 96.31 293 GLU A CA 1
ATOM 2259 C C . GLU A 1 293 ? 21.446 0.658 -27.972 1.00 96.31 293 GLU A C 1
ATOM 2261 O O . GLU A 1 293 ? 21.987 1.004 -29.019 1.00 96.31 293 GLU A O 1
ATOM 2266 N N . GLN A 1 294 ? 21.462 -0.623 -27.583 1.00 97.31 294 GLN A N 1
ATOM 2267 C CA . GLN A 1 294 ? 22.097 -1.680 -28.383 1.00 97.31 294 GLN A CA 1
ATOM 2268 C C . GLN A 1 294 ? 21.358 -1.945 -29.702 1.00 97.31 294 GLN A C 1
ATOM 2270 O O . GLN A 1 294 ? 21.997 -2.236 -30.713 1.00 97.31 294 GLN A O 1
ATOM 2275 N N . ILE A 1 295 ? 20.026 -1.846 -29.713 1.00 97.69 295 ILE A N 1
ATOM 2276 C CA . ILE A 1 295 ? 19.227 -1.980 -30.938 1.00 97.69 295 ILE A CA 1
ATOM 2277 C C . ILE A 1 295 ? 19.474 -0.787 -31.863 1.00 97.69 295 ILE A C 1
ATOM 2279 O O . ILE A 1 295 ? 19.711 -0.992 -33.050 1.00 97.69 295 ILE A O 1
ATOM 2283 N N . GLU A 1 296 ? 19.476 0.434 -31.328 1.00 96.50 296 GLU A N 1
ATOM 2284 C CA . GLU A 1 296 ? 19.764 1.651 -32.091 1.00 96.50 296 GLU A CA 1
ATOM 2285 C C . GLU A 1 296 ? 21.193 1.628 -32.651 1.00 96.50 296 GLU A C 1
ATOM 2287 O O . GLU A 1 296 ? 21.394 1.840 -33.845 1.00 96.50 296 GLU A O 1
ATOM 2292 N N . GLY A 1 297 ? 22.184 1.254 -31.836 1.00 97.06 297 GLY A N 1
ATOM 2293 C CA . GLY A 1 297 ? 23.562 1.066 -32.288 1.00 97.06 297 GLY A CA 1
ATOM 2294 C C . GLY A 1 297 ? 23.693 -0.022 -33.360 1.00 97.06 297 GLY A C 1
ATOM 2295 O O . GLY A 1 297 ? 24.431 0.151 -34.330 1.00 97.06 297 GLY A O 1
ATOM 2296 N N . GLY A 1 298 ? 22.942 -1.120 -33.231 1.00 97.12 298 GLY A N 1
ATOM 2297 C CA . GLY A 1 298 ? 22.861 -2.172 -34.246 1.00 97.12 298 GLY A CA 1
ATOM 2298 C C . GLY A 1 298 ? 22.222 -1.694 -35.552 1.00 97.12 298 GLY A C 1
ATOM 2299 O O . GLY A 1 298 ? 22.706 -2.039 -36.629 1.00 97.12 298 GLY A O 1
ATOM 2300 N N . GLN A 1 299 ? 21.178 -0.867 -35.471 1.00 96.62 299 GLN A N 1
ATOM 2301 C CA . GLN A 1 299 ? 20.518 -0.269 -36.630 1.00 96.62 299 GLN A CA 1
ATOM 2302 C C . GLN A 1 299 ? 21.440 0.716 -37.354 1.00 96.62 299 GLN A C 1
ATOM 2304 O O . GLN A 1 299 ? 21.575 0.623 -38.570 1.00 96.62 299 GLN A O 1
ATOM 2309 N N . LEU A 1 300 ? 22.129 1.591 -36.619 1.00 97.31 300 LEU A N 1
ATOM 2310 C CA . LEU A 1 300 ? 23.115 2.513 -37.189 1.00 97.31 300 LEU A CA 1
ATOM 2311 C C . LEU A 1 300 ? 24.288 1.764 -37.835 1.00 97.31 300 LEU A C 1
ATOM 2313 O O . LEU A 1 300 ? 24.765 2.149 -38.900 1.00 97.31 300 LEU A O 1
ATOM 2317 N N . ALA A 1 301 ? 24.749 0.669 -37.223 1.00 97.06 301 ALA A N 1
ATOM 2318 C CA . ALA A 1 301 ? 25.781 -0.178 -37.814 1.00 97.06 301 ALA A CA 1
ATOM 2319 C C . ALA A 1 301 ? 25.298 -0.858 -39.108 1.00 97.06 301 ALA A C 1
ATOM 2321 O O . ALA A 1 301 ? 26.070 -0.958 -40.062 1.00 97.06 301 ALA A O 1
ATOM 2322 N N . LEU A 1 302 ? 24.033 -1.292 -39.158 1.00 96.88 302 LEU A N 1
ATOM 2323 C CA . LEU A 1 302 ? 23.421 -1.853 -40.361 1.00 96.88 302 LEU A CA 1
ATOM 2324 C C . LEU A 1 302 ? 23.314 -0.791 -41.455 1.00 96.88 302 LEU A C 1
ATOM 2326 O O . LEU A 1 302 ? 23.778 -1.040 -42.563 1.00 96.88 302 LEU A O 1
ATOM 2330 N N . GLU A 1 303 ? 22.785 0.391 -41.147 1.00 96.44 303 GLU A N 1
ATOM 2331 C CA . GLU A 1 303 ? 22.664 1.506 -42.093 1.00 96.44 303 GLU A CA 1
ATOM 2332 C C . GLU A 1 303 ? 24.028 1.896 -42.673 1.00 96.44 303 GLU A C 1
ATOM 2334 O O . GLU A 1 303 ? 24.180 1.974 -43.888 1.00 96.44 303 GLU A O 1
ATOM 2339 N N . ASN A 1 304 ? 25.057 2.006 -41.828 1.00 97.06 304 ASN A N 1
ATOM 2340 C CA . ASN A 1 304 ? 26.424 2.256 -42.282 1.00 97.06 304 ASN A CA 1
ATOM 2341 C C . ASN A 1 304 ? 26.962 1.105 -43.158 1.00 97.06 304 ASN A C 1
ATOM 2343 O O . ASN A 1 304 ? 27.579 1.327 -44.199 1.00 97.06 304 ASN A O 1
ATOM 2347 N N . SER A 1 305 ? 26.690 -0.155 -42.797 1.00 96.62 305 SER A N 1
ATOM 2348 C CA . SER A 1 305 ? 27.069 -1.297 -43.642 1.00 96.62 305 SER A CA 1
ATOM 2349 C C . SER A 1 305 ? 26.336 -1.308 -44.991 1.00 96.62 305 SER A C 1
ATOM 2351 O O . SER A 1 305 ? 26.922 -1.666 -46.006 1.00 96.62 305 SER A O 1
ATOM 2353 N N . MET A 1 306 ? 25.076 -0.872 -45.028 1.00 96.06 306 MET A N 1
ATOM 2354 C CA . MET A 1 306 ? 24.284 -0.761 -46.250 1.00 96.06 306 MET A CA 1
ATOM 2355 C C . MET A 1 306 ? 24.795 0.378 -47.132 1.00 96.06 306 MET A C 1
ATOM 2357 O O . MET A 1 306 ? 24.976 0.174 -48.327 1.00 96.06 306 MET A O 1
ATOM 2361 N N . GLN A 1 307 ? 25.102 1.534 -46.544 1.00 95.50 307 GLN A N 1
ATOM 2362 C CA . GLN A 1 307 ? 25.702 2.659 -47.255 1.00 95.50 307 GLN A CA 1
ATOM 2363 C C . GLN A 1 307 ? 27.064 2.277 -47.848 1.00 95.50 307 GLN A C 1
ATOM 2365 O O . GLN A 1 307 ? 27.309 2.503 -49.027 1.00 95.50 307 GLN A O 1
ATOM 2370 N N . THR A 1 308 ? 27.933 1.624 -47.071 1.00 95.69 308 THR A N 1
ATOM 2371 C CA . THR A 1 308 ? 29.228 1.147 -47.590 1.00 95.69 308 THR A CA 1
ATOM 2372 C C . THR A 1 308 ? 29.070 0.090 -48.686 1.00 95.69 308 THR A C 1
ATOM 2374 O O . THR A 1 308 ? 29.861 0.076 -49.625 1.00 95.69 308 THR A O 1
ATOM 2377 N N . LEU A 1 309 ? 28.049 -0.774 -48.624 1.00 94.81 309 LEU A N 1
ATOM 2378 C CA . LEU A 1 309 ? 27.730 -1.697 -49.718 1.00 94.81 309 LEU A CA 1
ATOM 2379 C C . LEU A 1 309 ? 27.260 -0.960 -50.977 1.00 94.81 309 LEU A C 1
ATOM 2381 O O . LEU A 1 309 ? 27.721 -1.308 -52.058 1.00 94.81 309 LEU A O 1
ATOM 2385 N N . GLN A 1 310 ? 26.412 0.062 -50.845 1.00 92.94 310 GLN A N 1
ATOM 2386 C CA . GLN A 1 310 ? 25.990 0.913 -51.965 1.00 92.94 310 GLN A CA 1
ATOM 2387 C C . GLN A 1 310 ? 27.182 1.646 -52.597 1.00 92.94 310 GLN A C 1
ATOM 2389 O O . GLN A 1 310 ? 27.312 1.681 -53.815 1.00 92.94 310 GLN A O 1
ATOM 2394 N N . GLU A 1 311 ? 28.106 2.168 -51.787 1.00 93.88 311 GLU A N 1
ATOM 2395 C CA . GLU A 1 311 ? 29.343 2.787 -52.281 1.00 93.88 311 GLU A CA 1
ATOM 2396 C C . GLU A 1 311 ? 30.229 1.781 -53.035 1.00 93.88 311 GLU A C 1
ATOM 2398 O O . GLU A 1 311 ? 30.805 2.108 -54.072 1.00 93.88 311 GLU A O 1
ATOM 2403 N N . ILE A 1 312 ? 30.337 0.539 -52.548 1.00 92.50 312 ILE A N 1
ATOM 2404 C CA . ILE A 1 312 ? 31.065 -0.527 -53.253 1.00 92.50 312 ILE A CA 1
ATOM 2405 C C . ILE A 1 312 ? 30.370 -0.876 -54.575 1.00 92.50 312 ILE A C 1
ATOM 2407 O O . ILE A 1 312 ? 31.058 -1.106 -55.569 1.00 92.50 312 ILE A O 1
ATOM 2411 N N . ASP A 1 313 ? 29.039 -0.899 -54.600 1.00 87.25 313 ASP A N 1
ATOM 2412 C CA . ASP A 1 313 ? 28.248 -1.203 -55.794 1.00 87.25 313 ASP A CA 1
ATOM 2413 C C . ASP A 1 313 ? 28.398 -0.126 -56.882 1.00 87.25 313 ASP A C 1
ATOM 2415 O O . ASP A 1 313 ? 28.654 -0.435 -58.053 1.00 87.25 313 ASP A O 1
ATOM 2419 N N . GLN A 1 314 ? 28.405 1.146 -56.466 1.00 88.75 314 GLN A N 1
ATOM 2420 C CA . GLN A 1 314 ? 28.768 2.298 -57.299 1.00 88.75 314 GLN A CA 1
ATOM 2421 C C . GLN A 1 314 ? 30.169 2.154 -57.897 1.00 88.75 314 GLN A C 1
ATOM 2423 O O . GLN A 1 314 ? 30.365 2.368 -59.094 1.00 88.75 314 GLN A O 1
ATOM 2428 N N . LEU A 1 315 ? 31.159 1.752 -57.091 1.00 88.00 315 LEU A N 1
ATOM 2429 C CA . LEU A 1 315 ? 32.531 1.530 -57.564 1.00 88.00 315 LEU A CA 1
ATOM 2430 C C . LEU A 1 315 ? 32.655 0.324 -58.508 1.00 88.00 315 LEU A C 1
ATOM 2432 O O . LEU A 1 315 ? 33.536 0.314 -59.369 1.00 88.00 315 LEU A O 1
ATOM 2436 N N . LEU A 1 316 ? 31.793 -0.685 -58.361 1.00 85.56 316 LEU A N 1
ATOM 2437 C CA . LEU A 1 316 ? 31.712 -1.835 -59.266 1.00 85.56 316 LEU A CA 1
ATOM 2438 C C . LEU A 1 316 ? 30.964 -1.522 -60.572 1.00 85.56 316 LEU A C 1
ATOM 2440 O O . LEU A 1 316 ? 30.966 -2.362 -61.473 1.00 85.56 316 LEU A O 1
ATOM 2444 N N . GLY A 1 317 ? 30.365 -0.331 -60.690 1.00 70.81 317 GLY A N 1
ATOM 2445 C CA . GLY A 1 317 ? 29.638 0.112 -61.877 1.00 70.81 317 GLY A CA 1
ATOM 2446 C C . GLY A 1 317 ? 28.314 -0.623 -62.097 1.00 70.81 317 GLY A C 1
ATOM 2447 O O . GLY A 1 317 ? 27.873 -0.723 -63.240 1.00 70.81 317 GLY A O 1
ATOM 2448 N N . GLN A 1 318 ? 27.704 -1.175 -61.039 1.00 61.78 318 GLN A N 1
ATOM 2449 C CA . GLN A 1 318 ? 26.392 -1.837 -61.129 1.00 61.78 318 GLN A CA 1
ATOM 2450 C C . GLN A 1 318 ? 25.219 -0.843 -61.110 1.00 61.78 318 GLN A C 1
ATOM 2452 O O . GLN A 1 318 ? 24.159 -1.166 -61.644 1.00 61.78 318 GLN A O 1
ATOM 2457 N N . ASP A 1 319 ? 25.429 0.385 -60.625 1.00 54.91 319 ASP A N 1
ATOM 2458 C CA . ASP A 1 319 ? 24.390 1.428 -60.586 1.00 54.91 319 ASP A CA 1
ATOM 2459 C C . ASP A 1 319 ? 23.932 1.902 -61.984 1.00 54.91 319 ASP A C 1
ATOM 2461 O O . ASP A 1 319 ? 22.796 2.340 -62.137 1.00 54.91 319 ASP A O 1
ATOM 2465 N N . GLU A 1 320 ? 24.736 1.738 -63.046 1.00 53.62 320 GLU A N 1
ATOM 2466 C CA . GLU A 1 320 ? 24.277 2.047 -64.418 1.00 53.62 320 GLU A CA 1
ATOM 2467 C C . GLU A 1 320 ? 23.321 0.984 -64.996 1.00 53.62 320 GLU A C 1
ATOM 2469 O O . GLU A 1 320 ? 22.703 1.219 -66.032 1.00 53.62 320 GLU A O 1
ATOM 2474 N N . ALA A 1 321 ? 23.179 -0.184 -64.354 1.00 52.44 321 ALA A N 1
ATOM 2475 C CA . ALA A 1 321 ? 22.274 -1.243 -64.808 1.00 52.44 321 ALA A CA 1
ATOM 2476 C C . ALA A 1 321 ? 20.950 -1.301 -64.023 1.00 52.44 321 ALA A C 1
ATOM 2478 O O . ALA A 1 321 ? 19.987 -1.884 -64.520 1.00 52.44 321 ALA A O 1
ATOM 2479 N N . ALA A 1 322 ? 20.885 -0.712 -62.822 1.00 52.31 322 ALA A N 1
ATOM 2480 C CA . ALA A 1 322 ? 19.701 -0.765 -61.960 1.00 52.31 322 ALA A CA 1
ATOM 2481 C C . ALA A 1 322 ? 18.670 0.343 -62.260 1.00 52.31 322 ALA A C 1
ATOM 2483 O O . ALA A 1 322 ? 17.468 0.089 -62.167 1.00 52.31 322 ALA A O 1
ATOM 2484 N N . GLU A 1 323 ? 19.100 1.530 -62.715 1.00 48.91 323 GLU A N 1
ATOM 2485 C CA . GLU A 1 323 ? 18.170 2.620 -63.077 1.00 48.91 323 GLU A CA 1
ATOM 2486 C C . GLU A 1 323 ? 17.277 2.286 -64.296 1.00 48.91 323 GLU A C 1
ATOM 2488 O O . GLU A 1 323 ? 16.221 2.896 -64.478 1.00 48.91 323 GLU A O 1
ATOM 2493 N N . GLU A 1 324 ? 17.637 1.290 -65.118 1.00 48.03 324 GLU A N 1
ATOM 2494 C CA . GLU A 1 324 ? 16.802 0.841 -66.244 1.00 48.03 324 GLU A CA 1
ATOM 2495 C C . GLU A 1 324 ? 15.748 -0.223 -65.854 1.00 48.03 324 GLU A C 1
ATOM 2497 O O . GLU A 1 324 ? 14.747 -0.358 -66.562 1.00 48.03 324 GLU A O 1
ATOM 2502 N N . GLU A 1 325 ? 15.894 -0.936 -64.724 1.00 48.84 325 GLU A N 1
ATOM 2503 C CA . GLU A 1 325 ? 14.914 -1.949 -64.268 1.00 48.84 325 GLU A CA 1
ATOM 2504 C C . GLU A 1 325 ? 13.892 -1.422 -63.236 1.00 48.84 325 GLU A C 1
ATOM 2506 O O . GLU A 1 325 ? 12.820 -2.015 -63.085 1.00 48.84 325 GLU A O 1
ATOM 2511 N N . GLU A 1 326 ? 14.126 -0.274 -62.588 1.00 44.31 326 GLU A N 1
ATOM 2512 C CA . GLU A 1 326 ? 13.200 0.278 -61.576 1.00 44.31 326 GLU A CA 1
ATOM 2513 C C . GLU A 1 326 ? 11.898 0.883 -62.139 1.00 44.31 326 GLU A C 1
ATOM 2515 O O . GLU A 1 326 ? 10.974 1.188 -61.385 1.00 44.31 326 GLU A O 1
ATOM 2520 N N . THR A 1 327 ? 11.738 0.994 -63.463 1.00 43.91 327 THR A N 1
ATOM 2521 C CA . THR A 1 327 ? 10.469 1.465 -64.059 1.00 43.91 327 THR A CA 1
ATOM 2522 C C . THR A 1 327 ? 9.427 0.362 -64.285 1.00 43.91 327 THR A C 1
ATOM 2524 O O . THR A 1 327 ? 8.332 0.653 -64.776 1.00 43.91 327 THR A O 1
ATOM 2527 N N . GLN A 1 328 ? 9.712 -0.898 -63.920 1.00 43.78 328 GLN A N 1
ATOM 2528 C CA . GLN A 1 328 ? 8.809 -2.022 -64.208 1.00 43.78 328 GLN A CA 1
ATOM 2529 C C . GLN A 1 328 ? 8.614 -3.033 -63.065 1.00 43.78 328 GLN A C 1
ATOM 2531 O O . GLN A 1 328 ? 8.352 -4.207 -63.320 1.00 43.78 328 GLN A O 1
ATOM 2536 N N . ALA A 1 329 ? 8.661 -2.591 -61.809 1.00 42.41 329 ALA A N 1
ATOM 2537 C CA . ALA A 1 329 ? 8.242 -3.405 -60.663 1.00 42.41 329 ALA A CA 1
ATOM 2538 C C . ALA A 1 329 ? 7.315 -2.611 -59.730 1.00 42.41 329 ALA A C 1
ATOM 2540 O O . ALA A 1 329 ? 7.551 -2.474 -58.536 1.00 42.41 329 ALA A O 1
ATOM 2541 N N . ASP A 1 330 ? 6.241 -2.070 -60.307 1.00 40.75 330 ASP A N 1
ATOM 2542 C CA . ASP A 1 330 ? 5.112 -1.546 -59.547 1.00 40.75 330 ASP A CA 1
ATOM 2543 C C . ASP A 1 330 ? 4.196 -2.712 -59.126 1.00 40.75 330 ASP A C 1
ATOM 2545 O O . ASP A 1 330 ? 3.756 -3.516 -59.953 1.00 40.75 330 ASP A O 1
ATOM 2549 N N . THR A 1 331 ? 3.870 -2.745 -57.833 1.00 47.41 331 THR A N 1
ATOM 2550 C CA . THR A 1 331 ? 2.807 -3.525 -57.172 1.00 47.41 331 THR A CA 1
ATOM 2551 C C . THR A 1 331 ? 2.997 -5.047 -57.024 1.00 47.41 331 THR A C 1
ATOM 2553 O O . THR A 1 331 ? 2.742 -5.807 -57.947 1.00 47.41 331 THR A O 1
ATOM 2556 N N . THR A 1 332 ? 3.359 -5.497 -55.811 1.00 47.91 332 THR A N 1
ATOM 2557 C CA . THR A 1 332 ? 2.667 -6.523 -54.982 1.00 47.91 332 THR A CA 1
ATOM 2558 C C . THR A 1 332 ? 3.643 -7.316 -54.098 1.00 47.91 332 THR A C 1
ATOM 2560 O O . THR A 1 332 ? 3.943 -8.464 -54.415 1.00 47.91 332 THR A O 1
ATOM 2563 N N . GLU A 1 333 ? 4.102 -6.779 -52.963 1.00 47.72 333 GLU A N 1
ATOM 2564 C CA . GLU A 1 333 ? 4.694 -7.639 -51.910 1.00 47.72 333 GLU A CA 1
ATOM 2565 C C . GLU A 1 333 ? 4.620 -7.118 -50.460 1.00 47.72 333 GLU A C 1
ATOM 2567 O O . GLU A 1 333 ? 5.147 -7.760 -49.553 1.00 47.72 333 GLU A O 1
ATOM 2572 N N . ASP A 1 334 ? 3.850 -6.063 -50.179 1.00 46.94 334 ASP A N 1
ATOM 2573 C CA . ASP A 1 334 ? 3.688 -5.516 -48.816 1.00 46.94 334 ASP A CA 1
ATOM 2574 C C . ASP A 1 334 ? 2.814 -6.357 -47.851 1.00 46.94 334 ASP A C 1
ATOM 2576 O O . ASP A 1 334 ? 2.417 -5.876 -46.793 1.00 46.94 334 ASP A O 1
ATOM 2580 N N . ASP A 1 335 ? 2.535 -7.630 -48.149 1.00 48.50 335 ASP A N 1
ATOM 2581 C CA . ASP A 1 335 ? 1.543 -8.440 -47.415 1.00 48.50 335 ASP A CA 1
ATOM 2582 C C . ASP A 1 335 ? 2.085 -9.803 -46.927 1.00 48.50 335 ASP A C 1
ATOM 2584 O O . ASP A 1 335 ? 1.403 -10.825 -46.972 1.00 48.50 335 ASP A O 1
ATOM 2588 N N . VAL A 1 336 ? 3.342 -9.858 -46.460 1.00 50.84 336 VAL A N 1
ATOM 2589 C CA . VAL A 1 336 ? 3.976 -11.124 -46.005 1.00 50.84 336 VAL A CA 1
ATOM 2590 C C . VAL A 1 336 ? 4.280 -11.180 -44.497 1.00 50.84 336 VAL A C 1
ATOM 2592 O O . VAL A 1 336 ? 4.526 -12.258 -43.960 1.00 50.84 336 VAL A O 1
ATOM 2595 N N . TRP A 1 337 ? 4.195 -10.072 -43.755 1.00 54.47 337 TRP A N 1
ATOM 2596 C CA . TRP A 1 337 ? 4.642 -10.034 -42.347 1.00 54.47 337 TRP A CA 1
ATOM 2597 C C . TRP A 1 337 ? 3.534 -10.058 -41.281 1.00 54.47 337 TRP A C 1
ATOM 2599 O O . TRP A 1 337 ? 3.814 -9.872 -40.097 1.00 54.47 337 TRP A O 1
ATOM 2609 N N . LEU A 1 338 ? 2.288 -10.365 -41.657 1.00 43.00 338 LEU A N 1
ATOM 2610 C CA . LEU A 1 338 ? 1.164 -10.512 -40.723 1.00 43.00 338 LEU A CA 1
ATOM 2611 C C . LEU A 1 338 ? 0.679 -11.965 -40.599 1.00 43.00 338 LEU A C 1
ATOM 2613 O O . LEU A 1 338 ? -0.506 -12.236 -40.753 1.00 43.00 338 LEU A O 1
ATOM 2617 N N . GLU A 1 339 ? 1.551 -12.917 -40.253 1.00 40.34 339 GLU A N 1
ATOM 2618 C CA . GLU A 1 339 ? 1.052 -14.179 -39.690 1.00 40.34 339 GLU A CA 1
ATOM 2619 C C . GLU A 1 339 ? 1.989 -14.772 -38.632 1.00 40.34 339 GLU A C 1
ATOM 2621 O O . GLU A 1 339 ? 3.028 -15.379 -38.893 1.00 40.34 339 GLU A O 1
ATOM 2626 N N . ALA A 1 340 ? 1.596 -14.568 -37.377 1.00 41.78 340 ALA A N 1
ATOM 2627 C CA . ALA A 1 340 ? 2.209 -15.187 -36.223 1.00 41.78 340 ALA A CA 1
ATOM 2628 C C . ALA A 1 340 ? 1.779 -16.661 -36.105 1.00 41.78 340 ALA A C 1
ATOM 2630 O O . ALA A 1 340 ? 0.611 -16.959 -35.875 1.00 41.78 340 ALA A O 1
ATOM 2631 N N . GLY A 1 341 ? 2.767 -17.560 -36.116 1.00 38.25 341 GLY A N 1
ATOM 2632 C CA . GLY A 1 341 ? 2.748 -18.801 -35.338 1.00 38.25 341 GLY A CA 1
ATOM 2633 C C . GLY A 1 341 ? 2.440 -20.102 -36.085 1.00 38.25 341 GLY A C 1
ATOM 2634 O O . GLY A 1 341 ? 1.283 -20.447 -36.261 1.00 38.25 341 GLY A O 1
ATOM 2635 N N . ALA A 1 342 ? 3.474 -20.915 -36.350 1.00 35.78 342 ALA A N 1
ATOM 2636 C CA . ALA A 1 342 ? 3.527 -22.350 -36.006 1.00 35.78 342 ALA A CA 1
ATOM 2637 C C . ALA A 1 342 ? 4.796 -23.053 -36.548 1.00 35.78 342 ALA A C 1
ATOM 2639 O O . ALA A 1 342 ? 5.009 -23.194 -37.741 1.00 35.78 342 ALA A O 1
ATOM 2640 N N . LYS A 1 343 ? 5.611 -23.543 -35.609 1.00 42.22 343 LYS A N 1
ATOM 2641 C CA . LYS A 1 343 ? 6.434 -24.773 -35.593 1.00 42.22 343 LYS A CA 1
ATOM 2642 C C . LYS A 1 343 ? 6.863 -25.471 -36.919 1.00 42.22 343 LYS A C 1
ATOM 2644 O O . LYS A 1 343 ? 6.084 -26.187 -37.542 1.00 42.22 343 LYS A O 1
ATOM 2649 N N . SER A 1 344 ? 8.196 -25.587 -37.037 1.00 39.69 344 SER A N 1
ATOM 2650 C CA . SER A 1 344 ? 8.989 -26.758 -37.507 1.00 39.69 344 SER A CA 1
ATOM 2651 C C . SER A 1 344 ? 9.385 -26.843 -39.005 1.00 39.69 344 SER A C 1
ATOM 2653 O O . SER A 1 344 ? 8.963 -26.003 -39.790 1.00 39.69 344 SER A O 1
ATOM 2655 N N . PRO A 1 345 ? 10.336 -27.728 -39.397 1.00 48.69 345 PRO A N 1
ATOM 2656 C CA . PRO A 1 345 ? 11.673 -27.280 -39.780 1.00 48.69 345 PRO A CA 1
ATOM 2657 C C . PRO A 1 345 ? 12.101 -27.699 -41.201 1.00 48.69 345 PRO A C 1
ATOM 2659 O O . PRO A 1 345 ? 11.497 -28.544 -41.855 1.00 48.69 345 PRO A O 1
ATOM 2662 N N . SER A 1 346 ? 13.238 -27.135 -41.623 1.00 47.91 346 SER A N 1
ATOM 2663 C CA . SER A 1 346 ? 14.183 -27.663 -42.620 1.00 47.91 346 SER A CA 1
ATOM 2664 C C . SER A 1 346 ? 13.615 -28.135 -43.967 1.00 47.91 346 SER A C 1
ATOM 2666 O O . SER A 1 346 ? 13.233 -29.295 -44.116 1.00 47.91 346 SER A O 1
ATOM 2668 N N . LYS A 1 347 ? 13.759 -27.309 -45.011 1.00 40.41 347 LYS A N 1
ATOM 2669 C CA . LYS A 1 347 ? 13.964 -27.813 -46.380 1.00 40.41 347 LYS A CA 1
ATOM 2670 C C . LYS A 1 347 ? 15.056 -27.033 -47.103 1.00 40.41 347 LYS A C 1
ATOM 2672 O O . LYS A 1 347 ? 14.989 -25.820 -47.256 1.00 40.41 347 LYS A O 1
ATOM 2677 N N . ALA A 1 348 ? 16.057 -27.798 -47.531 1.00 43.78 348 ALA A N 1
ATOM 2678 C CA . ALA A 1 348 ? 17.179 -27.396 -48.356 1.00 43.78 348 ALA A CA 1
ATOM 2679 C C . ALA A 1 348 ? 16.707 -26.716 -49.650 1.00 43.78 348 ALA A C 1
ATOM 2681 O O . ALA A 1 348 ? 15.920 -27.285 -50.412 1.00 43.78 348 ALA A O 1
ATOM 2682 N N . ARG A 1 349 ? 17.225 -25.514 -49.910 1.00 43.34 349 ARG A N 1
ATOM 2683 C CA . ARG A 1 349 ? 17.019 -24.794 -51.165 1.00 43.34 349 ARG A CA 1
ATOM 2684 C C . ARG A 1 349 ? 18.058 -25.299 -52.169 1.00 43.34 349 ARG A C 1
ATOM 2686 O O . ARG A 1 349 ? 19.258 -25.137 -51.971 1.00 43.34 349 ARG A O 1
ATOM 2693 N N . ARG A 1 350 ? 17.588 -25.985 -53.213 1.00 38.97 350 ARG A N 1
ATOM 2694 C CA . ARG A 1 350 ? 18.397 -26.362 -54.378 1.00 38.97 350 ARG A CA 1
ATOM 2695 C C . ARG A 1 350 ? 18.794 -25.087 -55.125 1.00 38.97 350 ARG A C 1
ATOM 2697 O O . ARG A 1 350 ? 17.923 -24.288 -55.457 1.00 38.97 350 ARG A O 1
ATOM 2704 N N . HIS A 1 351 ? 20.089 -24.928 -55.383 1.00 34.31 351 HIS A N 1
ATOM 2705 C CA . HIS A 1 351 ? 20.629 -23.924 -56.294 1.00 34.31 351 HIS A CA 1
ATOM 2706 C C . HIS A 1 351 ? 20.058 -24.148 -57.700 1.00 34.31 351 HIS A C 1
ATOM 2708 O O . HIS A 1 351 ? 20.295 -25.187 -58.314 1.00 34.31 351 HIS A O 1
ATOM 2714 N N . THR A 1 352 ? 19.302 -23.175 -58.205 1.00 37.50 352 THR A N 1
ATOM 2715 C CA . THR A 1 352 ? 19.050 -23.013 -59.638 1.00 37.50 352 THR A CA 1
ATOM 2716 C C . THR A 1 352 ? 20.179 -22.171 -60.212 1.00 37.50 352 THR A C 1
ATOM 2718 O O . THR A 1 352 ? 20.299 -20.983 -59.923 1.00 37.50 352 THR A O 1
ATOM 2721 N N . GLU A 1 353 ? 21.022 -22.839 -60.983 1.00 41.78 353 GLU A N 1
ATOM 2722 C CA . GLU A 1 353 ? 22.142 -22.319 -61.755 1.00 41.78 353 GLU A CA 1
ATOM 2723 C C . GLU A 1 353 ? 21.616 -21.332 -62.817 1.00 41.78 353 GLU A C 1
ATOM 2725 O O . GLU A 1 353 ? 21.016 -21.732 -63.816 1.00 41.78 353 GLU A O 1
ATOM 2730 N N . LYS A 1 354 ? 21.775 -20.023 -62.579 1.00 41.41 354 LYS A N 1
ATOM 2731 C CA . LYS A 1 354 ? 21.605 -18.997 -63.617 1.00 41.41 354 LYS A CA 1
ATOM 2732 C C . LYS A 1 354 ? 22.958 -18.787 -64.295 1.00 41.41 354 LYS A C 1
ATOM 2734 O O . LYS A 1 354 ? 23.962 -18.543 -63.635 1.00 41.41 354 LYS A O 1
ATOM 2739 N N . ARG A 1 355 ? 22.941 -18.940 -65.621 1.00 35.62 355 ARG A N 1
ATOM 2740 C CA . ARG A 1 355 ? 24.028 -18.687 -66.574 1.00 35.62 355 ARG A CA 1
ATOM 2741 C C . ARG A 1 355 ? 24.842 -17.450 -66.192 1.00 35.62 355 ARG A C 1
ATOM 2743 O O . ARG A 1 355 ? 24.302 -16.351 -66.144 1.00 35.62 355 ARG A O 1
ATOM 2750 N N . ILE A 1 356 ? 26.141 -17.665 -66.028 1.00 41.12 356 ILE A N 1
ATOM 2751 C CA . ILE A 1 356 ? 27.175 -16.635 -65.986 1.00 41.12 356 ILE A CA 1
ATOM 2752 C C . ILE A 1 356 ? 27.219 -15.992 -67.378 1.00 41.12 356 ILE A C 1
ATOM 2754 O O . ILE A 1 356 ? 27.755 -16.574 -68.320 1.00 41.12 356 ILE A O 1
ATOM 2758 N N . THR A 1 357 ? 26.593 -14.830 -67.537 1.00 46.31 357 THR A N 1
ATOM 2759 C CA . THR A 1 357 ? 27.053 -13.845 -68.518 1.00 46.31 357 THR A CA 1
ATOM 2760 C C . THR A 1 357 ? 28.310 -13.219 -67.938 1.00 46.31 357 THR A C 1
ATOM 2762 O O . THR A 1 357 ? 28.325 -12.839 -66.769 1.00 46.31 357 THR A O 1
ATOM 2765 N N . GLU A 1 358 ? 29.381 -13.226 -68.724 1.00 49.53 358 GLU A N 1
ATOM 2766 C CA . GLU A 1 358 ? 30.723 -12.826 -68.309 1.00 49.53 358 GLU A CA 1
ATOM 2767 C C . GLU A 1 358 ? 30.708 -11.481 -67.564 1.00 49.53 358 GLU A C 1
ATOM 2769 O O . GLU A 1 358 ? 30.152 -10.510 -68.088 1.00 49.53 358 GLU A O 1
ATOM 2774 N N . PRO A 1 359 ? 31.304 -11.390 -66.359 1.00 46.91 359 PRO A N 1
ATOM 2775 C CA . PRO A 1 359 ? 31.496 -10.106 -65.719 1.00 46.91 359 PRO A CA 1
ATOM 2776 C C . PRO A 1 359 ? 32.502 -9.341 -66.571 1.00 46.91 359 PRO A C 1
ATOM 2778 O O . PRO A 1 359 ? 33.651 -9.758 -66.737 1.00 46.91 359 PRO A O 1
ATOM 2781 N N . ARG A 1 360 ? 32.058 -8.229 -67.155 1.00 51.19 360 ARG A N 1
ATOM 2782 C CA . ARG A 1 360 ? 32.959 -7.259 -67.761 1.00 51.19 360 ARG A CA 1
ATOM 2783 C C . ARG A 1 360 ? 33.835 -6.735 -66.628 1.00 51.19 360 ARG A C 1
ATOM 2785 O O . ARG A 1 360 ? 33.386 -5.961 -65.795 1.00 51.19 360 ARG A O 1
ATOM 2792 N N . ASP A 1 361 ? 35.047 -7.267 -66.560 1.00 54.09 361 ASP A N 1
ATOM 2793 C CA . ASP A 1 361 ? 36.002 -7.029 -65.488 1.00 54.09 361 ASP A CA 1
ATOM 2794 C C . ASP A 1 361 ? 36.265 -5.517 -65.393 1.00 54.09 361 ASP A C 1
ATOM 2796 O O . ASP A 1 361 ? 36.844 -4.923 -66.310 1.00 54.09 361 ASP A O 1
ATOM 2800 N N . ALA A 1 362 ? 35.784 -4.867 -64.328 1.00 59.62 362 ALA A N 1
ATOM 2801 C CA . ALA A 1 362 ? 35.872 -3.413 -64.136 1.00 59.62 362 ALA A CA 1
ATOM 2802 C C . ALA A 1 362 ? 37.334 -2.910 -64.146 1.00 59.62 362 ALA A C 1
ATOM 2804 O O . ALA A 1 362 ? 37.624 -1.763 -64.494 1.00 59.62 362 ALA A O 1
ATOM 2805 N N . TRP A 1 363 ? 38.276 -3.817 -63.877 1.00 55.84 363 TRP A N 1
ATOM 2806 C CA . TRP A 1 363 ? 39.721 -3.603 -63.927 1.00 55.84 363 TRP A CA 1
ATOM 2807 C C . TRP A 1 363 ? 40.311 -3.559 -65.344 1.00 55.84 363 TRP A C 1
ATOM 2809 O O . TRP A 1 363 ? 41.453 -3.134 -65.516 1.00 55.84 363 TRP A O 1
ATOM 2819 N N . SER A 1 364 ? 39.553 -3.931 -66.381 1.00 58.38 364 SER A N 1
ATOM 2820 C CA . SER A 1 364 ? 40.016 -3.869 -67.778 1.00 58.38 364 SER A CA 1
ATOM 2821 C C . SER A 1 364 ? 40.198 -2.438 -68.303 1.00 58.38 364 SER A C 1
ATOM 2823 O O . SER A 1 364 ? 40.951 -2.231 -69.253 1.00 58.38 364 SER A O 1
ATOM 2825 N N . SER A 1 365 ? 39.576 -1.439 -67.663 1.00 53.03 365 SER A N 1
ATOM 2826 C CA . SER A 1 365 ? 39.789 -0.018 -67.981 1.00 53.03 365 SER A CA 1
ATOM 2827 C C . SER A 1 365 ? 41.038 0.574 -67.313 1.00 53.03 365 SER A C 1
ATOM 2829 O O . SER A 1 365 ? 41.555 1.597 -67.762 1.00 53.03 365 SER A O 1
ATOM 2831 N N . LEU A 1 366 ? 41.577 -0.099 -66.289 1.00 55.09 366 LEU A N 1
ATOM 2832 C CA . LEU A 1 366 ? 42.765 0.312 -65.541 1.00 55.09 366 LEU A CA 1
ATOM 2833 C C . LEU A 1 366 ? 44.036 -0.380 -66.071 1.00 55.09 366 LEU A C 1
ATOM 2835 O O . LEU A 1 366 ? 44.935 -0.734 -65.310 1.00 55.09 366 LEU A O 1
ATOM 2839 N N . GLN A 1 367 ? 44.147 -0.590 -67.386 1.00 53.06 367 GLN A N 1
ATOM 2840 C CA . GLN A 1 367 ? 45.443 -0.897 -67.992 1.00 53.06 367 GLN A CA 1
ATOM 2841 C C . GLN A 1 367 ? 46.256 0.395 -68.085 1.00 53.06 367 GLN A C 1
ATOM 2843 O O . GLN A 1 367 ? 46.190 1.151 -69.052 1.00 53.06 367 GLN A O 1
ATOM 2848 N N . GLY A 1 368 ? 47.024 0.658 -67.027 1.00 49.66 368 GLY A N 1
ATOM 2849 C CA . GLY A 1 368 ? 48.038 1.697 -67.020 1.00 49.66 368 GLY A CA 1
ATOM 2850 C C . GLY A 1 368 ? 49.065 1.446 -68.122 1.00 49.66 368 GLY A C 1
ATOM 2851 O O . GLY A 1 368 ? 49.760 0.431 -68.117 1.00 49.66 368 GLY A O 1
ATOM 2852 N N . ASN A 1 369 ? 49.210 2.410 -69.032 1.00 54.62 369 ASN A N 1
ATOM 2853 C CA . ASN A 1 369 ? 50.422 2.580 -69.829 1.00 54.62 369 ASN A CA 1
ATOM 2854 C C . ASN A 1 369 ? 51.587 2.930 -68.883 1.00 54.62 369 ASN A C 1
ATOM 2856 O O . ASN A 1 369 ? 52.012 4.079 -68.780 1.00 54.62 369 ASN A O 1
ATOM 2860 N N . LEU A 1 370 ? 52.109 1.935 -68.166 1.00 53.22 370 LEU A N 1
ATOM 2861 C CA . LEU A 1 370 ? 53.448 1.996 -67.598 1.00 53.22 370 LEU A CA 1
ATOM 2862 C C . LEU A 1 370 ? 54.412 1.794 -68.765 1.00 53.22 370 LEU A C 1
ATOM 2864 O O . LEU A 1 370 ? 54.657 0.674 -69.209 1.00 53.22 370 LEU A O 1
ATOM 2868 N N . GLY A 1 371 ? 54.889 2.915 -69.307 1.00 50.47 371 GLY A N 1
ATOM 2869 C CA . GLY A 1 371 ? 55.876 2.947 -70.374 1.00 50.47 371 GLY A CA 1
ATOM 2870 C C . GLY A 1 371 ? 57.070 2.057 -70.043 1.00 50.47 371 GLY A C 1
ATOM 2871 O O . GLY A 1 371 ? 57.836 2.331 -69.121 1.00 50.47 371 GLY A O 1
ATOM 2872 N N . LEU A 1 372 ? 57.231 0.998 -70.834 1.00 51.16 372 LEU A N 1
ATOM 2873 C CA . LEU A 1 372 ? 58.476 0.261 -70.988 1.00 51.16 372 LEU A CA 1
ATOM 2874 C C . LEU A 1 372 ? 59.541 1.220 -71.543 1.00 51.16 372 LEU A C 1
ATOM 2876 O O . LEU A 1 372 ? 59.718 1.339 -72.752 1.00 51.16 372 LEU A O 1
ATOM 2880 N N . ILE A 1 373 ? 60.265 1.915 -70.664 1.00 51.62 373 ILE A N 1
ATOM 2881 C CA . ILE A 1 373 ? 61.573 2.488 -71.001 1.00 51.62 373 ILE A CA 1
ATOM 2882 C C . ILE A 1 373 ? 62.581 1.345 -70.864 1.00 51.62 373 ILE A C 1
ATOM 2884 O O . ILE A 1 373 ? 63.180 1.120 -69.817 1.00 51.62 373 ILE A O 1
ATOM 2888 N N . GLY A 1 374 ? 62.693 0.569 -71.941 1.00 46.53 374 GLY A N 1
ATOM 2889 C CA . GLY A 1 374 ? 63.718 -0.443 -72.154 1.00 46.53 374 GLY A CA 1
ATOM 2890 C C . GLY A 1 374 ? 64.411 -0.180 -73.488 1.00 46.53 374 GLY A C 1
ATOM 2891 O O . GLY A 1 374 ? 63.802 -0.352 -74.534 1.00 46.53 374 GLY A O 1
ATOM 2892 N N . GLN A 1 375 ? 65.654 0.297 -73.390 1.00 48.78 375 GLN A N 1
ATOM 2893 C CA . GLN A 1 375 ? 66.767 0.303 -74.355 1.00 48.78 375 GLN A CA 1
ATOM 2894 C C . GLN A 1 375 ? 66.521 -0.088 -75.827 1.00 48.78 375 GLN A C 1
ATOM 2896 O O . GLN A 1 375 ? 66.120 -1.204 -76.142 1.00 48.78 375 GLN A O 1
ATOM 2901 N N . GLY A 1 376 ? 66.998 0.785 -76.720 1.00 39.75 376 GLY A N 1
ATOM 2902 C CA . GLY A 1 376 ? 67.347 0.483 -78.108 1.00 39.75 376 GLY A CA 1
ATOM 2903 C C . GLY A 1 376 ? 68.561 1.313 -78.529 1.00 39.75 376 GLY A C 1
ATOM 2904 O O . GLY A 1 376 ? 68.432 2.470 -78.907 1.00 39.75 376 GLY A O 1
ATOM 2905 N N . ASP A 1 377 ? 69.732 0.712 -78.366 1.00 50.25 377 ASP A N 1
ATOM 2906 C CA . ASP A 1 377 ? 71.055 1.130 -78.831 1.00 50.25 377 ASP A CA 1
ATOM 2907 C C . ASP A 1 377 ? 71.143 1.027 -80.369 1.00 50.25 377 ASP A C 1
ATOM 2909 O O . ASP A 1 377 ? 70.710 0.001 -80.881 1.00 50.25 377 ASP A O 1
ATOM 2913 N N . THR A 1 378 ? 71.693 2.027 -81.083 1.00 44.78 378 THR A N 1
ATOM 2914 C CA . THR A 1 378 ? 72.401 1.875 -82.386 1.00 44.78 378 THR A CA 1
ATOM 2915 C C . THR A 1 378 ? 73.075 3.187 -82.845 1.00 44.78 378 THR A C 1
ATOM 2917 O O . THR A 1 378 ? 72.402 4.100 -83.312 1.00 44.78 378 THR A O 1
ATOM 2920 N N . ALA A 1 379 ? 74.401 3.246 -82.682 1.00 47.44 379 ALA A N 1
ATOM 2921 C CA . ALA A 1 379 ? 75.470 3.456 -83.684 1.00 47.44 379 ALA A CA 1
ATOM 2922 C C . ALA A 1 379 ? 75.387 4.475 -84.865 1.00 47.44 379 ALA A C 1
ATOM 2924 O O . ALA A 1 379 ? 74.364 4.611 -85.528 1.00 47.44 379 ALA A O 1
ATOM 2925 N N . GLN A 1 380 ? 76.603 4.961 -85.209 1.00 44.81 380 GLN A N 1
ATOM 2926 C CA . GLN A 1 380 ? 77.128 5.607 -86.446 1.00 44.81 380 GLN A CA 1
ATOM 2927 C C . GLN A 1 380 ? 76.963 7.135 -86.559 1.00 44.81 380 GLN A C 1
ATOM 2929 O O . GLN A 1 380 ? 75.881 7.653 -86.318 1.00 44.81 380 GLN A O 1
ATOM 2934 N N . ASP A 1 381 ? 77.967 7.946 -86.914 1.00 41.28 381 ASP A N 1
ATOM 2935 C CA . ASP A 1 381 ? 79.354 7.781 -87.406 1.00 41.28 381 ASP A CA 1
ATOM 2936 C C . ASP A 1 381 ? 80.204 8.980 -86.928 1.00 41.28 381 ASP A C 1
ATOM 2938 O O . ASP A 1 381 ? 79.607 10.061 -86.689 1.00 41.28 381 ASP A O 1
#

Solvent-accessible surface area (backbone atoms only — not comparable to full-atom values): 24069 Å² total; per-residue (Å²): 134,86,79,66,90,83,46,85,77,71,71,44,66,68,75,69,47,70,82,54,77,81,80,80,84,78,67,68,65,65,58,52,52,53,56,57,60,60,66,66,70,69,78,43,72,64,58,52,49,53,50,47,51,52,48,50,52,51,50,52,53,50,50,53,51,50,54,48,52,51,48,53,51,48,52,57,54,68,68,51,60,93,71,72,48,70,64,60,54,50,49,52,49,48,50,54,48,49,52,50,48,51,50,51,51,53,52,47,45,67,73,66,57,73,93,77,89,81,92,84,76,98,78,60,73,76,56,53,58,54,52,51,50,52,51,51,50,52,52,50,52,50,52,52,52,49,51,51,51,51,51,52,50,50,52,50,50,50,58,51,48,57,64,58,74,72,57,84,82,80,84,84,76,92,79,83,89,80,82,90,76,94,69,86,74,74,83,60,72,58,70,75,48,47,62,58,52,51,51,52,51,53,48,51,54,49,50,54,52,50,52,53,50,52,51,53,52,52,54,50,51,53,47,53,49,49,54,50,42,51,53,52,50,53,50,54,75,71,40,70,53,52,73,75,38,52,81,68,75,94,64,92,67,88,72,95,80,64,69,87,76,59,45,75,80,44,67,42,60,68,51,69,45,48,58,54,54,53,16,50,53,47,51,52,47,53,54,51,50,52,52,50,52,53,49,52,53,50,49,52,52,48,50,51,52,50,52,53,49,50,54,50,37,52,74,66,57,51,59,80,62,49,74,76,56,70,84,75,75,82,87,90,74,96,82,75,88,86,73,88,84,82,90,87,81,90,80,88,82,79,85,80,86,73,82,84,71,80,78,79,58,76,65,69,77,66,70,72,85,73,75,81,89,68,88,84,89,81,88,86,132

Sequence (381 aa):
MQKPAAAPEYLDPEDVFHDATSLPSVPKEVVNSLVAQQSVKKTDLTEQVAQLEKTVLRAKLLLRREEQLLRETRANAQSIPDVISNGIRLHALNTTRNELINWIETELSKASGDEDGDEDGSKSHSQSTADQATINNHLNIIKEKYANYLATRRSLLASAGERFESSPVPVLAPSSTKQQIEEPEPASSTYLLTPYIETLLALSKKQRAMITQKAHVNTTLGKEIKDNCQSLSHLEEESQLLPSHSVAPTSRRRSGLGEFLASDERSGLTGKVQPWVLAADSAKITTLENVAEQIEGGQLALENSMQTLQEIDQLLGQDEAAEEEETQADTTEDDVWLEAGAKSPSKARRHTEKRITEPRDAWSSLQGNLGLIGQGDTAQD

Secondary structure (DSSP, 8-state):
-PPPTTSGGGG-HHHHHTTSPPPPPPPHHHHHHHHHHHHGGGS-HHHHHHHHHHHHHHHHHHHHHHHHHHHHHHHHHHTS-SS--HHHHHHHHHHHHHHHHHHHHHHHHHHH----S----TTSHHHHHHHHHHHHHHHHHHHHHHHHHHHHHHHHHHHHHHHHHTS---------------------THHHHHHHHHHHHHHHHHHHHHHHHHHHHHHHHHHHHHHHHHHHHHHHHH-SHHHHT----S-----TTSHHHHHHHHSSHHHHHHHHHHHHHHHHHHHHHHHHHHHHHHHHHHHHHHHHHHHHHHHTT-HHHHTTTTTS--S--S-SS------------------------GGGG----------------

Radius of gyration: 54.15 Å; Cα contacts (8 Å, |Δi|>4): 39; chains: 1; bounding box: 169×79×161 Å

Foldseek 3Di:
DDDDCPDPVNPPPCVVCVPPDDDDDDDCVVVVVVVVVVVVVPPDPPVVVVVVVVVVVVVVVVVVVVVVVVVVVVVVVVVCPPDDDVVNVVVVVVVVVVVVVVVVVVVVCVVVDDDDDDDDDPDCPVPVVVVVVVVVVVVVVVVVVVVVVVVVVVVVVVVVVVVVVPDDDDDDDDDDDDDDDDDPDDPDPCVVCVVVVVVVVVVVVVVVVVVVVVVVVVVVVVVVFVVLLVVLVVVVVVDPLCVVQPPPPPDPDDDPDDCPPPCVVLSTPNVSCVSVVSSVVVVVVVVVVVVVVVVVVVVVVVVVVVVVVVVVCVVLVVVVVVVVVVVPDPDDDPPDPPDDDDDDDDDDDDDDDDDDPDRPRSCVVVPDCPDPPDDDDDDDD

Mean predicted aligned error: 25.37 Å